Protein AF-A0A968VXA5-F1 (afdb_monomer)

Mean predicted aligned error: 9.8 Å

Foldseek 3Di:
DAFEEEEEALDPVVVVVLVVLCCVPPPRSYDYDYHNALVRSLVCCLVPVGQAYEAEQDGPPHGRLRSLLSQCPDPSRVLRAYEYEYQDPPQPSCVVSPHPYYDHPPGDSVVVVVVVVVSSVVSVVVVVVVVVVVVVVVVVVVVVVVVVVVVVVVVVVVVVLLVLLVVLVVLADDPVQCCVVFVQKDKDWFFLDSAALWGWHWDDDDQKTKIKTKHWPDTGPVSSVQSNLLSVLLVCCRPPPDDDFQLVSLLSLLVSQCVVQVPPPDPPGDQIFMWMKMWIDHVVVQKIKIETAQWWKWKQDPLDTDTHGHDPHGSYDDPCSVDTIDIDMDGHDALMKIKTWDCQQQQAFFDPVRHGVHPVVVSVLCSVCSPPRNVVSNVSSVVVSCRGNPPHRRDGIIIMMMGHRD

Radius of gyration: 43.59 Å; Cα contacts (8 Å, |Δi|>4): 755; chains: 1; bounding box: 77×45×113 Å

Secondary structure (DSSP, 8-state):
--EEEEEE-S-HHHHHHHHHHHHHHHTT-EEEEEESSHHHHHHHHHHH--SEEEEES--SSS-HHHHHHHHHHSTTTTTS-EEEEESS--HHHHHHTT-SEEEESSPPHHHHHHHHHHHHHHHHHHHHHHHHHHHHHHHHHHHHHHHHHHHHHHHHHHHHHHHHHHHHHHHSPPHHHHHHH-SEEEEEEE-SSSS-S-EEEEEEETTEEEEEEEEESSSTHHHHHHHHHHHHHHHHHHHHS---SHHHHHHHHHHHHHHHTT--S-TT-----EEEEEEEEETTTTEEEEEEESPPEEEEETTEEEEEPPBSS-BS--TTTTSPPPPEEEE--TT-EEEEE-THHHH-EETTTTEE--HHHHHHHHHHHTTS-HHHHHHHHHHHHHHHHTTSPP-S-EEEEEEE--

Sequence (406 aa):
MRYTILAADDSKMILRTIEEMFKMIANDEFKFIFANDGRTACKLAEEHLPDLILMDVLMPEMNGIQATINLKKNPRTSHIPIIVLSATESLQSAFEAGATDFITKPFKHYELLIRVKQALNLVAKISKINIQNEELELQKQVLIKQRDLISAQKKDILDDIEYSKRIQQAILPQASLIKLLIPSHFLINKPKNIVSGDFYWVGKREEDIIVVVADCTGHGISGAFMTMAGTAFLNEIINKYNFKTAAEILDLLRKKVMKLLNQKGEVGEAADGMDIALVLINLEKGNLQFAGANNPLFLIRDNELEIIKGDRMPIGIHRNYNQPFTNHILNLLPGDKYYLFTDGYPDQFGGPSNKKFRIHRFKELLLNNHMLPMSKQCKVIEDVFYDWKGDLEQIDDVLIMGFSLF

Solvent-accessible surface area (backbone atoms only — not comparable to full-atom values): 21492 Å² total; per-residue (Å²): 129,66,45,36,34,34,40,27,38,58,48,68,65,58,54,50,51,56,52,51,56,49,49,78,75,46,76,70,42,63,42,81,45,80,23,55,24,20,60,55,36,46,52,50,38,71,74,64,60,38,62,30,35,41,32,30,45,85,29,60,102,30,31,22,49,61,28,41,35,53,36,49,70,34,85,89,38,38,84,42,44,30,34,36,38,28,81,61,91,64,57,65,62,41,49,76,30,64,38,71,45,73,47,58,56,90,67,56,71,68,58,58,51,50,53,53,54,51,52,48,51,50,55,54,49,51,54,51,50,52,55,50,52,55,52,48,54,52,52,50,54,52,50,51,54,51,51,53,51,51,52,51,54,54,48,56,54,49,54,54,46,56,51,49,30,52,55,54,60,70,73,41,63,55,70,69,59,47,45,69,77,41,69,48,39,37,75,49,78,46,52,56,47,86,32,32,10,47,45,60,46,61,53,75,54,93,71,34,38,38,43,36,34,34,36,24,56,59,67,29,71,66,1,32,53,48,32,51,50,52,51,52,48,50,57,48,46,68,76,72,50,93,72,91,47,39,15,54,52,51,48,52,49,22,54,50,47,21,60,75,68,68,52,82,86,60,94,88,61,77,69,61,36,28,34,28,29,34,37,35,36,27,74,90,81,37,33,34,29,34,20,25,18,60,24,40,43,38,38,37,48,97,94,39,80,46,75,50,74,26,44,95,42,54,36,23,69,47,102,61,57,89,54,77,58,60,68,44,79,42,77,64,56,85,71,40,35,42,39,36,53,42,65,25,59,31,55,30,48,21,52,101,78,65,38,56,55,34,62,68,54,50,51,50,55,48,67,77,35,65,88,48,58,42,70,55,37,47,50,53,56,51,52,53,48,51,64,31,29,56,94,51,75,72,82,41,39,28,42,37,41,38,40,33,92,102

Nearest PDB structures (foldseek):
  6k4e-assembly1_B  TM=9.421E-01  e=1.885E-25  Pseudomonas aeruginosa
  6k4e-assembly1_A  TM=9.415E-01  e=1.483E-24  Pseudomonas aeruginosa
  6ob8-assembly1_A  TM=4.317E-01  e=2.101E-09  [Leptolyngbya] sp. JSC-1
  6oaq-assembly1_A  TM=4.359E-01  e=4.262E-09  [Leptolyngbya] sp. JSC-1
  6oap-assembly1_A  TM=4.313E-01  e=9.170E-09  [Leptolyngbya] sp. JSC-1

pLDDT: mean 92.09, std 6.77, range [57.34, 98.69]

Structure (mmCIF, N/CA/C/O backbone):
data_AF-A0A968VXA5-F1
#
_entry.id   AF-A0A968VXA5-F1
#
loop_
_atom_site.group_PDB
_atom_site.id
_atom_site.type_symbol
_atom_site.label_atom_id
_atom_site.label_alt_id
_atom_site.label_comp_id
_atom_site.label_asym_id
_atom_site.label_entity_id
_atom_site.label_seq_id
_atom_site.pdbx_PDB_ins_code
_atom_site.Cartn_x
_atom_site.Cartn_y
_atom_site.Cartn_z
_atom_site.occupancy
_atom_site.B_iso_or_equiv
_atom_site.auth_seq_id
_atom_site.auth_comp_id
_atom_site.auth_asym_id
_atom_site.auth_atom_id
_atom_site.pdbx_PDB_model_num
ATOM 1 N N . MET A 1 1 ? 31.936 20.470 -48.740 1.00 57.34 1 MET A N 1
ATOM 2 C CA . MET A 1 1 ? 32.668 19.231 -49.087 1.00 57.34 1 MET A CA 1
ATOM 3 C C . MET A 1 1 ? 32.685 19.129 -50.598 1.00 57.34 1 MET A C 1
ATOM 5 O O . MET A 1 1 ? 31.669 19.451 -51.195 1.00 57.34 1 MET A O 1
ATOM 9 N N . ARG A 1 2 ? 33.823 18.770 -51.198 1.00 84.38 2 ARG A N 1
ATOM 10 C CA . ARG A 1 2 ? 33.951 18.604 -52.649 1.00 84.38 2 ARG A CA 1
ATOM 11 C C . ARG A 1 2 ? 33.914 17.106 -52.954 1.00 84.38 2 ARG A C 1
ATOM 13 O O . ARG A 1 2 ? 34.809 16.408 -52.487 1.00 84.38 2 ARG A O 1
ATOM 20 N N . TYR A 1 3 ? 32.895 16.629 -53.666 1.00 90.56 3 TYR A N 1
ATOM 21 C CA . TYR A 1 3 ? 32.775 15.213 -54.034 1.00 90.56 3 TYR A CA 1
ATOM 22 C C . TYR A 1 3 ? 33.750 14.876 -55.160 1.00 90.56 3 TYR A C 1
ATOM 24 O O . TYR A 1 3 ? 33.887 15.644 -56.111 1.00 90.56 3 TYR A O 1
ATOM 32 N N . THR A 1 4 ? 34.411 13.731 -55.087 1.00 93.62 4 THR A N 1
ATOM 33 C CA . THR A 1 4 ? 35.317 13.238 -56.123 1.00 93.62 4 THR A CA 1
ATOM 34 C C . THR A 1 4 ? 34.587 12.247 -57.024 1.00 93.62 4 THR A C 1
ATOM 36 O O . THR A 1 4 ? 34.159 11.194 -56.568 1.00 93.62 4 THR A O 1
ATOM 39 N N . ILE A 1 5 ? 34.459 12.566 -58.310 1.00 94.62 5 ILE A N 1
ATOM 40 C CA . ILE A 1 5 ? 33.840 11.707 -59.323 1.00 94.62 5 ILE A CA 1
ATOM 41 C C . ILE A 1 5 ? 34.928 11.173 -60.251 1.00 94.62 5 ILE A C 1
ATOM 43 O O . ILE A 1 5 ? 35.688 11.946 -60.832 1.00 94.62 5 ILE A O 1
ATOM 47 N N . LEU A 1 6 ? 34.983 9.857 -60.429 1.00 96.69 6 LEU A N 1
ATOM 48 C CA . LEU A 1 6 ? 35.790 9.232 -61.475 1.00 96.69 6 LEU A CA 1
ATOM 49 C C . LEU A 1 6 ? 34.930 9.062 -62.729 1.00 96.69 6 LEU A C 1
ATOM 51 O O . LEU A 1 6 ? 33.938 8.345 -62.687 1.00 96.69 6 LEU A O 1
ATOM 55 N N . ALA A 1 7 ? 35.299 9.698 -63.836 1.00 95.94 7 ALA A N 1
ATOM 56 C CA . ALA A 1 7 ? 34.647 9.516 -65.128 1.00 95.94 7 ALA A CA 1
ATOM 57 C C . ALA A 1 7 ? 35.557 8.718 -66.072 1.00 95.94 7 ALA A C 1
ATOM 59 O O . ALA A 1 7 ? 36.695 9.118 -66.327 1.00 95.94 7 ALA A O 1
ATOM 60 N N . ALA A 1 8 ? 35.058 7.588 -66.567 1.00 95.31 8 ALA A N 1
ATOM 61 C CA . ALA A 1 8 ? 35.765 6.683 -67.462 1.00 95.31 8 ALA A CA 1
ATOM 62 C C . ALA A 1 8 ? 35.063 6.627 -68.823 1.00 95.31 8 ALA A C 1
ATOM 64 O O . ALA A 1 8 ? 33.903 6.223 -68.893 1.00 95.31 8 ALA A O 1
ATOM 65 N N . ASP A 1 9 ? 35.753 7.066 -69.874 1.00 93.25 9 ASP A N 1
ATOM 66 C CA . ASP A 1 9 ? 35.266 7.091 -71.257 1.00 93.25 9 ASP A CA 1
ATOM 67 C C . ASP A 1 9 ? 36.477 7.197 -72.196 1.00 93.25 9 ASP A C 1
ATOM 69 O O . ASP A 1 9 ? 37.420 7.940 -71.908 1.00 93.25 9 ASP A O 1
ATOM 73 N N . ASP A 1 10 ? 36.484 6.466 -73.307 1.00 91.38 10 ASP A N 1
ATOM 74 C CA . ASP A 1 10 ? 37.590 6.501 -74.271 1.00 91.38 10 ASP A CA 1
ATOM 75 C C . ASP A 1 10 ? 37.605 7.807 -75.096 1.00 91.38 10 ASP A C 1
ATOM 77 O O . ASP A 1 10 ? 38.648 8.240 -75.609 1.00 91.38 10 ASP A O 1
ATOM 81 N N . SER A 1 11 ? 36.469 8.508 -75.150 1.00 91.88 11 SER A N 1
ATOM 82 C CA . SER A 1 11 ? 36.325 9.815 -75.773 1.00 91.88 11 SER A CA 1
ATOM 83 C C . SER A 1 11 ? 36.670 10.950 -74.811 1.00 91.88 11 SER A C 1
ATOM 85 O O . SER A 1 11 ? 35.865 11.421 -74.000 1.00 91.88 11 SER A O 1
ATOM 87 N N . LYS A 1 12 ? 37.855 11.535 -75.017 1.00 88.56 12 LYS A N 1
ATOM 88 C CA . LYS A 1 12 ? 38.284 12.772 -74.332 1.00 88.56 12 LYS A CA 1
ATOM 89 C C . LYS A 1 12 ? 37.294 13.929 -74.492 1.00 88.56 12 LYS A C 1
ATOM 91 O O . LYS A 1 12 ? 37.258 14.817 -73.643 1.00 88.56 12 LYS A O 1
ATOM 96 N N . MET A 1 13 ? 36.524 13.950 -75.582 1.00 88.69 13 MET A N 1
ATOM 97 C CA . MET A 1 13 ? 35.495 14.963 -75.804 1.00 88.69 13 MET A CA 1
ATOM 98 C C . MET A 1 13 ? 34.332 14.785 -74.822 1.00 88.69 13 MET A C 1
ATOM 100 O O . MET A 1 13 ? 33.939 15.762 -74.192 1.00 88.69 13 MET A O 1
ATOM 104 N N . ILE A 1 14 ? 33.845 13.554 -74.623 1.00 87.75 14 ILE A N 1
ATOM 105 C CA . ILE A 1 14 ? 32.750 13.259 -73.684 1.00 87.75 14 ILE A CA 1
ATOM 106 C C . ILE A 1 14 ? 33.171 13.574 -72.245 1.00 87.75 14 ILE A C 1
ATOM 108 O O . ILE A 1 14 ? 32.416 14.221 -71.520 1.00 87.75 14 ILE A O 1
ATOM 112 N N . LEU A 1 15 ? 34.393 13.202 -71.849 1.00 90.44 15 LEU A N 1
ATOM 113 C CA . LEU A 1 15 ? 34.927 13.517 -70.517 1.00 90.44 15 LEU A CA 1
ATOM 114 C C . LEU A 1 15 ? 34.971 15.027 -70.242 1.00 90.44 15 LEU A C 1
ATOM 116 O O . LEU A 1 15 ? 34.560 15.467 -69.168 1.00 90.44 15 LEU A O 1
ATOM 120 N N . ARG A 1 16 ? 35.410 15.827 -71.226 1.00 88.31 16 ARG A N 1
ATOM 121 C CA . ARG A 1 16 ? 35.396 17.297 -71.133 1.00 88.31 16 ARG A CA 1
ATOM 122 C C . ARG A 1 16 ? 33.979 17.843 -71.024 1.00 88.31 16 ARG A C 1
ATOM 124 O O . ARG A 1 16 ? 33.727 18.691 -70.177 1.00 88.31 16 ARG A O 1
ATOM 131 N N . THR A 1 17 ? 33.051 17.326 -71.829 1.00 87.31 17 THR A N 1
ATOM 132 C CA . THR A 1 17 ? 31.643 17.730 -71.768 1.00 87.31 17 THR A CA 1
ATOM 133 C C . THR A 1 17 ? 31.042 17.440 -70.393 1.00 87.31 17 THR A C 1
ATOM 135 O O . THR A 1 17 ? 30.411 18.322 -69.820 1.00 87.31 17 THR A O 1
ATOM 138 N N . ILE A 1 18 ? 31.283 16.258 -69.813 1.00 88.19 18 ILE A N 1
ATOM 139 C CA . ILE A 1 18 ? 30.842 15.932 -68.446 1.00 88.19 18 ILE A CA 1
ATOM 140 C C . ILE A 1 18 ? 31.430 16.933 -67.443 1.00 88.19 18 ILE A C 1
ATOM 142 O O . ILE A 1 18 ? 30.698 17.469 -66.616 1.00 88.19 18 ILE A O 1
ATOM 146 N N . GLU A 1 19 ? 32.724 17.239 -67.520 1.00 89.00 19 GLU A N 1
ATOM 147 C CA . GLU A 1 19 ? 33.350 18.198 -66.604 1.00 89.00 19 GLU A CA 1
ATOM 148 C C . GLU A 1 19 ? 32.728 19.604 -66.705 1.00 89.00 19 GLU A C 1
ATOM 150 O O . GLU A 1 19 ? 32.405 20.224 -65.688 1.00 89.00 19 GLU A O 1
ATOM 155 N N . GLU A 1 20 ? 32.525 20.100 -67.927 1.00 86.00 20 GLU A N 1
ATOM 156 C CA . GLU A 1 20 ? 31.927 21.411 -68.204 1.00 86.00 20 GLU A CA 1
ATOM 157 C C . GLU A 1 20 ? 30.484 21.501 -67.693 1.00 86.00 20 GLU A C 1
ATOM 159 O O . GLU A 1 20 ? 30.115 22.485 -67.046 1.00 86.00 20 GLU A O 1
ATOM 164 N N . MET A 1 21 ? 29.691 20.444 -67.893 1.00 85.00 21 MET A N 1
ATOM 165 C CA . MET A 1 21 ? 28.307 20.355 -67.413 1.00 85.00 21 MET A CA 1
ATOM 166 C C . MET A 1 21 ? 28.200 20.553 -65.903 1.00 85.00 21 MET A C 1
ATOM 168 O O . MET A 1 21 ? 27.323 21.277 -65.424 1.00 85.00 21 MET A O 1
ATOM 172 N N . PHE A 1 22 ? 29.096 19.920 -65.145 1.00 84.81 22 PHE A N 1
ATOM 173 C CA . PHE A 1 22 ? 29.099 20.026 -63.689 1.00 84.81 22 PHE A CA 1
ATOM 174 C C . PHE A 1 22 ? 29.696 21.355 -63.209 1.00 84.81 22 PHE A C 1
ATOM 176 O O . PHE A 1 22 ? 29.199 21.910 -62.227 1.00 84.81 22 PHE A O 1
ATOM 183 N N . LYS A 1 23 ? 30.690 21.919 -63.912 1.00 82.75 23 LYS A N 1
ATOM 184 C CA . LYS A 1 23 ? 31.245 23.249 -63.593 1.00 82.75 23 LYS A CA 1
ATOM 185 C C . LYS A 1 23 ? 30.207 24.364 -63.730 1.00 82.75 23 LYS A C 1
ATOM 187 O O . LYS A 1 23 ? 30.122 25.208 -62.842 1.00 82.75 23 LYS A O 1
ATOM 192 N N . MET A 1 24 ? 29.397 24.351 -64.792 1.00 75.12 24 MET A N 1
ATOM 193 C CA . MET A 1 24 ? 28.409 25.410 -65.053 1.00 75.12 24 MET A CA 1
ATOM 194 C C . MET A 1 24 ? 27.288 25.479 -64.007 1.00 75.12 24 MET A C 1
ATOM 196 O O . MET A 1 24 ? 26.771 26.560 -63.743 1.00 75.12 24 MET A O 1
ATOM 200 N N . ILE A 1 25 ? 26.888 24.341 -63.433 1.00 71.88 25 ILE A N 1
ATOM 201 C CA . ILE A 1 25 ? 25.677 24.250 -62.598 1.00 71.88 25 ILE A CA 1
ATOM 202 C C . ILE A 1 25 ? 26.009 24.126 -61.104 1.00 71.88 25 ILE A C 1
ATOM 204 O O . ILE A 1 25 ? 25.224 24.566 -60.266 1.00 71.88 25 ILE A O 1
ATOM 208 N N . ALA A 1 26 ? 27.151 23.530 -60.752 1.00 67.12 26 ALA A N 1
ATOM 209 C CA . ALA A 1 26 ? 27.445 23.122 -59.378 1.00 67.12 26 ALA A CA 1
ATOM 210 C C . ALA A 1 26 ? 28.661 23.819 -58.739 1.00 67.12 26 ALA A C 1
ATOM 212 O O . ALA A 1 26 ? 29.101 23.384 -57.683 1.00 67.12 26 ALA A O 1
ATOM 213 N N . ASN A 1 27 ? 29.193 24.888 -59.346 1.00 64.06 27 ASN A N 1
ATOM 214 C CA . ASN A 1 27 ? 30.104 25.868 -58.726 1.00 64.06 27 ASN A CA 1
ATOM 215 C C . ASN A 1 27 ? 31.163 25.255 -57.765 1.00 64.06 27 ASN A C 1
ATOM 217 O O . ASN A 1 27 ? 31.130 25.477 -56.556 1.00 64.06 27 ASN A O 1
ATOM 221 N N . ASP A 1 28 ? 32.074 24.438 -58.313 1.00 70.19 28 ASP A N 1
ATOM 222 C CA . ASP A 1 28 ? 33.163 23.723 -57.608 1.00 70.19 28 ASP A CA 1
ATOM 223 C C . ASP A 1 28 ? 32.768 22.629 -56.580 1.00 70.19 28 ASP A C 1
ATOM 225 O O . ASP A 1 28 ? 33.640 22.086 -55.897 1.00 70.19 28 ASP A O 1
ATOM 229 N N . GLU A 1 29 ? 31.498 22.206 -56.515 1.00 83.94 29 GLU A N 1
ATOM 230 C CA . GLU A 1 29 ? 31.010 21.100 -55.655 1.00 83.94 29 GLU A CA 1
ATOM 231 C C . GLU A 1 29 ? 31.661 19.739 -55.987 1.00 83.94 29 GLU A C 1
ATOM 233 O O . GLU A 1 29 ? 31.770 18.870 -55.119 1.00 83.94 29 GLU A O 1
ATOM 238 N N . PHE A 1 30 ? 32.154 19.560 -57.218 1.00 89.06 30 PHE A N 1
ATOM 239 C CA . PHE A 1 30 ? 32.712 18.299 -57.712 1.00 89.06 30 PHE A CA 1
ATOM 240 C C . PHE A 1 30 ? 34.180 18.436 -58.146 1.00 89.06 30 PHE A C 1
ATOM 242 O O . PHE A 1 30 ? 34.630 19.472 -58.648 1.00 89.06 30 PHE A O 1
ATOM 249 N N . LYS A 1 31 ? 34.958 17.376 -57.935 1.00 90.69 31 LYS A N 1
ATOM 250 C CA . LYS A 1 31 ? 36.323 17.174 -58.426 1.00 90.69 31 LYS A CA 1
ATOM 251 C C . LYS A 1 31 ? 36.311 15.954 -59.335 1.00 90.69 31 LYS A C 1
ATOM 253 O O . LYS A 1 31 ? 35.841 14.906 -58.915 1.00 90.69 31 LYS A O 1
ATOM 258 N N . PHE A 1 32 ? 36.854 16.071 -60.540 1.00 92.19 32 PHE A N 1
ATOM 259 C CA . PHE A 1 32 ? 36.888 14.956 -61.480 1.00 92.19 32 PHE A CA 1
ATOM 260 C C . PHE A 1 32 ? 38.257 14.280 -61.525 1.00 92.19 32 PHE A C 1
ATOM 262 O O . PHE A 1 32 ? 39.299 14.937 -61.471 1.00 92.19 32 PHE A O 1
ATOM 269 N N . ILE A 1 33 ? 38.228 12.956 -61.628 1.00 95.06 33 ILE A N 1
ATOM 270 C CA . ILE A 1 33 ? 39.345 12.095 -62.012 1.00 95.06 33 ILE A CA 1
ATOM 271 C C . ILE A 1 33 ? 38.924 11.418 -63.317 1.00 95.06 33 ILE A C 1
ATOM 273 O O . ILE A 1 33 ? 37.762 11.045 -63.463 1.00 95.06 33 ILE A O 1
ATOM 277 N N . PHE A 1 34 ? 39.842 11.271 -64.267 1.00 96.00 34 PHE A N 1
ATOM 278 C CA . PHE A 1 34 ? 39.529 10.754 -65.598 1.00 96.00 34 PHE A CA 1
ATOM 279 C C . PHE A 1 34 ? 40.283 9.461 -65.899 1.00 96.00 34 PHE A C 1
ATOM 281 O O . PHE A 1 34 ? 41.470 9.350 -65.590 1.00 96.00 34 PHE A O 1
ATOM 288 N N . ALA A 1 35 ? 39.605 8.519 -66.550 1.00 94.81 35 ALA A N 1
ATOM 289 C CA . ALA A 1 35 ? 40.185 7.297 -67.098 1.00 94.81 35 ALA A CA 1
ATOM 290 C C . ALA A 1 35 ? 39.757 7.124 -68.564 1.00 94.81 35 ALA A C 1
ATOM 292 O O . ALA A 1 35 ? 38.638 7.483 -68.914 1.00 94.81 35 ALA A O 1
ATOM 293 N N . ASN A 1 36 ? 40.632 6.566 -69.407 1.00 92.62 36 ASN A N 1
ATOM 294 C CA . ASN A 1 36 ? 40.329 6.329 -70.831 1.00 92.62 36 ASN A CA 1
ATOM 295 C C . ASN A 1 36 ? 40.020 4.850 -71.145 1.00 92.62 36 ASN A C 1
ATOM 297 O O . ASN A 1 36 ? 39.794 4.501 -72.298 1.00 92.62 36 ASN A O 1
ATOM 301 N N . ASP A 1 37 ? 40.071 3.977 -70.138 1.00 92.88 37 ASP A N 1
ATOM 302 C CA . ASP A 1 37 ? 39.794 2.546 -70.252 1.00 92.88 37 ASP A CA 1
ATOM 303 C C . ASP A 1 37 ? 39.365 1.971 -68.889 1.00 92.88 37 ASP A C 1
ATOM 305 O O . ASP A 1 37 ? 39.636 2.559 -67.831 1.00 92.88 37 ASP A O 1
ATOM 309 N N . GLY A 1 38 ? 38.708 0.806 -68.897 1.00 91.12 38 GLY A N 1
ATOM 310 C CA . GLY A 1 38 ? 38.179 0.180 -67.683 1.00 91.12 38 GLY A CA 1
ATOM 311 C C . GLY A 1 38 ? 39.250 -0.283 -66.689 1.00 91.12 38 GLY A C 1
ATOM 312 O O . GLY A 1 38 ? 39.012 -0.262 -65.481 1.00 91.12 38 GLY A O 1
ATOM 313 N N . ARG A 1 39 ? 40.455 -0.645 -67.151 1.00 94.44 39 ARG A N 1
ATOM 314 C CA . ARG A 1 39 ? 41.552 -1.107 -66.281 1.00 94.44 39 ARG A CA 1
ATOM 315 C C . ARG A 1 39 ? 42.133 0.062 -65.491 1.00 94.44 39 ARG A C 1
ATOM 317 O O . ARG A 1 39 ? 42.339 -0.050 -64.280 1.00 94.44 39 ARG A O 1
ATOM 324 N N . THR A 1 40 ? 42.363 1.183 -66.164 1.00 95.06 40 THR A N 1
ATOM 325 C CA . THR A 1 40 ? 42.787 2.443 -65.553 1.00 95.06 40 THR A CA 1
ATOM 326 C C . THR A 1 40 ? 41.720 2.952 -64.588 1.00 95.06 40 THR A C 1
ATOM 328 O O . THR A 1 40 ? 42.061 3.375 -63.485 1.00 95.06 40 THR A O 1
ATOM 331 N N . ALA A 1 41 ? 40.434 2.838 -64.941 1.00 95.12 41 ALA A N 1
ATOM 332 C CA . ALA A 1 41 ? 39.337 3.196 -64.044 1.00 95.12 41 ALA A CA 1
ATOM 333 C C . ALA A 1 41 ? 39.342 2.359 -62.752 1.00 95.12 41 ALA A C 1
ATOM 335 O O . ALA A 1 41 ? 39.256 2.927 -61.664 1.00 95.12 41 ALA A O 1
ATOM 336 N N . CYS A 1 42 ? 39.521 1.033 -62.842 1.00 95.56 42 CYS A N 1
ATOM 337 C CA . CYS A 1 42 ? 39.659 0.178 -61.659 1.00 95.56 42 CYS A CA 1
ATOM 338 C C . CYS A 1 42 ? 40.829 0.610 -60.766 1.00 95.56 42 CYS A C 1
ATOM 340 O O . CYS A 1 42 ? 40.651 0.797 -59.564 1.00 95.56 42 CYS A O 1
ATOM 342 N N . LYS A 1 43 ? 42.007 0.833 -61.361 1.00 96.06 43 LYS A N 1
ATOM 343 C CA . LYS A 1 43 ? 43.204 1.261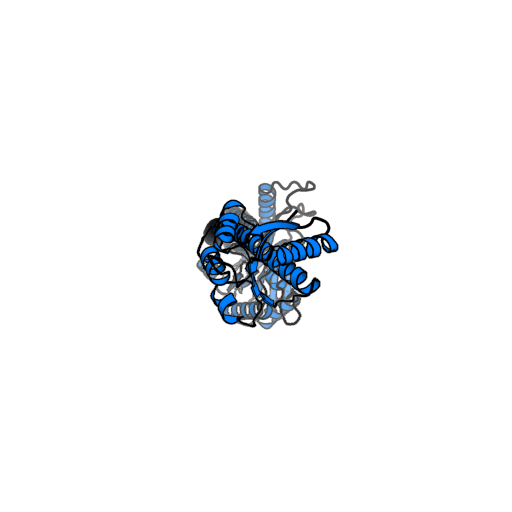 -60.627 1.00 96.06 43 LYS A CA 1
ATOM 344 C C . LYS A 1 43 ? 42.981 2.588 -59.892 1.00 96.06 43 LYS A C 1
ATOM 346 O O . LYS A 1 43 ? 43.243 2.682 -58.697 1.00 96.06 43 LYS A O 1
ATOM 351 N N . LEU A 1 44 ? 42.463 3.599 -60.590 1.00 96.19 44 LEU A N 1
ATOM 352 C CA . LEU A 1 44 ? 42.233 4.924 -60.009 1.00 96.19 44 LEU A CA 1
ATOM 353 C C . LEU A 1 44 ? 41.149 4.905 -58.927 1.00 96.19 44 LEU A C 1
ATOM 355 O O . LEU A 1 44 ? 41.258 5.642 -57.949 1.00 96.19 44 LEU A O 1
ATOM 359 N N . ALA A 1 45 ? 40.123 4.062 -59.066 1.00 96.44 45 ALA A N 1
ATOM 360 C CA . ALA A 1 45 ? 39.102 3.907 -58.038 1.00 96.44 45 ALA A CA 1
ATOM 361 C C . ALA A 1 45 ? 39.672 3.319 -56.737 1.00 96.44 45 ALA A C 1
ATOM 363 O O . ALA A 1 45 ? 39.296 3.758 -55.654 1.00 96.44 45 ALA A O 1
ATOM 364 N N . GLU A 1 46 ? 40.597 2.363 -56.826 1.00 95.38 46 GLU A N 1
ATOM 365 C CA . GLU A 1 46 ? 41.252 1.771 -55.653 1.00 95.38 46 GLU A CA 1
ATOM 366 C C . GLU A 1 46 ? 42.248 2.726 -54.979 1.00 95.38 46 GLU A C 1
ATOM 368 O O . GLU A 1 46 ? 42.367 2.732 -53.749 1.00 95.38 46 GLU A O 1
ATOM 373 N N . GLU A 1 47 ? 42.958 3.529 -55.775 1.00 95.31 47 GLU A N 1
ATOM 374 C CA . GLU A 1 47 ? 43.946 4.498 -55.289 1.00 95.31 47 GLU A CA 1
ATOM 375 C C . GLU A 1 47 ? 43.289 5.725 -54.648 1.00 95.31 47 GLU A C 1
ATOM 377 O O . GLU A 1 47 ? 43.738 6.189 -53.598 1.00 95.31 47 GLU A O 1
ATOM 382 N N . HIS A 1 48 ? 42.228 6.249 -55.267 1.00 94.06 48 HIS A N 1
ATOM 383 C CA . HIS A 1 48 ? 41.640 7.532 -54.886 1.00 94.06 48 HIS A CA 1
ATOM 384 C C . HIS A 1 48 ? 40.286 7.441 -54.180 1.00 94.06 48 HIS A C 1
ATOM 386 O O . HIS A 1 48 ? 39.855 8.462 -53.652 1.00 94.06 48 HIS A O 1
ATOM 392 N N . LEU A 1 49 ? 39.641 6.266 -54.156 1.00 94.44 49 LEU A N 1
ATOM 393 C CA . LEU A 1 49 ? 38.340 6.019 -53.512 1.00 94.44 49 LEU A CA 1
ATOM 394 C C . LEU A 1 49 ? 37.316 7.137 -53.806 1.00 94.44 49 LEU A C 1
ATOM 396 O O . LEU A 1 49 ? 36.910 7.854 -52.891 1.00 94.44 49 LEU A O 1
ATOM 400 N N . PRO A 1 50 ? 36.940 7.337 -55.086 1.00 95.75 50 PRO A N 1
ATOM 401 C CA . PRO A 1 50 ? 35.991 8.377 -55.466 1.00 95.75 50 PRO A CA 1
ATOM 402 C C . PRO A 1 50 ? 34.619 8.146 -54.818 1.00 95.75 50 PRO A C 1
ATOM 404 O O . PRO A 1 50 ? 34.221 7.013 -54.557 1.00 95.75 50 PRO A O 1
ATOM 407 N N . ASP A 1 51 ? 33.861 9.224 -54.633 1.00 94.19 51 ASP A N 1
ATOM 408 C CA . ASP A 1 51 ? 32.504 9.187 -54.083 1.00 94.19 51 ASP A CA 1
ATOM 409 C C . ASP A 1 51 ? 31.482 8.617 -55.083 1.00 94.19 51 ASP A C 1
ATOM 411 O O . ASP A 1 51 ? 30.413 8.157 -54.683 1.00 94.19 51 ASP A O 1
ATOM 415 N N . LEU A 1 52 ? 31.786 8.658 -56.387 1.00 95.94 52 LEU A N 1
ATOM 416 C CA . LEU A 1 52 ? 30.965 8.093 -57.461 1.00 95.94 52 LEU A CA 1
ATOM 417 C C . LEU A 1 52 ? 31.800 7.817 -58.719 1.00 95.94 52 LEU A C 1
ATOM 419 O O . LEU A 1 52 ? 32.764 8.530 -59.006 1.00 95.94 52 LEU A O 1
ATOM 423 N N . ILE A 1 53 ? 31.402 6.809 -59.497 1.00 96.88 53 ILE A N 1
ATOM 424 C CA . ILE A 1 53 ? 32.021 6.471 -60.784 1.00 96.88 53 ILE A CA 1
ATOM 425 C C . ILE A 1 53 ? 30.993 6.623 -61.911 1.00 96.88 53 ILE A C 1
ATOM 427 O O . ILE A 1 53 ? 29.911 6.042 -61.850 1.00 96.88 53 ILE A O 1
ATOM 431 N N . LEU A 1 54 ? 31.336 7.387 -62.946 1.00 95.69 54 LEU A N 1
ATOM 432 C CA . LEU A 1 54 ? 30.649 7.413 -64.236 1.00 95.69 54 LEU A CA 1
ATOM 433 C C . LEU A 1 54 ? 31.428 6.515 -65.195 1.00 95.69 54 LEU A C 1
ATOM 435 O O . LEU A 1 54 ? 32.609 6.761 -65.431 1.00 95.69 54 LEU A O 1
ATOM 439 N N . MET A 1 55 ? 30.797 5.467 -65.713 1.00 94.75 55 MET A N 1
ATOM 440 C CA . MET A 1 55 ? 31.489 4.407 -66.451 1.00 94.75 55 MET A CA 1
ATOM 441 C C . MET A 1 55 ? 30.882 4.225 -67.836 1.00 94.75 55 MET A C 1
ATOM 443 O O . MET A 1 55 ? 29.743 3.778 -67.935 1.00 94.75 55 MET A O 1
ATOM 447 N N . ASP A 1 56 ? 31.621 4.520 -68.901 1.00 92.56 56 ASP A N 1
ATOM 448 C CA . ASP A 1 56 ? 31.191 4.156 -70.249 1.00 92.56 56 ASP A CA 1
ATOM 449 C C . ASP A 1 56 ? 31.210 2.638 -70.469 1.00 92.56 56 ASP A C 1
ATOM 451 O O . ASP A 1 56 ? 32.057 1.931 -69.927 1.00 92.56 56 ASP A O 1
ATOM 455 N N . VAL A 1 57 ? 30.2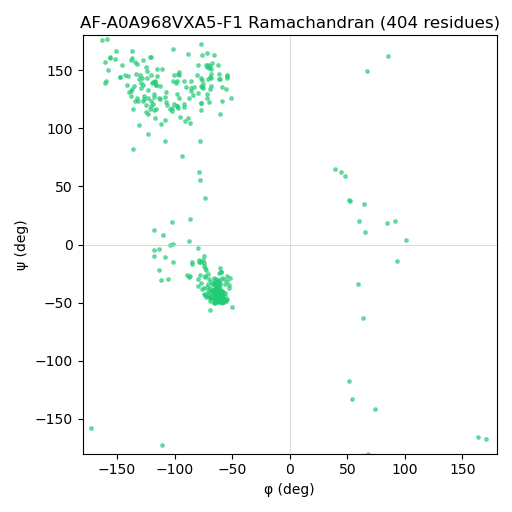79 2.121 -7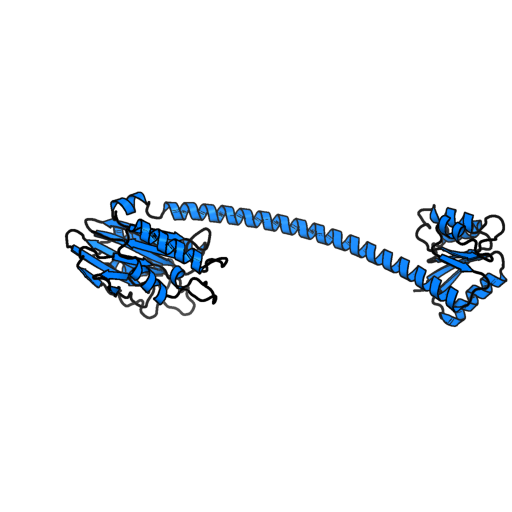1.273 1.00 88.75 57 VAL A N 1
ATOM 456 C CA . VAL A 1 57 ? 30.206 0.687 -71.592 1.00 88.75 57 VAL A CA 1
ATOM 457 C C . VAL A 1 57 ? 31.315 0.251 -72.550 1.00 88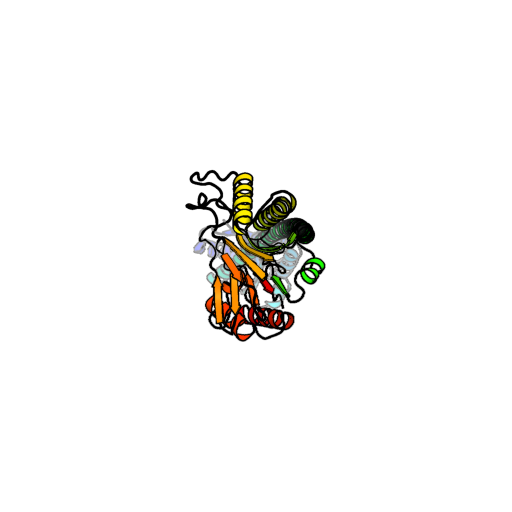.75 57 VAL A C 1
ATOM 459 O O . VAL A 1 57 ? 31.894 -0.819 -72.345 1.00 88.75 57 VAL A O 1
ATOM 462 N N . LEU A 1 58 ? 31.605 1.031 -73.593 1.00 87.75 58 LEU A N 1
ATOM 463 C CA . LEU A 1 58 ? 32.433 0.619 -74.727 1.00 87.75 58 LEU A CA 1
ATOM 464 C C . LEU A 1 58 ? 33.789 1.324 -74.689 1.00 87.75 58 LEU A C 1
ATOM 466 O O . LEU A 1 58 ? 33.989 2.353 -75.312 1.00 87.75 58 LEU A O 1
ATOM 470 N N . MET A 1 59 ? 34.748 0.703 -74.008 1.00 89.50 59 MET A N 1
ATOM 471 C CA . MET A 1 59 ? 36.117 1.207 -73.901 1.00 89.50 59 MET A CA 1
ATOM 472 C C . MET A 1 59 ? 37.141 0.154 -74.357 1.00 89.50 59 MET A C 1
ATOM 474 O O . MET A 1 59 ? 36.862 -1.049 -74.249 1.00 89.50 59 MET A O 1
ATOM 478 N N . PRO A 1 60 ? 38.327 0.570 -74.846 1.00 81.56 60 PRO A N 1
ATOM 479 C CA . PRO A 1 60 ? 39.411 -0.340 -75.206 1.00 81.56 60 PRO A CA 1
ATOM 480 C C . PRO A 1 60 ? 39.966 -1.069 -73.973 1.00 81.56 60 PRO A C 1
ATOM 482 O O . PRO A 1 60 ? 39.766 -0.636 -72.841 1.00 81.56 60 PRO A O 1
ATOM 485 N N . GLU A 1 61 ? 40.696 -2.165 -74.203 1.00 87.62 61 GLU A N 1
ATOM 486 C CA . GLU A 1 61 ? 41.335 -3.029 -73.188 1.00 87.62 61 GLU A CA 1
ATOM 487 C C . GLU A 1 61 ? 40.366 -3.755 -72.236 1.00 87.62 61 GLU A C 1
ATOM 489 O O . GLU A 1 61 ? 40.310 -4.985 -72.214 1.00 87.62 61 GLU A O 1
ATOM 494 N N . MET A 1 62 ? 39.606 -3.007 -71.437 1.00 89.25 62 MET A N 1
ATOM 495 C CA . MET A 1 62 ? 38.589 -3.507 -70.515 1.00 89.25 62 MET A CA 1
ATOM 496 C C . MET A 1 62 ? 37.333 -2.655 -70.656 1.00 89.25 62 MET A C 1
ATOM 498 O O . MET A 1 62 ? 37.369 -1.441 -70.449 1.00 89.25 62 MET A O 1
ATOM 502 N N . ASN A 1 63 ? 36.213 -3.308 -70.962 1.00 90.00 63 ASN A N 1
ATOM 503 C CA . ASN A 1 63 ? 34.936 -2.622 -71.124 1.00 90.00 63 ASN A CA 1
ATOM 504 C C . ASN A 1 63 ? 34.318 -2.230 -69.764 1.00 90.00 63 ASN A C 1
ATOM 506 O O . ASN A 1 63 ? 34.694 -2.757 -68.709 1.00 90.00 63 ASN A O 1
ATOM 510 N N . GLY A 1 64 ? 33.347 -1.314 -69.777 1.00 88.69 64 GLY A N 1
ATOM 511 C CA . GLY A 1 64 ? 32.755 -0.768 -68.550 1.00 88.69 64 GLY A CA 1
ATOM 512 C C . GLY A 1 64 ? 32.000 -1.777 -67.696 1.00 88.69 64 GLY A C 1
ATOM 513 O O . GLY A 1 64 ? 31.984 -1.665 -66.471 1.00 88.69 64 GLY A O 1
ATOM 514 N N . ILE A 1 65 ? 31.405 -2.796 -68.317 1.00 90.56 65 ILE A N 1
ATOM 515 C CA . ILE A 1 65 ? 30.685 -3.862 -67.607 1.00 90.56 65 ILE A CA 1
ATOM 516 C C . ILE A 1 65 ? 31.672 -4.724 -66.810 1.00 90.56 65 ILE A C 1
ATOM 518 O O . ILE A 1 65 ? 31.467 -4.965 -65.621 1.00 90.56 65 ILE A O 1
ATOM 522 N N . GLN A 1 66 ? 32.787 -5.126 -67.426 1.00 92.06 66 GLN A N 1
ATOM 523 C CA . GLN A 1 66 ? 33.864 -5.868 -66.763 1.00 92.06 66 GLN A CA 1
ATOM 524 C C . GLN A 1 66 ? 34.502 -5.041 -65.643 1.00 92.06 66 GLN A C 1
ATOM 526 O O . GLN A 1 66 ? 34.718 -5.563 -64.547 1.00 92.06 66 GLN A O 1
ATOM 531 N N . ALA A 1 67 ? 34.740 -3.748 -65.882 1.00 93.50 67 ALA A N 1
ATOM 532 C CA . ALA A 1 67 ? 35.245 -2.834 -64.861 1.00 93.50 67 ALA A CA 1
ATOM 533 C C . ALA A 1 67 ? 34.273 -2.708 -63.674 1.00 93.50 67 ALA A C 1
ATOM 535 O O . ALA A 1 67 ? 34.694 -2.803 -62.522 1.00 93.50 67 ALA A O 1
ATOM 536 N N . THR A 1 68 ? 32.968 -2.579 -63.942 1.00 94.38 68 THR A N 1
ATOM 537 C CA . THR A 1 68 ? 31.914 -2.514 -62.914 1.00 94.38 68 THR A CA 1
ATOM 538 C C . THR A 1 68 ? 31.905 -3.776 -62.052 1.00 94.38 68 THR A C 1
ATOM 540 O O . THR A 1 68 ? 31.953 -3.673 -60.827 1.00 94.38 68 THR A O 1
ATOM 543 N N . ILE A 1 69 ? 31.947 -4.964 -62.667 1.00 94.19 69 ILE A N 1
ATOM 544 C CA . ILE A 1 69 ? 32.008 -6.241 -61.936 1.00 94.19 69 ILE A CA 1
ATOM 545 C C . ILE A 1 69 ? 33.250 -6.299 -61.037 1.00 94.19 69 ILE A C 1
ATOM 547 O O . ILE A 1 69 ? 33.152 -6.685 -59.871 1.00 94.19 69 ILE A O 1
ATOM 551 N N . ASN A 1 70 ? 34.418 -5.912 -61.558 1.00 94.75 70 ASN A N 1
ATOM 552 C CA . ASN A 1 70 ? 35.669 -5.930 -60.796 1.00 94.75 70 ASN A CA 1
ATOM 553 C C . ASN A 1 70 ? 35.610 -4.978 -59.593 1.00 94.75 70 ASN A C 1
ATOM 555 O O . ASN A 1 70 ? 35.947 -5.369 -58.474 1.00 94.75 70 ASN A O 1
ATOM 559 N N . LEU A 1 71 ? 35.102 -3.762 -59.803 1.00 95.50 71 LEU A N 1
ATOM 560 C CA . LEU A 1 71 ? 34.929 -2.755 -58.756 1.00 95.50 71 LEU A CA 1
ATOM 561 C C . LEU A 1 71 ? 33.927 -3.189 -57.685 1.00 95.50 71 LEU A C 1
ATOM 563 O O . LEU A 1 71 ? 34.158 -2.942 -56.501 1.00 95.50 71 LEU A O 1
ATOM 567 N N . LYS A 1 72 ? 32.835 -3.856 -58.078 1.00 94.06 72 LYS A N 1
ATOM 568 C CA . LYS A 1 72 ? 31.826 -4.369 -57.143 1.00 94.06 72 LYS A CA 1
ATOM 569 C C . LYS A 1 72 ? 32.284 -5.594 -56.358 1.00 94.06 72 LYS A C 1
ATOM 571 O O . LYS A 1 72 ? 31.851 -5.766 -55.223 1.00 94.06 72 LYS A O 1
ATOM 576 N N . LYS A 1 73 ? 33.189 -6.407 -56.909 1.00 94.62 73 LYS A N 1
ATOM 577 C CA . LYS A 1 73 ? 33.798 -7.542 -56.196 1.00 94.62 73 LYS A CA 1
ATOM 578 C C . LYS A 1 73 ? 34.895 -7.128 -55.218 1.00 94.62 73 LYS A C 1
ATOM 580 O O . LYS A 1 73 ? 35.137 -7.851 -54.255 1.00 94.62 73 LYS A O 1
ATOM 585 N N . ASN A 1 74 ? 35.567 -6.000 -55.446 1.00 93.44 74 ASN A N 1
ATOM 586 C CA . ASN A 1 74 ? 36.629 -5.537 -54.559 1.00 93.44 74 ASN A CA 1
ATOM 587 C C . ASN A 1 74 ? 36.037 -4.904 -53.275 1.00 93.44 74 ASN A C 1
ATOM 589 O O . ASN A 1 74 ? 35.320 -3.903 -53.366 1.00 93.44 74 ASN A O 1
ATOM 593 N N . PRO A 1 75 ? 36.360 -5.407 -52.063 1.00 91.88 75 PRO A N 1
ATOM 594 C CA . PRO A 1 75 ? 35.850 -4.859 -50.802 1.00 91.88 75 PRO A CA 1
ATOM 595 C C . PRO A 1 75 ? 36.112 -3.359 -50.613 1.00 91.88 75 PRO A C 1
ATOM 597 O O . PRO A 1 75 ? 35.285 -2.669 -50.020 1.00 91.88 75 PRO A O 1
ATOM 600 N N . ARG A 1 76 ? 37.221 -2.833 -51.155 1.00 92.88 76 ARG A N 1
ATOM 601 C CA . ARG A 1 76 ? 37.585 -1.413 -51.027 1.00 92.88 76 ARG A CA 1
ATOM 602 C C . ARG A 1 76 ? 36.736 -0.485 -51.888 1.00 92.88 76 ARG A C 1
ATOM 604 O O . ARG A 1 76 ? 36.569 0.663 -51.508 1.00 92.88 76 ARG A O 1
ATOM 611 N N . THR A 1 77 ? 36.195 -0.958 -53.007 1.00 93.81 77 THR A N 1
ATOM 612 C CA . THR A 1 77 ? 35.457 -0.120 -53.972 1.00 93.81 77 THR A CA 1
ATOM 613 C C . THR A 1 77 ? 33.993 -0.524 -54.133 1.00 93.81 77 THR A C 1
ATOM 615 O O . THR A 1 77 ? 33.220 0.212 -54.739 1.00 93.81 77 THR A O 1
ATOM 618 N N . SER A 1 78 ? 33.579 -1.663 -53.572 1.00 93.12 78 SER A N 1
ATOM 619 C CA . SER A 1 78 ? 32.234 -2.233 -53.745 1.00 93.12 78 SER A CA 1
ATOM 620 C C . SER A 1 78 ? 31.089 -1.295 -53.345 1.00 93.12 78 SER A C 1
ATOM 622 O O . SER A 1 78 ? 30.034 -1.281 -53.989 1.00 93.12 78 SER A O 1
ATOM 624 N N . HIS A 1 79 ? 31.313 -0.468 -52.323 1.00 89.62 79 HIS A N 1
ATOM 625 C CA . HIS A 1 79 ? 30.357 0.509 -51.809 1.00 89.62 79 HIS A CA 1
ATOM 626 C C . HIS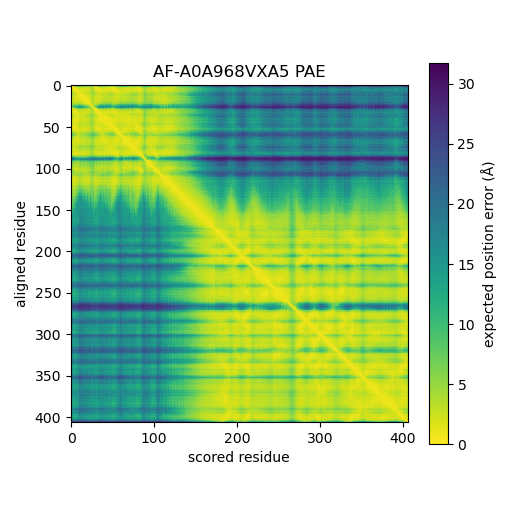 A 1 79 ? 30.236 1.775 -52.677 1.00 89.62 79 HIS A C 1
ATOM 628 O O . HIS A 1 79 ? 29.269 2.517 -52.522 1.00 89.62 79 HIS A O 1
ATOM 634 N N . ILE A 1 80 ? 31.177 2.020 -53.599 1.00 94.31 80 ILE A N 1
ATOM 635 C CA . ILE A 1 80 ? 31.174 3.213 -54.453 1.00 94.31 80 ILE A CA 1
ATOM 636 C C . ILE A 1 80 ? 30.050 3.077 -55.492 1.00 94.31 80 ILE A C 1
ATOM 638 O O . ILE A 1 80 ? 29.994 2.061 -56.196 1.00 94.31 80 ILE A O 1
ATOM 642 N N . PRO A 1 81 ? 29.133 4.051 -55.610 1.00 95.12 81 PRO A N 1
ATOM 643 C CA . PRO A 1 81 ? 28.066 4.009 -56.598 1.00 95.12 81 PRO A CA 1
ATOM 644 C C . PRO A 1 81 ? 28.632 4.156 -58.014 1.00 95.12 81 PRO A C 1
ATOM 646 O O . PRO A 1 81 ? 29.492 5.000 -58.268 1.00 95.12 81 PRO A O 1
ATOM 649 N N . ILE A 1 82 ? 28.137 3.333 -58.939 1.00 95.62 82 ILE A N 1
ATOM 650 C CA . ILE A 1 82 ? 28.578 3.322 -60.341 1.00 95.62 82 ILE A CA 1
ATOM 651 C C . ILE A 1 82 ? 27.367 3.621 -61.219 1.00 95.62 82 ILE A C 1
ATOM 653 O O . ILE A 1 82 ? 26.392 2.870 -61.183 1.00 95.62 82 ILE A O 1
ATOM 657 N N . ILE A 1 83 ? 27.424 4.705 -61.991 1.00 94.50 83 ILE A N 1
ATOM 658 C CA . ILE A 1 83 ? 26.425 5.035 -63.008 1.00 94.50 83 ILE A CA 1
ATOM 659 C C . ILE A 1 83 ? 27.020 4.709 -64.373 1.00 94.50 83 ILE A C 1
ATOM 661 O O . ILE A 1 83 ? 28.018 5.303 -64.787 1.00 94.50 83 ILE A O 1
ATOM 665 N N . VAL A 1 84 ? 26.410 3.758 -65.071 1.00 92.88 84 VAL A N 1
ATOM 666 C CA . VAL A 1 84 ? 26.879 3.312 -66.385 1.00 92.88 84 VAL A CA 1
ATOM 667 C C . VAL A 1 84 ? 26.335 4.229 -67.481 1.00 92.88 84 VAL A C 1
ATOM 669 O O . VAL A 1 84 ? 25.136 4.469 -67.557 1.00 92.88 84 VAL A O 1
ATOM 672 N N . LEU A 1 85 ? 27.200 4.736 -68.352 1.00 90.38 85 LEU A N 1
ATOM 673 C CA . LEU A 1 85 ? 26.840 5.532 -69.521 1.00 90.38 85 LEU A CA 1
ATOM 674 C C . LEU A 1 85 ? 26.824 4.608 -70.748 1.00 90.38 85 LEU A C 1
ATOM 676 O O . LEU A 1 85 ? 27.847 4.021 -71.080 1.00 90.38 85 LEU A O 1
ATOM 680 N N . SER A 1 86 ? 25.683 4.456 -71.422 1.00 84.69 86 SER A N 1
ATOM 681 C CA . SER A 1 86 ? 25.531 3.506 -72.538 1.00 84.69 86 SER A CA 1
ATOM 682 C C . SER A 1 86 ? 24.961 4.159 -73.796 1.00 84.69 86 SER A C 1
ATOM 684 O O . SER A 1 86 ? 24.071 4.997 -73.708 1.00 84.69 86 SER A O 1
ATOM 686 N N . ALA A 1 87 ? 25.426 3.749 -74.980 1.00 78.00 87 ALA A N 1
ATOM 687 C CA . ALA A 1 87 ? 24.861 4.164 -76.271 1.00 78.00 87 ALA A CA 1
ATOM 688 C C . ALA A 1 87 ? 23.657 3.311 -76.732 1.00 78.00 87 ALA A C 1
ATOM 690 O O . ALA A 1 87 ? 22.937 3.713 -77.640 1.00 78.00 87 ALA A O 1
ATOM 691 N N . THR A 1 88 ? 23.431 2.141 -76.123 1.00 67.56 88 THR A N 1
ATOM 692 C CA . THR A 1 88 ? 22.297 1.240 -76.414 1.00 67.56 88 THR A CA 1
ATOM 693 C C . THR A 1 88 ? 21.545 0.872 -75.131 1.00 67.56 88 THR A C 1
ATOM 695 O O . THR A 1 88 ? 22.101 0.954 -74.034 1.00 67.56 88 THR A O 1
ATOM 698 N N . GLU A 1 89 ? 20.283 0.447 -75.237 1.00 59.56 89 GLU A N 1
ATOM 699 C CA . GLU A 1 89 ? 19.435 0.036 -74.101 1.00 59.56 89 GLU A CA 1
ATOM 700 C C . GLU A 1 89 ? 19.824 -1.340 -73.508 1.00 59.56 89 GLU A C 1
ATOM 702 O O . GLU A 1 89 ? 18.970 -2.140 -73.131 1.00 59.56 89 GLU A O 1
ATOM 707 N N . SER A 1 90 ? 21.117 -1.653 -73.378 1.00 62.75 90 SER A N 1
ATOM 708 C CA . SER A 1 90 ? 21.595 -2.856 -72.675 1.00 62.75 90 SER A CA 1
ATOM 709 C C . SER A 1 90 ? 21.553 -2.665 -71.148 1.00 62.75 90 SER A C 1
ATOM 711 O O . SER A 1 90 ? 22.563 -2.770 -70.446 1.00 62.75 90 SER A O 1
ATOM 713 N N . LEU A 1 91 ? 20.371 -2.323 -70.631 1.00 66.31 91 LEU A N 1
ATOM 714 C CA . LEU A 1 91 ? 20.131 -1.957 -69.229 1.00 66.31 91 LEU A CA 1
ATOM 715 C C . LEU A 1 91 ? 20.362 -3.132 -68.285 1.00 66.31 91 LEU A C 1
ATOM 717 O O . LEU A 1 91 ? 20.930 -2.984 -67.205 1.00 66.31 91 LEU A O 1
ATOM 721 N N . GLN A 1 92 ? 19.961 -4.317 -68.736 1.00 75.88 92 GLN A N 1
ATOM 722 C CA . GLN A 1 92 ? 20.007 -5.537 -67.948 1.00 75.88 92 GLN A CA 1
ATOM 723 C C . GLN A 1 92 ? 21.442 -5.917 -67.560 1.00 75.88 92 GLN A C 1
ATOM 725 O O . GLN A 1 92 ? 21.721 -6.134 -66.384 1.00 75.88 92 GLN A O 1
ATOM 730 N N . SER A 1 93 ? 22.381 -5.883 -68.510 1.00 79.69 93 SER A N 1
ATOM 731 C CA . SER A 1 93 ? 23.787 -6.213 -68.249 1.00 79.69 93 SER A CA 1
ATOM 732 C C . SER A 1 93 ? 24.473 -5.242 -67.283 1.00 79.69 93 SER A C 1
ATOM 734 O O . SER A 1 93 ? 25.383 -5.641 -66.561 1.00 79.69 93 SER A O 1
ATOM 736 N N . ALA A 1 94 ? 24.050 -3.972 -67.247 1.00 81.25 94 ALA A N 1
ATOM 737 C CA . ALA A 1 94 ? 24.605 -2.984 -66.322 1.00 81.25 94 ALA A CA 1
ATOM 738 C C . ALA A 1 94 ? 24.155 -3.250 -64.876 1.00 81.25 94 ALA A C 1
ATOM 740 O O . ALA A 1 94 ? 24.980 -3.239 -63.961 1.00 81.25 94 ALA A O 1
ATOM 741 N N . PHE A 1 95 ? 22.871 -3.556 -64.664 1.00 83.25 95 PHE A N 1
ATOM 742 C CA . PHE A 1 95 ? 22.369 -3.912 -63.334 1.00 83.25 95 PHE A CA 1
ATOM 743 C C . PHE A 1 95 ? 22.897 -5.262 -62.848 1.00 83.25 95 PHE A C 1
ATOM 745 O O . PHE A 1 95 ? 23.296 -5.368 -61.691 1.00 83.25 95 PHE A O 1
ATOM 752 N N . GLU A 1 96 ? 22.973 -6.271 -63.721 1.00 86.06 96 GLU A N 1
ATOM 753 C CA . GLU A 1 96 ? 23.557 -7.581 -63.387 1.00 86.06 96 GLU A CA 1
ATOM 754 C C . GLU A 1 96 ? 25.040 -7.471 -62.996 1.00 86.06 96 GLU A C 1
ATOM 756 O O . GLU A 1 96 ? 25.522 -8.219 -62.146 1.00 86.06 96 GLU A O 1
ATOM 761 N N . ALA A 1 97 ? 25.756 -6.491 -63.553 1.00 86.81 97 ALA A N 1
ATOM 762 C CA . ALA A 1 97 ? 27.123 -6.160 -63.159 1.00 86.81 97 ALA A CA 1
ATOM 763 C C . ALA A 1 97 ? 27.231 -5.429 -61.806 1.00 86.81 97 ALA A C 1
ATOM 765 O O . ALA A 1 97 ? 28.336 -5.280 -61.280 1.00 86.81 97 ALA A O 1
ATOM 766 N N . GLY A 1 98 ? 26.107 -4.985 -61.234 1.00 88.00 98 GLY A N 1
ATOM 767 C CA . GLY A 1 98 ? 26.034 -4.264 -59.965 1.00 88.00 98 GLY A CA 1
ATOM 768 C C . GLY A 1 98 ? 26.090 -2.740 -60.097 1.00 88.00 98 GLY A C 1
ATOM 769 O O . GLY A 1 98 ? 26.421 -2.064 -59.119 1.00 88.00 98 GLY A O 1
ATOM 770 N N . ALA A 1 99 ? 25.796 -2.174 -61.272 1.00 90.88 99 ALA A N 1
ATOM 771 C CA . ALA A 1 99 ? 25.655 -0.726 -61.419 1.00 90.88 99 ALA A CA 1
ATOM 772 C C . ALA A 1 99 ? 24.518 -0.189 -60.533 1.00 90.88 99 ALA A C 1
ATOM 774 O O . ALA A 1 99 ? 23.477 -0.822 -60.364 1.00 90.88 99 ALA A O 1
ATOM 775 N N . THR A 1 100 ? 24.726 0.997 -59.965 1.00 91.56 100 THR A N 1
ATOM 776 C CA . THR A 1 100 ? 23.727 1.700 -59.150 1.00 91.56 100 THR A CA 1
ATOM 777 C C . THR A 1 100 ? 22.633 2.298 -60.021 1.00 91.56 100 THR A C 1
ATOM 779 O O . THR A 1 100 ? 21.472 2.312 -59.623 1.00 91.56 100 THR A O 1
ATOM 782 N N . ASP A 1 101 ? 23.010 2.794 -61.196 1.00 90.94 101 ASP A N 1
ATOM 783 C CA . ASP A 1 101 ? 22.086 3.330 -62.184 1.00 90.94 101 ASP A CA 1
ATOM 784 C C . ASP A 1 101 ? 22.739 3.320 -63.578 1.00 90.94 101 ASP A C 1
ATOM 786 O O . ASP A 1 101 ? 23.919 2.985 -63.727 1.00 90.94 101 ASP A O 1
ATOM 790 N N . PHE A 1 102 ? 21.997 3.721 -64.606 1.00 89.12 102 PHE A N 1
ATOM 791 C CA . PHE A 1 102 ? 22.505 3.901 -65.962 1.00 89.12 102 PHE A CA 1
ATOM 792 C C . PHE A 1 102 ? 21.950 5.173 -66.608 1.00 89.12 102 PHE A C 1
ATOM 794 O O . PHE A 1 102 ? 20.893 5.676 -66.235 1.00 89.12 102 PHE A O 1
ATOM 801 N N . ILE A 1 103 ? 22.635 5.671 -67.632 1.00 89.31 103 ILE A N 1
ATOM 802 C CA . ILE A 1 103 ? 22.206 6.811 -68.440 1.00 89.31 103 ILE A CA 1
ATOM 803 C C . ILE A 1 103 ? 22.485 6.516 -69.912 1.00 89.31 103 ILE A C 1
ATOM 805 O O . ILE A 1 103 ? 23.590 6.117 -70.280 1.00 89.31 103 ILE A O 1
ATOM 809 N N . THR A 1 104 ? 21.496 6.753 -70.771 1.00 87.25 104 THR A N 1
ATOM 810 C CA . THR A 1 104 ? 21.634 6.594 -72.223 1.00 87.25 104 THR A CA 1
ATOM 811 C C . THR A 1 104 ? 22.270 7.825 -72.871 1.00 87.25 104 THR A C 1
ATOM 813 O O . THR A 1 104 ? 21.882 8.957 -72.581 1.00 87.25 104 THR A O 1
ATOM 816 N N . LYS A 1 105 ? 23.225 7.621 -73.781 1.00 85.31 105 LYS A N 1
ATOM 817 C CA . LYS A 1 105 ? 23.841 8.667 -74.607 1.00 85.31 105 LYS A CA 1
ATOM 818 C C . LYS A 1 105 ? 22.993 8.920 -75.871 1.00 85.31 105 LYS A C 1
ATOM 820 O O . LYS A 1 105 ? 22.551 7.952 -76.483 1.00 85.31 105 LYS A O 1
ATOM 825 N N . PRO A 1 106 ? 22.822 10.181 -76.316 1.00 85.81 106 PRO A N 1
ATOM 826 C CA . PRO A 1 106 ? 23.287 11.415 -75.678 1.00 85.81 106 PRO A CA 1
ATOM 827 C C . PRO A 1 106 ? 22.418 11.791 -74.466 1.00 85.81 106 PRO A C 1
ATOM 829 O O . PRO A 1 106 ? 21.192 11.786 -74.547 1.00 85.81 106 PRO A O 1
ATOM 832 N N . PHE A 1 107 ? 23.050 12.159 -73.349 1.00 83.31 107 PHE A N 1
ATOM 833 C CA . PHE A 1 107 ? 22.346 12.493 -72.108 1.00 83.31 107 PHE A CA 1
ATOM 834 C C . PHE A 1 107 ? 22.130 13.994 -71.925 1.00 83.31 107 PHE A C 1
ATOM 836 O O . PHE A 1 107 ? 22.961 14.821 -72.306 1.00 83.31 107 PHE A O 1
ATOM 843 N N . LYS A 1 108 ? 21.011 14.355 -71.290 1.00 85.44 108 LYS A N 1
ATOM 844 C CA . LYS A 1 108 ? 20.699 15.748 -70.943 1.00 85.44 108 LYS A CA 1
ATOM 845 C C . LYS A 1 108 ? 21.441 16.168 -69.675 1.00 85.44 108 LYS A C 1
ATOM 847 O O . LYS A 1 108 ? 21.570 15.388 -68.734 1.00 85.44 108 LYS A O 1
ATOM 852 N N . HIS A 1 109 ? 21.845 17.437 -69.608 1.00 81.81 109 HIS A N 1
ATOM 853 C CA . HIS A 1 109 ? 22.607 17.982 -68.477 1.00 81.81 109 HIS A CA 1
ATOM 854 C C . HIS A 1 109 ? 21.946 17.770 -67.113 1.00 81.81 109 HIS A C 1
ATOM 856 O O . HIS A 1 109 ? 22.586 17.287 -66.180 1.00 81.81 109 HIS A O 1
ATOM 862 N N . TYR A 1 110 ? 20.650 18.061 -67.013 1.00 83.69 110 TYR A N 1
ATOM 863 C CA . TYR A 1 110 ? 19.908 17.898 -65.765 1.00 83.69 110 TYR A CA 1
ATOM 864 C C . TYR A 1 110 ? 19.731 16.430 -65.360 1.00 83.69 110 TYR A C 1
ATOM 866 O O . TYR A 1 110 ? 19.740 16.136 -64.170 1.00 83.69 110 TYR A O 1
ATOM 874 N N . GLU A 1 111 ? 19.614 15.507 -66.321 1.00 88.31 111 GLU A N 1
ATOM 875 C CA . GLU A 1 111 ? 19.415 14.083 -66.029 1.00 88.31 111 GLU A CA 1
ATOM 876 C C . GLU A 1 111 ? 20.641 13.477 -65.336 1.00 88.31 111 GLU A C 1
ATOM 878 O O . GLU A 1 111 ? 20.509 12.869 -64.272 1.00 88.31 111 GLU A O 1
ATOM 883 N N . LEU A 1 112 ? 21.837 13.708 -65.891 1.00 88.25 112 LEU A N 1
ATOM 884 C CA . LEU A 1 112 ? 23.090 13.229 -65.305 1.00 88.25 112 LEU A CA 1
ATOM 885 C C . LEU A 1 112 ? 23.312 13.804 -63.902 1.00 88.25 112 LEU A C 1
ATOM 887 O O . LEU A 1 112 ? 23.642 13.066 -62.973 1.00 88.25 112 LEU A O 1
ATOM 891 N N . LEU A 1 113 ? 23.073 15.106 -63.723 1.00 87.81 113 LEU A N 1
ATOM 892 C CA . LEU A 1 113 ? 23.240 15.764 -62.429 1.00 87.81 113 LEU A CA 1
ATOM 893 C C . LEU A 1 113 ? 22.269 15.222 -61.368 1.00 87.81 113 LEU A C 1
ATOM 895 O O . LEU A 1 113 ? 22.683 14.988 -60.231 1.00 87.81 113 LEU A O 1
ATOM 899 N N . ILE A 1 114 ? 20.995 15.013 -61.723 1.00 88.50 114 ILE A N 1
ATOM 900 C CA . ILE A 1 114 ? 19.984 14.476 -60.801 1.00 88.50 114 ILE A CA 1
ATOM 901 C C . ILE A 1 114 ? 20.389 13.079 -60.326 1.00 88.50 114 ILE A C 1
ATOM 903 O O . ILE A 1 114 ? 20.413 12.847 -59.115 1.00 88.50 114 ILE A O 1
ATOM 907 N N . ARG A 1 115 ? 20.760 12.176 -61.243 1.00 90.69 115 ARG A N 1
ATOM 908 C CA . ARG A 1 115 ? 21.128 10.797 -60.881 1.00 90.69 115 ARG A CA 1
ATOM 909 C C . ARG A 1 115 ? 22.401 10.739 -60.039 1.00 90.69 115 ARG A C 1
ATOM 911 O O . ARG A 1 115 ? 22.433 10.030 -59.035 1.00 90.69 115 ARG A O 1
ATOM 918 N N . VAL A 1 116 ? 23.412 11.553 -60.361 1.00 91.00 116 VAL A N 1
ATOM 919 C CA . VAL A 1 116 ? 24.627 11.678 -59.534 1.00 91.00 116 VAL A CA 1
ATOM 920 C C . VAL A 1 116 ? 24.289 12.156 -58.121 1.00 91.00 116 VAL A C 1
ATOM 922 O O . VAL A 1 116 ? 24.697 11.525 -57.145 1.00 91.00 116 VAL A O 1
ATOM 925 N N . LYS A 1 117 ? 23.495 13.228 -57.982 1.00 89.44 117 LYS A N 1
ATOM 926 C CA . LYS A 1 117 ? 23.091 13.736 -56.659 1.00 89.44 117 LYS A CA 1
ATOM 927 C C . LYS A 1 117 ? 22.261 12.714 -55.878 1.00 89.44 117 LYS A C 1
ATOM 929 O O . LYS A 1 117 ? 22.431 12.595 -54.667 1.00 89.44 117 LYS A O 1
ATOM 934 N N . GLN A 1 118 ? 21.382 11.964 -56.541 1.00 91.06 118 GLN A N 1
ATOM 935 C CA . GLN A 1 118 ? 20.590 10.905 -55.907 1.00 91.06 118 GLN A CA 1
ATOM 936 C C . GLN A 1 118 ? 21.465 9.764 -55.379 1.00 91.06 118 GLN A C 1
ATOM 938 O O . GLN A 1 118 ? 21.307 9.376 -54.221 1.00 91.06 118 GLN A O 1
ATOM 943 N N . ALA A 1 119 ? 22.409 9.276 -56.186 1.00 90.88 119 ALA A N 1
ATOM 944 C CA . ALA A 1 119 ? 23.319 8.205 -55.790 1.00 90.88 119 ALA A CA 1
ATOM 945 C C . ALA A 1 119 ? 24.189 8.608 -54.586 1.00 90.88 119 ALA A C 1
ATOM 947 O O . ALA A 1 119 ? 24.260 7.868 -53.604 1.00 90.88 119 ALA A O 1
ATOM 948 N N . LEU A 1 120 ? 24.765 9.814 -54.607 1.00 90.69 120 LEU A N 1
ATOM 949 C CA . LEU A 1 120 ? 25.552 10.347 -53.487 1.00 90.69 120 LEU A CA 1
ATOM 950 C C . LEU A 1 120 ? 24.713 10.494 -52.207 1.00 90.69 120 LEU A C 1
ATOM 952 O O . LEU A 1 120 ? 25.133 10.078 -51.126 1.00 90.69 120 LEU A O 1
ATOM 956 N N . ASN A 1 121 ? 23.491 11.023 -52.325 1.00 90.56 121 ASN A N 1
ATOM 957 C CA . ASN A 1 121 ? 22.576 11.162 -51.189 1.00 90.56 121 ASN A CA 1
ATOM 958 C C . ASN A 1 121 ? 22.181 9.810 -50.577 1.00 90.56 121 ASN A C 1
ATOM 960 O O . ASN A 1 121 ? 22.006 9.720 -49.359 1.00 90.56 121 ASN A O 1
ATOM 964 N N . LEU A 1 122 ? 22.014 8.767 -51.396 1.00 88.69 122 LEU A N 1
ATOM 965 C CA . LEU A 1 122 ? 21.672 7.428 -50.918 1.00 88.69 122 LEU A CA 1
ATOM 966 C C . LEU A 1 122 ? 22.805 6.839 -50.070 1.00 88.69 122 LEU A C 1
ATOM 968 O O . LEU A 1 122 ? 22.549 6.374 -48.959 1.00 88.69 122 LEU A O 1
ATOM 972 N N . VAL A 1 123 ? 24.047 6.928 -50.550 1.00 88.31 123 VAL A N 1
ATOM 973 C CA . VAL A 1 123 ? 25.236 6.461 -49.816 1.00 88.31 123 VAL A CA 1
ATOM 974 C C . VAL A 1 123 ? 25.376 7.200 -48.484 1.00 88.31 123 VAL A C 1
ATOM 976 O O . VAL A 1 123 ? 25.524 6.566 -47.440 1.00 88.31 123 VAL A O 1
ATOM 979 N N . ALA A 1 124 ? 25.226 8.528 -48.487 1.00 87.56 124 ALA A N 1
ATOM 980 C CA . ALA A 1 124 ? 25.290 9.330 -47.266 1.00 87.56 124 ALA A CA 1
ATOM 981 C C . ALA A 1 124 ? 24.211 8.934 -46.236 1.00 87.56 124 ALA A C 1
ATOM 983 O O . ALA A 1 124 ? 24.489 8.855 -45.036 1.00 87.56 124 ALA A O 1
ATOM 984 N N . LYS A 1 125 ? 22.980 8.649 -46.690 1.00 90.56 125 LYS A N 1
ATOM 985 C CA . LYS A 1 125 ? 21.893 8.176 -45.816 1.00 90.56 125 LYS A CA 1
ATOM 986 C C . LYS A 1 125 ? 22.186 6.803 -45.216 1.00 90.56 125 LYS A C 1
ATOM 988 O O . LYS A 1 125 ? 21.950 6.624 -44.025 1.00 90.56 125 LYS A O 1
ATOM 993 N N . ILE A 1 126 ? 22.706 5.863 -46.006 1.00 88.81 126 ILE A N 1
ATOM 994 C CA . ILE A 1 126 ? 23.058 4.515 -45.533 1.00 88.81 126 ILE A CA 1
ATOM 995 C C . ILE A 1 126 ? 24.129 4.597 -44.440 1.00 88.81 126 ILE A C 1
ATOM 997 O O . ILE A 1 126 ? 23.956 4.012 -43.373 1.00 88.81 126 ILE A O 1
ATOM 1001 N N . SER A 1 127 ? 25.182 5.392 -44.650 1.00 88.06 127 SER A N 1
ATOM 1002 C CA . SER A 1 127 ? 26.225 5.599 -43.639 1.00 88.06 127 SER A CA 1
ATOM 1003 C C . SER A 1 127 ? 25.664 6.185 -42.342 1.00 88.06 127 SER A C 1
ATOM 1005 O O . SER A 1 127 ? 26.008 5.7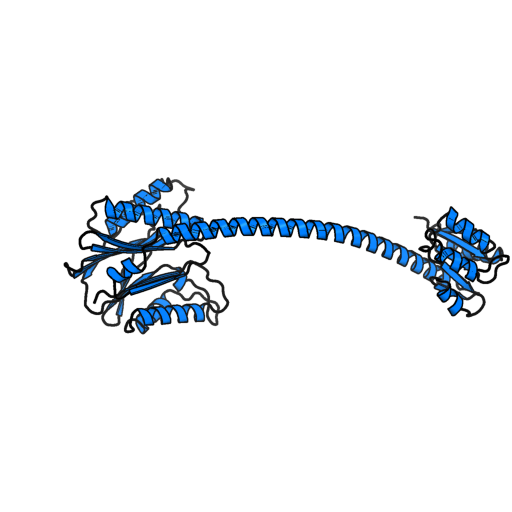22 -41.257 1.00 88.06 127 SER A O 1
ATOM 1007 N N . LYS A 1 128 ? 24.749 7.160 -42.438 1.00 91.94 128 LYS A N 1
ATOM 1008 C CA . LYS A 1 128 ? 24.084 7.736 -41.260 1.00 91.94 128 LYS A CA 1
ATOM 1009 C C . LYS A 1 128 ? 23.248 6.699 -40.503 1.00 91.94 128 LYS A C 1
ATOM 1011 O O . LYS A 1 128 ? 23.315 6.664 -39.279 1.00 91.94 128 LYS A O 1
ATOM 1016 N N . ILE A 1 129 ? 22.490 5.864 -41.216 1.00 93.69 129 ILE A N 1
ATOM 1017 C CA . ILE A 1 129 ? 21.688 4.785 -40.617 1.00 93.69 129 ILE A CA 1
ATOM 1018 C C . ILE A 1 129 ? 22.587 3.787 -39.885 1.00 93.69 129 ILE A C 1
ATOM 1020 O O . ILE A 1 129 ? 22.265 3.396 -38.770 1.00 93.69 129 ILE A O 1
ATOM 1024 N N . ASN A 1 130 ? 23.726 3.411 -40.467 1.00 90.62 130 ASN A N 1
ATOM 1025 C CA . ASN A 1 130 ? 24.646 2.467 -39.831 1.00 90.62 130 ASN A CA 1
ATOM 1026 C C . ASN A 1 130 ? 25.207 3.013 -38.512 1.00 90.62 130 ASN A C 1
ATOM 1028 O O . ASN A 1 130 ? 25.162 2.312 -37.507 1.00 90.62 130 ASN A O 1
ATOM 1032 N N . ILE A 1 131 ? 25.626 4.283 -38.486 1.00 92.94 131 ILE A N 1
ATOM 1033 C CA . ILE A 1 131 ? 26.091 4.945 -37.255 1.00 92.94 131 ILE A CA 1
ATOM 1034 C C . ILE A 1 131 ? 24.975 4.982 -36.202 1.00 92.94 131 ILE A C 1
ATOM 1036 O O . ILE A 1 131 ? 25.204 4.669 -35.037 1.00 92.94 131 ILE A O 1
ATOM 1040 N N . GLN A 1 132 ? 23.750 5.327 -36.610 1.00 93.69 132 GLN A N 1
ATOM 1041 C CA . GLN A 1 132 ? 22.600 5.347 -35.703 1.00 93.69 132 GLN A CA 1
ATOM 1042 C C . GLN A 1 132 ? 22.258 3.953 -35.165 1.00 93.69 132 GLN A C 1
ATOM 1044 O O . GLN A 1 132 ? 21.902 3.829 -33.997 1.00 93.69 132 GLN A O 1
ATOM 1049 N N . ASN A 1 133 ? 22.380 2.909 -35.985 1.00 94.75 133 ASN A N 1
ATOM 1050 C CA . ASN A 1 133 ? 22.154 1.529 -35.562 1.00 94.75 133 ASN A CA 1
ATOM 1051 C C . ASN A 1 133 ? 23.205 1.072 -34.541 1.00 94.75 133 ASN A C 1
ATOM 1053 O O . ASN A 1 133 ? 22.853 0.416 -33.565 1.00 94.75 133 ASN A O 1
ATOM 1057 N N . GLU A 1 134 ? 24.475 1.437 -34.734 1.00 94.81 134 GLU A N 1
ATOM 1058 C CA . GLU A 1 134 ? 25.543 1.150 -33.769 1.00 94.81 134 GLU A CA 1
ATOM 1059 C C . GLU A 1 134 ? 25.301 1.860 -32.429 1.00 94.81 134 GLU A C 1
ATOM 1061 O O . GLU A 1 134 ? 25.394 1.239 -31.367 1.00 94.81 134 GLU A O 1
ATOM 1066 N N . GLU A 1 135 ? 24.927 3.143 -32.468 1.00 95.69 135 GLU A N 1
ATOM 1067 C CA . GLU A 1 135 ? 24.589 3.913 -31.267 1.00 95.69 135 GLU A CA 1
ATOM 1068 C C . GLU A 1 135 ? 23.371 3.325 -30.538 1.00 95.69 135 GLU A C 1
ATOM 1070 O O . GLU A 1 135 ? 23.394 3.155 -29.315 1.00 95.69 135 GLU A O 1
ATOM 1075 N N . LEU A 1 136 ? 22.323 2.961 -31.284 1.00 95.69 136 LEU A N 1
ATOM 1076 C CA . LEU A 1 136 ? 21.112 2.353 -30.738 1.00 95.69 136 LEU A CA 1
ATOM 1077 C C . LEU A 1 136 ? 21.415 1.028 -30.034 1.00 95.69 136 LEU A C 1
ATOM 1079 O O . LEU A 1 136 ? 20.878 0.762 -28.955 1.00 95.69 136 LEU A O 1
ATOM 1083 N N . GLU A 1 137 ? 22.296 0.209 -30.605 1.00 95.75 137 GLU A N 1
ATOM 1084 C CA . GLU A 1 137 ? 22.625 -1.083 -30.013 1.00 95.75 137 GLU A CA 1
ATOM 1085 C C . GLU A 1 137 ? 23.447 -0.927 -28.728 1.00 95.75 137 GLU A C 1
ATOM 1087 O O . GLU A 1 137 ? 23.223 -1.659 -27.757 1.00 95.75 137 GLU A O 1
ATOM 1092 N N . LEU A 1 138 ? 24.307 0.095 -28.654 1.00 95.19 138 LEU A N 1
ATOM 1093 C CA . LEU A 1 138 ? 24.983 0.464 -27.410 1.00 95.19 138 LEU A CA 1
ATOM 1094 C C . LEU A 1 138 ? 23.984 0.938 -26.341 1.00 95.19 138 LEU A C 1
ATOM 1096 O O . LEU A 1 138 ? 24.039 0.479 -25.196 1.00 95.19 138 LEU A O 1
ATOM 1100 N N . GLN A 1 139 ? 23.038 1.810 -26.704 1.00 95.12 139 GLN A N 1
ATOM 1101 C CA . GLN A 1 139 ? 21.999 2.296 -25.785 1.00 95.12 139 GLN A CA 1
ATOM 1102 C C . GLN A 1 139 ? 21.136 1.149 -25.247 1.00 95.12 139 GLN A C 1
ATOM 1104 O O . GLN A 1 139 ? 20.868 1.073 -24.045 1.00 95.12 139 GLN A O 1
ATOM 1109 N N . LYS A 1 140 ? 20.754 0.206 -26.111 1.00 97.00 140 LYS A N 1
ATOM 1110 C CA . LYS A 1 140 ? 19.990 -0.988 -25.736 1.00 97.00 140 LYS A CA 1
ATOM 1111 C C . LYS A 1 140 ? 20.747 -1.872 -24.743 1.00 97.00 140 LYS A C 1
ATOM 1113 O O . LYS A 1 140 ? 20.144 -2.352 -23.784 1.00 97.00 140 LYS A O 1
ATOM 1118 N N . GLN A 1 141 ? 22.057 -2.060 -24.916 1.00 96.25 141 GLN A N 1
ATOM 1119 C CA . GLN A 1 141 ? 22.870 -2.816 -23.954 1.00 96.25 141 GLN A CA 1
ATOM 1120 C C . GLN A 1 141 ? 22.919 -2.144 -22.577 1.00 96.25 141 GLN A C 1
ATOM 1122 O O . GLN A 1 141 ? 22.803 -2.826 -21.555 1.00 96.25 141 GLN A O 1
ATOM 1127 N N . VAL A 1 142 ? 23.064 -0.816 -22.534 1.00 96.50 142 VAL A N 1
ATOM 1128 C CA . VAL A 1 142 ? 23.010 -0.050 -21.278 1.00 96.50 142 VAL A CA 1
ATOM 1129 C C . VAL A 1 142 ? 21.639 -0.199 -20.619 1.00 96.50 142 VAL A C 1
ATOM 1131 O O . VAL A 1 142 ? 21.568 -0.472 -19.420 1.00 96.50 142 VAL A O 1
AT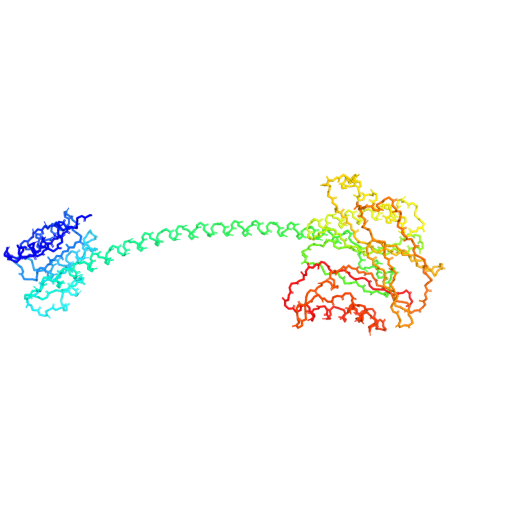OM 1134 N N . LEU A 1 143 ? 20.562 -0.101 -21.401 1.00 96.19 143 LEU A N 1
ATOM 1135 C CA . LEU A 1 143 ? 19.192 -0.235 -20.909 1.00 96.19 143 LEU A CA 1
ATOM 1136 C C . LEU A 1 143 ? 18.925 -1.619 -20.300 1.00 96.19 143 LEU A C 1
ATOM 1138 O O . LEU A 1 143 ? 18.314 -1.713 -19.237 1.00 96.19 143 LEU A O 1
ATOM 1142 N N . ILE A 1 144 ? 19.418 -2.692 -20.929 1.00 96.75 144 ILE A N 1
ATOM 1143 C CA . ILE A 1 144 ? 19.302 -4.058 -20.392 1.00 96.75 144 ILE A CA 1
ATOM 1144 C C . ILE A 1 144 ? 20.024 -4.166 -19.044 1.00 96.75 144 ILE A C 1
ATOM 1146 O O . ILE A 1 144 ? 19.429 -4.632 -18.074 1.00 96.75 144 ILE A O 1
ATOM 1150 N N . LYS A 1 145 ? 21.262 -3.662 -18.946 1.00 96.06 145 LYS A N 1
ATOM 1151 C CA . LYS A 1 145 ? 22.020 -3.670 -17.682 1.00 96.06 145 LYS A CA 1
ATOM 1152 C C . LYS A 1 145 ? 21.306 -2.892 -16.573 1.00 96.06 145 LYS A C 1
ATOM 1154 O O . LYS A 1 145 ? 21.258 -3.360 -15.438 1.00 96.06 145 LYS A O 1
ATOM 1159 N N . GLN A 1 146 ? 20.738 -1.727 -16.891 1.00 95.75 146 GLN A N 1
ATOM 1160 C CA . GLN A 1 146 ? 19.966 -0.934 -15.930 1.00 95.75 146 GLN A CA 1
ATOM 1161 C C . GLN A 1 146 ? 18.697 -1.660 -15.476 1.00 95.75 146 GLN A C 1
ATOM 1163 O O . GLN A 1 146 ? 18.418 -1.708 -14.280 1.00 95.75 146 GLN A O 1
ATOM 1168 N N . ARG A 1 147 ? 17.952 -2.267 -16.409 1.00 96.44 147 ARG A N 1
ATOM 1169 C CA . ARG A 1 147 ? 16.758 -3.064 -16.097 1.00 96.44 147 ARG A CA 1
ATOM 1170 C C . ARG A 1 147 ? 17.091 -4.216 -15.153 1.00 96.44 147 ARG A C 1
ATOM 1172 O O . ARG A 1 147 ? 16.367 -4.427 -14.184 1.00 96.44 147 ARG A O 1
ATOM 1179 N N . ASP A 1 148 ? 18.167 -4.947 -15.430 1.00 96.00 148 ASP A N 1
ATOM 1180 C CA . ASP A 1 148 ? 18.559 -6.111 -14.633 1.00 96.00 148 ASP A CA 1
ATOM 1181 C C . ASP A 1 148 ? 18.993 -5.697 -13.218 1.00 96.00 148 ASP A C 1
ATOM 1183 O O . ASP A 1 148 ? 18.580 -6.325 -12.243 1.00 96.00 148 ASP A O 1
ATOM 1187 N N . LEU A 1 149 ? 19.725 -4.582 -13.089 1.00 96.06 149 LEU A N 1
ATOM 1188 C CA . LEU A 1 149 ? 20.073 -3.998 -11.791 1.00 96.06 149 LEU A CA 1
ATOM 1189 C C . LEU A 1 149 ? 18.826 -3.586 -10.991 1.00 96.06 149 LEU A C 1
ATOM 1191 O O . LEU A 1 149 ? 18.704 -3.945 -9.822 1.00 96.06 149 LEU A O 1
ATOM 1195 N N . ILE A 1 150 ? 17.884 -2.877 -11.623 1.00 95.25 150 ILE A N 1
ATOM 1196 C CA . ILE A 1 150 ? 16.622 -2.462 -10.986 1.00 95.25 150 ILE A CA 1
ATOM 1197 C C . ILE A 1 150 ? 15.802 -3.687 -10.568 1.00 95.25 150 ILE A C 1
ATOM 1199 O O . ILE A 1 150 ? 15.221 -3.706 -9.485 1.00 95.25 150 ILE A O 1
ATOM 1203 N N . SER A 1 151 ? 15.757 -4.725 -11.406 1.00 95.44 151 SER A N 1
ATOM 1204 C CA . SER A 1 151 ? 15.026 -5.954 -11.099 1.00 95.44 151 SER A CA 1
ATOM 1205 C C . SER A 1 151 ? 15.621 -6.692 -9.901 1.00 95.44 151 SER A C 1
ATOM 1207 O O . SER A 1 151 ? 14.860 -7.225 -9.095 1.00 95.44 151 SER A O 1
ATOM 1209 N N . ALA A 1 152 ? 16.950 -6.724 -9.775 1.00 94.69 152 ALA A N 1
ATOM 1210 C CA . ALA A 1 152 ? 17.623 -7.303 -8.617 1.00 94.69 152 ALA A CA 1
ATOM 1211 C C . ALA A 1 152 ? 17.318 -6.499 -7.342 1.00 94.69 152 ALA A C 1
ATOM 1213 O O . ALA A 1 152 ? 16.817 -7.064 -6.377 1.00 94.69 152 ALA A O 1
ATOM 1214 N N . GLN A 1 153 ? 17.482 -5.171 -7.382 1.00 94.12 153 GLN A N 1
ATOM 1215 C CA . GLN A 1 153 ? 17.175 -4.295 -6.242 1.00 94.12 153 GLN A CA 1
ATOM 1216 C C . GLN A 1 153 ? 15.710 -4.390 -5.801 1.00 94.12 153 GLN A C 1
ATOM 1218 O O . GLN A 1 153 ? 15.415 -4.431 -4.609 1.00 94.12 153 GLN A O 1
ATOM 1223 N N . LYS A 1 154 ? 14.773 -4.455 -6.755 1.00 94.19 154 LYS A N 1
ATOM 1224 C CA . LYS A 1 154 ? 13.349 -4.627 -6.451 1.00 94.19 154 LYS A CA 1
ATOM 1225 C C . LYS A 1 154 ? 13.085 -5.953 -5.743 1.00 94.19 154 LYS A C 1
ATOM 1227 O O . LYS A 1 154 ? 12.242 -5.994 -4.852 1.00 94.19 154 LYS A O 1
ATOM 1232 N N . LYS A 1 155 ? 13.766 -7.026 -6.154 1.00 94.06 155 LYS A N 1
ATOM 1233 C CA . LYS A 1 155 ? 13.620 -8.338 -5.525 1.00 94.06 155 LYS A CA 1
ATOM 1234 C C . LYS A 1 155 ? 14.086 -8.300 -4.070 1.00 94.06 155 LYS A C 1
ATOM 1236 O O . LYS A 1 155 ? 13.320 -8.714 -3.211 1.00 94.06 155 LYS A O 1
ATOM 1241 N N . ASP A 1 156 ? 15.262 -7.736 -3.808 1.00 93.44 156 ASP A N 1
ATOM 1242 C CA . ASP A 1 156 ? 15.805 -7.639 -2.448 1.00 93.44 156 ASP A CA 1
ATOM 1243 C C . ASP A 1 156 ? 14.860 -6.845 -1.524 1.00 93.44 156 ASP A C 1
ATOM 1245 O O . ASP A 1 156 ? 14.521 -7.299 -0.434 1.00 93.44 156 ASP A O 1
ATOM 1249 N N . ILE A 1 157 ? 14.326 -5.713 -2.006 1.00 91.31 157 ILE A N 1
ATOM 1250 C CA . ILE A 1 157 ? 13.337 -4.913 -1.261 1.00 91.31 157 ILE A CA 1
ATOM 1251 C C . ILE A 1 157 ? 12.054 -5.714 -0.984 1.00 91.31 157 ILE A C 1
ATOM 1253 O O . ILE A 1 157 ? 11.492 -5.620 0.104 1.00 91.31 157 ILE A O 1
ATOM 1257 N N . LEU A 1 158 ? 11.557 -6.486 -1.955 1.00 92.38 158 LEU A N 1
ATOM 1258 C CA . LEU A 1 158 ? 10.353 -7.301 -1.761 1.00 92.38 158 LEU A CA 1
ATOM 1259 C C . LEU A 1 158 ? 10.571 -8.411 -0.729 1.00 92.38 158 LEU A C 1
ATOM 1261 O O . LEU A 1 158 ? 9.691 -8.630 0.105 1.00 92.38 158 LEU A O 1
ATOM 1265 N N . ASP A 1 159 ? 11.731 -9.067 -0.761 1.00 92.25 159 ASP A N 1
ATOM 1266 C CA . ASP A 1 159 ? 12.089 -10.121 0.190 1.00 92.25 159 ASP A CA 1
ATOM 1267 C C . ASP A 1 159 ? 12.157 -9.562 1.632 1.00 92.25 159 ASP A C 1
ATOM 1269 O O . ASP A 1 159 ? 11.614 -10.173 2.561 1.00 92.25 159 ASP A O 1
ATOM 1273 N N . ASP A 1 160 ? 12.704 -8.354 1.820 1.00 90.56 160 ASP A N 1
ATOM 1274 C CA . ASP A 1 160 ? 12.743 -7.654 3.116 1.00 90.56 160 ASP A CA 1
ATOM 1275 C C . ASP A 1 160 ? 11.346 -7.261 3.635 1.00 90.56 160 ASP A C 1
ATOM 1277 O O . ASP A 1 160 ? 11.044 -7.366 4.835 1.00 90.56 160 ASP A O 1
ATOM 1281 N N . ILE A 1 161 ? 10.455 -6.817 2.742 1.00 89.94 161 ILE A N 1
ATOM 1282 C CA . ILE A 1 161 ? 9.084 -6.448 3.119 1.00 89.94 161 ILE A CA 1
ATOM 1283 C C . ILE A 1 161 ? 8.265 -7.701 3.469 1.00 89.94 161 ILE A C 1
ATOM 1285 O O . ILE A 1 161 ? 7.518 -7.691 4.451 1.00 89.94 161 ILE A O 1
ATOM 1289 N N . GLU A 1 162 ? 8.426 -8.803 2.733 1.00 90.69 162 GLU A N 1
ATOM 1290 C CA . GLU A 1 162 ? 7.795 -10.086 3.078 1.00 90.69 162 GLU A CA 1
ATOM 1291 C C . GLU A 1 162 ? 8.298 -10.630 4.422 1.00 90.69 162 GLU A C 1
ATOM 1293 O O . GLU A 1 162 ? 7.521 -11.169 5.218 1.00 90.69 162 GLU A O 1
ATOM 1298 N N . TYR A 1 163 ? 9.580 -10.443 4.737 1.00 90.69 163 TYR A N 1
ATOM 1299 C CA . TYR A 1 163 ? 10.094 -10.756 6.068 1.00 90.69 163 TYR A CA 1
ATOM 1300 C C . TYR A 1 163 ? 9.441 -9.882 7.153 1.00 90.69 163 TYR A C 1
ATOM 1302 O O . TYR A 1 163 ? 9.001 -10.396 8.186 1.00 90.69 163 TYR A O 1
ATOM 1310 N N . SER A 1 164 ? 9.280 -8.582 6.892 1.00 89.75 164 SER A N 1
ATOM 1311 C CA . SER A 1 164 ? 8.595 -7.652 7.805 1.00 89.75 164 SER A CA 1
ATOM 1312 C C . SER A 1 164 ? 7.138 -8.053 8.067 1.00 89.75 164 SER A C 1
ATOM 1314 O O . SER A 1 164 ? 6.677 -7.999 9.209 1.00 89.75 164 SER A O 1
ATOM 1316 N N . LYS A 1 165 ? 6.424 -8.549 7.048 1.00 91.00 165 LYS A N 1
ATOM 1317 C CA . LYS A 1 165 ? 5.066 -9.102 7.194 1.00 91.00 165 LYS A CA 1
ATOM 1318 C C . LYS A 1 165 ? 5.014 -10.286 8.150 1.00 91.00 165 LYS A C 1
ATOM 1320 O O . LYS A 1 165 ? 4.102 -10.358 8.973 1.00 91.00 165 LYS A O 1
ATOM 1325 N N . ARG A 1 166 ? 5.990 -11.197 8.086 1.00 90.88 166 ARG A N 1
ATOM 1326 C CA . ARG A 1 166 ? 6.068 -12.338 9.018 1.00 90.88 166 ARG A CA 1
ATOM 1327 C C . ARG A 1 166 ? 6.216 -11.870 10.463 1.00 90.88 166 ARG A C 1
ATOM 1329 O O . ARG A 1 166 ? 5.559 -12.421 11.342 1.00 90.88 166 ARG A O 1
ATOM 1336 N N . ILE A 1 167 ? 7.033 -10.841 10.703 1.00 90.12 167 ILE A N 1
ATOM 1337 C CA . ILE A 1 167 ? 7.185 -10.233 12.033 1.00 90.12 167 ILE A CA 1
ATOM 1338 C C . ILE A 1 167 ? 5.864 -9.606 12.488 1.00 90.12 167 ILE A C 1
ATOM 1340 O O . ILE A 1 167 ? 5.411 -9.889 13.597 1.00 90.12 167 ILE A O 1
ATOM 1344 N N . GLN A 1 168 ? 5.218 -8.807 11.631 1.00 90.00 168 GLN A N 1
ATOM 1345 C CA . GLN A 1 168 ? 3.938 -8.170 11.947 1.00 90.00 168 GLN A CA 1
ATOM 1346 C C . GLN A 1 168 ? 2.877 -9.216 12.325 1.00 90.00 168 GLN A C 1
ATOM 1348 O O . GLN A 1 168 ? 2.253 -9.110 13.378 1.00 90.00 168 GLN A O 1
ATOM 1353 N N . GLN A 1 169 ? 2.734 -10.279 11.531 1.00 89.38 169 GLN A N 1
ATOM 1354 C CA . GLN A 1 169 ? 1.787 -11.368 11.797 1.00 89.38 169 GLN A CA 1
ATOM 1355 C C . GLN A 1 169 ? 2.088 -12.141 13.087 1.00 89.38 169 GLN A C 1
ATOM 1357 O O . GLN A 1 169 ? 1.159 -12.592 13.751 1.00 89.38 169 GLN A O 1
ATOM 1362 N N . ALA A 1 170 ? 3.362 -12.295 13.458 1.00 89.56 170 ALA A N 1
ATOM 1363 C CA . ALA A 1 170 ? 3.753 -12.991 14.684 1.00 89.56 170 ALA A CA 1
ATOM 1364 C C . ALA A 1 170 ? 3.409 -12.205 15.962 1.00 89.56 170 ALA A C 1
ATOM 1366 O O . ALA A 1 170 ? 3.241 -12.808 17.022 1.00 89.56 170 ALA A O 1
ATOM 1367 N N . ILE A 1 171 ? 3.319 -10.875 15.866 1.00 89.12 171 ILE A N 1
ATOM 1368 C CA . ILE A 1 171 ? 3.029 -9.977 16.993 1.00 89.12 171 ILE A CA 1
ATOM 1369 C C . ILE A 1 171 ? 1.514 -9.790 17.199 1.00 89.12 171 ILE A C 1
ATOM 1371 O O . ILE A 1 171 ? 1.076 -9.542 18.325 1.00 89.12 171 ILE A O 1
ATOM 1375 N N . LEU A 1 172 ? 0.711 -9.918 16.137 1.00 90.50 172 LEU A N 1
ATOM 1376 C CA . LEU A 1 172 ? -0.746 -9.788 16.210 1.00 90.50 172 LEU A CA 1
ATOM 1377 C C . LEU A 1 172 ? -1.408 -10.972 16.949 1.00 90.50 172 LEU A C 1
ATOM 1379 O O . LEU A 1 172 ? -0.898 -12.097 16.919 1.00 90.50 172 LEU A O 1
ATOM 1383 N N . PRO A 1 173 ? -2.577 -10.759 17.588 1.00 89.56 173 PRO A N 1
ATOM 1384 C CA . PRO A 1 173 ? -3.316 -11.833 18.242 1.00 89.56 173 PRO A CA 1
ATOM 1385 C C . PRO A 1 173 ? -3.697 -12.962 17.277 1.00 89.56 173 PRO A C 1
ATOM 1387 O O . PRO A 1 173 ? -4.216 -12.732 16.180 1.00 89.56 173 PRO A O 1
ATOM 1390 N N . GLN A 1 174 ? -3.496 -14.199 17.732 1.00 90.50 174 GLN A N 1
ATOM 1391 C CA . GLN A 1 174 ? -3.844 -15.404 16.982 1.00 90.50 174 GLN A CA 1
ATOM 1392 C C . GLN A 1 174 ? -5.363 -15.599 16.913 1.00 90.50 174 GLN A C 1
ATOM 1394 O O . GLN A 1 174 ? -6.073 -15.404 17.902 1.00 90.50 174 GLN A O 1
ATOM 1399 N N . ALA A 1 175 ? -5.866 -16.080 15.774 1.00 91.00 175 ALA A N 1
ATOM 1400 C CA . ALA A 1 175 ? -7.301 -16.296 15.555 1.00 91.00 175 ALA A CA 1
ATOM 1401 C C . ALA A 1 175 ? -7.950 -17.240 16.591 1.00 91.00 175 ALA A C 1
ATOM 1403 O O . ALA A 1 175 ? -9.125 -17.091 16.926 1.00 91.00 175 ALA A O 1
ATOM 1404 N N . SER A 1 176 ? -7.187 -18.193 17.137 1.00 93.50 176 SER A N 1
ATOM 1405 C CA . SER A 1 176 ? -7.644 -19.095 18.202 1.00 93.50 176 SER A CA 1
ATOM 1406 C C . SER A 1 176 ? -7.974 -18.359 19.503 1.00 93.50 176 SER A C 1
ATOM 1408 O O . SER A 1 176 ? -8.975 -18.687 20.137 1.00 93.50 176 SER A O 1
ATOM 1410 N N . LEU A 1 177 ? -7.181 -17.348 19.874 1.00 93.44 177 LEU A N 1
ATOM 1411 C CA . LEU A 1 177 ? -7.422 -16.522 21.058 1.00 93.44 177 LEU A CA 1
ATOM 1412 C C . LEU A 1 177 ? -8.684 -15.674 20.884 1.00 93.44 177 LEU A C 1
ATOM 1414 O O . LEU A 1 177 ? -9.519 -15.629 21.783 1.00 93.44 177 LEU A O 1
ATOM 1418 N N . ILE A 1 178 ? -8.855 -15.053 19.714 1.00 95.38 178 ILE A N 1
ATOM 1419 C CA . ILE A 1 178 ? -10.043 -14.239 19.420 1.00 95.38 178 ILE A CA 1
ATOM 1420 C C . ILE A 1 178 ? -11.301 -15.107 19.485 1.00 95.38 178 ILE A C 1
ATOM 1422 O O . ILE A 1 178 ? -12.263 -14.746 20.151 1.00 95.38 178 ILE A O 1
ATOM 1426 N N . LYS A 1 179 ? -11.270 -16.299 18.876 1.00 95.31 179 LYS A N 1
ATOM 1427 C CA . LYS A 1 179 ? -12.387 -17.253 18.915 1.00 95.31 179 LYS A CA 1
ATOM 1428 C C . LYS A 1 179 ? -12.709 -17.753 20.324 1.00 95.31 179 LYS A C 1
ATOM 1430 O O . LYS A 1 179 ? -13.870 -18.037 20.599 1.00 95.31 179 LYS A O 1
ATOM 1435 N N . LEU A 1 180 ? -11.705 -17.877 21.193 1.00 94.81 180 LEU A N 1
ATOM 1436 C CA . LEU A 1 180 ? -11.901 -18.258 22.591 1.00 94.81 180 LEU A CA 1
ATOM 1437 C C . LEU A 1 180 ? -12.599 -17.148 23.386 1.00 94.81 180 LEU A C 1
ATOM 1439 O O . LEU A 1 180 ? -13.520 -17.433 24.144 1.00 94.81 180 LEU A O 1
ATOM 1443 N N . LEU A 1 181 ? -12.149 -15.901 23.224 1.00 95.00 181 LEU A N 1
ATOM 1444 C CA . LEU A 1 181 ? -12.657 -14.763 23.994 1.00 95.00 181 LEU A CA 1
ATOM 1445 C C . LEU A 1 181 ? -13.992 -14.239 23.454 1.00 95.00 181 LEU A C 1
ATOM 1447 O O . LEU A 1 181 ? -14.849 -13.825 24.226 1.00 95.00 181 LEU A O 1
ATOM 1451 N N . ILE A 1 182 ? -14.182 -14.265 22.136 1.00 95.50 182 ILE A N 1
ATOM 1452 C CA . ILE A 1 182 ? -15.355 -13.712 21.458 1.00 95.50 182 ILE A CA 1
ATOM 1453 C C . ILE A 1 182 ? -15.812 -14.719 20.398 1.00 95.50 182 ILE A C 1
ATOM 1455 O O . ILE A 1 182 ? -15.456 -14.589 19.234 1.00 95.50 182 ILE A O 1
ATOM 1459 N N . PRO A 1 183 ? -16.585 -15.761 20.743 1.00 94.44 183 PRO A N 1
ATOM 1460 C CA . PRO A 1 183 ? -16.927 -16.820 19.788 1.00 94.44 183 PRO A CA 1
ATOM 1461 C C . PRO A 1 183 ? -17.716 -16.324 18.568 1.00 94.44 183 PRO A C 1
ATOM 1463 O O . PRO A 1 183 ? -17.466 -16.760 17.442 1.00 94.44 183 PRO A O 1
ATOM 1466 N N . SER A 1 184 ? -18.632 -15.380 18.785 1.00 96.12 184 SER A N 1
ATOM 1467 C CA . SER A 1 184 ? -19.479 -14.784 17.751 1.00 96.12 184 SER A CA 1
ATOM 1468 C C . SER A 1 184 ? -18.849 -13.501 17.211 1.00 96.12 184 SER A C 1
ATOM 1470 O O . SER A 1 184 ? -19.292 -12.401 17.537 1.00 96.12 184 SER A O 1
ATOM 1472 N N . HIS A 1 185 ? -17.825 -13.637 16.366 1.00 97.62 185 HIS A N 1
ATOM 1473 C CA . HIS A 1 185 ? -17.134 -12.510 15.731 1.00 97.62 185 HIS A CA 1
ATOM 1474 C C . HIS A 1 185 ? -16.844 -12.746 14.244 1.00 97.62 185 HIS A C 1
ATOM 1476 O O . HIS A 1 185 ? -16.902 -13.873 13.744 1.00 97.62 185 HIS A O 1
ATOM 1482 N N . PHE A 1 186 ? -16.475 -11.671 13.555 1.00 97.69 186 PHE A N 1
ATOM 1483 C CA . PHE A 1 186 ? -15.692 -11.707 12.329 1.00 97.69 186 PHE A CA 1
ATOM 1484 C C . PHE A 1 186 ? -14.574 -10.662 12.379 1.00 97.69 186 PHE A C 1
ATOM 1486 O O . PHE A 1 186 ? -14.660 -9.668 13.101 1.00 97.69 186 PHE A O 1
ATOM 1493 N N . LEU A 1 187 ? -13.535 -10.892 11.580 1.00 97.12 187 LEU A N 1
ATOM 1494 C CA . LEU A 1 187 ? -12.413 -9.984 11.398 1.00 97.12 187 LEU A CA 1
ATOM 1495 C C . LEU A 1 187 ? -12.086 -9.913 9.907 1.00 97.12 187 LEU A C 1
ATOM 1497 O O . LEU A 1 187 ? -11.701 -10.917 9.309 1.00 97.12 187 LEU A O 1
ATOM 1501 N N . ILE A 1 188 ? -12.235 -8.731 9.325 1.00 97.62 188 ILE A N 1
ATOM 1502 C CA . ILE A 1 188 ? -11.769 -8.413 7.977 1.00 97.62 188 ILE A CA 1
ATOM 1503 C C . ILE A 1 188 ? -10.486 -7.615 8.151 1.00 97.62 188 ILE A C 1
ATOM 1505 O O . ILE A 1 188 ? -10.521 -6.542 8.736 1.00 97.62 188 ILE A O 1
ATOM 1509 N N . ASN A 1 189 ? -9.369 -8.146 7.664 1.00 95.25 189 ASN A N 1
ATOM 1510 C CA . ASN A 1 189 ? -8.078 -7.465 7.651 1.00 95.25 189 ASN A CA 1
ATOM 1511 C C . ASN A 1 189 ? -7.484 -7.588 6.244 1.00 95.25 189 ASN A C 1
ATOM 1513 O O . ASN A 1 189 ? -7.016 -8.663 5.856 1.00 95.25 189 ASN A O 1
ATOM 1517 N N . LYS A 1 190 ? -7.568 -6.513 5.463 1.00 94.12 190 LYS A N 1
ATOM 1518 C CA . LYS A 1 190 ? -7.081 -6.440 4.085 1.00 94.12 190 LYS A CA 1
ATOM 1519 C C . LYS A 1 190 ? -6.081 -5.288 3.995 1.00 94.12 190 LYS A C 1
ATOM 1521 O O . LYS A 1 190 ? -6.510 -4.153 3.808 1.00 94.12 190 LYS A O 1
ATOM 1526 N N . PRO A 1 191 ? -4.774 -5.546 4.122 1.00 93.44 191 PRO A N 1
ATOM 1527 C CA . PRO A 1 191 ? -3.784 -4.499 3.931 1.00 93.44 191 PRO A CA 1
ATOM 1528 C C . PRO A 1 191 ? -3.723 -4.076 2.456 1.00 93.44 191 PRO A C 1
ATOM 1530 O O . PRO A 1 191 ? -3.861 -4.909 1.556 1.00 93.44 191 PRO A O 1
ATOM 1533 N N . LYS A 1 192 ? -3.493 -2.787 2.206 1.00 92.12 192 LYS A N 1
ATOM 1534 C CA . LYS A 1 192 ? -3.248 -2.198 0.885 1.00 92.12 192 LYS A CA 1
ATOM 1535 C C . LYS A 1 192 ? -1.945 -2.714 0.286 1.00 92.12 192 LYS A C 1
ATOM 1537 O O . LYS A 1 192 ? -1.875 -3.005 -0.905 1.00 92.12 192 LYS A O 1
ATOM 1542 N N . ASN A 1 193 ? -0.902 -2.784 1.112 1.00 88.94 193 ASN A N 1
ATOM 1543 C CA . ASN A 1 193 ? 0.430 -3.248 0.732 1.00 88.94 193 ASN A CA 1
ATOM 1544 C C . ASN A 1 193 ? 0.745 -4.602 1.395 1.00 88.94 193 ASN A C 1
ATOM 1546 O O . ASN A 1 193 ? -0.100 -5.223 2.030 1.00 88.94 193 ASN A O 1
ATOM 1550 N N . ILE A 1 194 ? 1.985 -5.081 1.257 1.00 88.75 194 ILE A N 1
ATOM 1551 C CA . ILE A 1 194 ? 2.437 -6.337 1.884 1.00 88.75 194 ILE A CA 1
ATOM 1552 C C . ILE A 1 194 ? 2.348 -6.265 3.424 1.00 88.75 194 ILE A C 1
ATOM 1554 O O . ILE A 1 194 ? 2.074 -7.279 4.067 1.00 88.75 194 ILE A O 1
ATOM 1558 N N . VAL A 1 195 ? 2.541 -5.073 4.000 1.00 91.88 195 VAL A N 1
ATOM 1559 C CA . VAL A 1 195 ? 2.394 -4.774 5.434 1.00 91.88 195 VAL A CA 1
ATOM 1560 C C . VAL A 1 195 ? 1.402 -3.629 5.650 1.00 91.88 195 VAL A C 1
ATOM 1562 O O . VAL A 1 195 ? 1.295 -2.742 4.798 1.00 91.88 195 VAL A O 1
ATOM 1565 N N . SER A 1 196 ? 0.712 -3.672 6.790 1.00 91.38 196 SER A N 1
ATOM 1566 C CA . SER A 1 196 ? -0.384 -2.764 7.164 1.00 91.38 196 SER A CA 1
ATOM 1567 C C . SER A 1 196 ? 0.070 -1.663 8.126 1.00 91.38 196 SER A C 1
ATOM 1569 O O . SER A 1 196 ? 0.913 -1.926 8.987 1.00 91.38 196 SER A O 1
ATOM 1571 N N . GLY A 1 197 ? -0.506 -0.467 8.020 1.00 92.88 197 GLY A N 1
ATOM 1572 C CA . GLY A 1 197 ? -0.564 0.523 9.100 1.00 92.88 197 GLY A CA 1
ATOM 1573 C C . GLY A 1 197 ? -1.672 0.218 10.112 1.00 92.88 197 GLY A C 1
ATOM 1574 O O . GLY A 1 197 ? -1.497 0.481 11.303 1.00 92.88 197 GLY A O 1
ATOM 1575 N N . ASP A 1 198 ? -2.750 -0.426 9.664 1.00 95.38 198 ASP A N 1
ATOM 1576 C CA . ASP A 1 198 ? -3.847 -0.863 10.526 1.00 95.38 198 ASP A CA 1
ATOM 1577 C C . ASP A 1 198 ? -3.493 -2.106 11.338 1.00 95.38 198 ASP A C 1
ATOM 1579 O O . ASP A 1 198 ? -2.899 -3.062 10.820 1.00 95.38 198 ASP A O 1
ATOM 1583 N N . PHE A 1 199 ? -3.953 -2.151 12.589 1.00 96.00 199 PHE A N 1
ATOM 1584 C CA . PHE A 1 199 ? -3.816 -3.334 13.429 1.00 96.00 199 PHE A CA 1
ATOM 1585 C C . PHE A 1 199 ? -4.987 -3.543 14.384 1.00 96.00 199 PHE A C 1
ATOM 1587 O O . PHE A 1 199 ? -5.680 -2.617 14.803 1.00 96.00 199 PHE A O 1
ATOM 1594 N N . TYR A 1 200 ? -5.183 -4.802 14.769 1.00 96.75 200 TYR A N 1
ATOM 1595 C CA . TYR A 1 200 ? -6.137 -5.195 15.797 1.00 96.75 200 TYR A CA 1
ATOM 1596 C C . TYR A 1 200 ? -5.406 -5.781 17.002 1.00 96.75 200 TYR A C 1
ATOM 1598 O O . TYR A 1 200 ? -4.347 -6.401 16.875 1.00 96.75 200 TYR A O 1
ATOM 1606 N N . TRP A 1 201 ? -6.002 -5.631 18.180 1.00 97.00 201 TRP A N 1
ATOM 1607 C CA . TRP A 1 201 ? -5.509 -6.251 19.404 1.00 97.00 201 TRP A CA 1
ATOM 1608 C C . TRP A 1 201 ? -6.669 -6.835 20.204 1.00 97.00 201 TRP A C 1
ATOM 1610 O O . TRP A 1 201 ? -7.699 -6.189 20.374 1.00 97.00 201 TRP A O 1
ATOM 1620 N N . VAL A 1 202 ? -6.512 -8.067 20.686 1.00 96.31 202 VAL A N 1
ATOM 1621 C CA . VAL A 1 202 ? -7.512 -8.761 21.499 1.00 96.31 202 VAL A CA 1
ATOM 1622 C C . VAL A 1 202 ? -6.798 -9.511 22.607 1.00 96.31 202 VAL A C 1
ATOM 1624 O O . VAL A 1 202 ? -5.850 -10.256 22.351 1.00 96.31 202 VAL A O 1
ATOM 1627 N N . GLY A 1 203 ? -7.283 -9.349 23.830 1.00 93.88 203 GLY A N 1
ATOM 1628 C CA . GLY A 1 203 ? -6.751 -10.044 24.991 1.00 93.88 203 GLY A CA 1
ATOM 1629 C C . GLY A 1 203 ? -7.716 -9.998 26.163 1.00 93.88 203 GLY A C 1
ATOM 1630 O O . GLY A 1 203 ? -8.772 -9.376 26.094 1.00 93.88 203 GLY A O 1
ATOM 1631 N N . LYS A 1 204 ? -7.354 -10.685 27.243 1.00 92.12 204 LYS A N 1
ATOM 1632 C CA . LYS A 1 204 ? -8.132 -10.730 28.481 1.00 92.12 204 LYS A CA 1
ATOM 1633 C C . LYS A 1 204 ? -7.228 -10.350 29.644 1.00 92.12 204 LYS A C 1
ATOM 1635 O O . LYS A 1 204 ? -6.091 -10.820 29.717 1.00 92.12 204 LYS A O 1
ATOM 1640 N N . ARG A 1 205 ? -7.741 -9.525 30.552 1.00 91.12 205 ARG A N 1
ATOM 1641 C CA . ARG A 1 205 ? -7.116 -9.236 31.840 1.00 91.12 205 ARG A CA 1
ATOM 1642 C C . ARG A 1 205 ? -8.168 -9.370 32.926 1.00 91.12 205 ARG A C 1
ATOM 1644 O O . ARG A 1 205 ? -9.171 -8.672 32.880 1.00 91.12 205 ARG A O 1
ATOM 1651 N N . GLU A 1 206 ? -7.906 -10.232 33.906 1.00 88.50 206 GLU A N 1
ATOM 1652 C CA . GLU A 1 206 ? -8.897 -10.575 34.935 1.00 88.50 206 GLU A CA 1
ATOM 1653 C C . GLU A 1 206 ? -10.208 -10.985 34.259 1.00 88.50 206 GLU A C 1
ATOM 1655 O O . GLU A 1 206 ? -10.168 -11.932 33.484 1.00 88.50 206 GLU A O 1
ATOM 1660 N N . GLU A 1 207 ? -11.314 -10.267 34.460 1.00 90.44 207 GLU A N 1
ATOM 1661 C CA . GLU A 1 207 ? -12.602 -10.545 33.805 1.00 90.44 207 GLU A CA 1
ATOM 1662 C C . GLU A 1 207 ? -12.929 -9.624 32.624 1.00 90.44 207 GLU A C 1
ATOM 1664 O O . GLU A 1 207 ? -13.963 -9.794 31.976 1.00 90.44 207 GLU A O 1
ATOM 1669 N N . ASP A 1 208 ? -12.034 -8.688 32.300 1.00 94.00 208 ASP A N 1
ATOM 1670 C CA . ASP A 1 208 ? -12.217 -7.756 31.194 1.00 94.00 208 ASP A CA 1
ATOM 1671 C C . ASP A 1 208 ? -11.593 -8.312 29.907 1.00 94.00 208 ASP A C 1
ATOM 1673 O O . ASP A 1 208 ? -10.386 -8.572 29.818 1.00 94.00 208 ASP A O 1
ATOM 1677 N N . ILE A 1 209 ? -12.422 -8.472 28.877 1.00 96.62 209 ILE A N 1
ATOM 1678 C CA . ILE A 1 209 ? -11.981 -8.736 27.506 1.00 96.62 209 ILE A CA 1
ATOM 1679 C C . ILE A 1 209 ? -11.746 -7.387 26.835 1.00 96.62 209 ILE A C 1
ATOM 1681 O O . ILE A 1 209 ? -12.629 -6.532 26.814 1.00 96.62 209 ILE A O 1
ATOM 1685 N N . ILE A 1 210 ? -10.559 -7.189 26.281 1.00 97.62 210 ILE A N 1
ATOM 1686 C CA . ILE A 1 210 ? -10.173 -5.952 25.611 1.00 97.62 210 ILE A CA 1
ATOM 1687 C C . ILE A 1 210 ? -10.127 -6.210 24.110 1.00 97.62 210 ILE A C 1
ATOM 1689 O O . ILE A 1 210 ? -9.501 -7.177 23.667 1.00 97.62 210 ILE A O 1
ATOM 1693 N N . VAL A 1 211 ? -10.757 -5.329 23.336 1.00 98.12 211 VAL A N 1
ATOM 1694 C CA . VAL A 1 211 ? -10.751 -5.366 21.869 1.00 98.12 211 VAL A CA 1
ATOM 1695 C C . VAL A 1 211 ? -10.365 -4.001 21.334 1.00 98.12 211 VAL A C 1
ATOM 1697 O O . VAL A 1 211 ? -10.874 -2.977 21.789 1.00 98.12 211 VAL A O 1
ATOM 1700 N N . VAL A 1 212 ? -9.466 -3.998 20.359 1.00 98.19 212 VAL A N 1
ATOM 1701 C CA . VAL A 1 212 ? -8.894 -2.798 19.764 1.00 98.19 212 VAL A CA 1
ATOM 1702 C C . VAL A 1 212 ? -8.862 -2.943 18.252 1.00 98.19 212 VAL A C 1
ATOM 1704 O O . VAL A 1 212 ? -8.433 -3.979 17.738 1.00 98.19 212 VAL A O 1
ATOM 1707 N N . VAL A 1 213 ? -9.254 -1.878 17.561 1.00 98.25 213 VAL A N 1
ATOM 1708 C CA . VAL A 1 213 ? -8.997 -1.659 16.134 1.00 98.25 213 VAL A CA 1
ATOM 1709 C C . VAL A 1 213 ? -8.341 -0.292 15.996 1.00 98.25 213 VAL A C 1
ATOM 1711 O O . VAL A 1 213 ? -8.850 0.690 16.541 1.00 98.25 213 VAL A O 1
ATOM 1714 N N . ALA A 1 214 ? -7.202 -0.245 15.317 1.00 97.25 214 ALA A N 1
ATOM 1715 C CA . ALA A 1 214 ? -6.383 0.945 15.174 1.00 97.25 214 ALA A CA 1
ATOM 1716 C C . ALA A 1 214 ? -5.946 1.141 13.722 1.00 97.25 214 ALA A C 1
ATOM 1718 O O . ALA A 1 214 ? -5.671 0.166 13.025 1.00 97.25 214 ALA A O 1
ATOM 1719 N N . ASP A 1 215 ? -5.835 2.404 13.342 1.00 95.69 215 ASP A N 1
ATOM 1720 C CA . ASP A 1 215 ? -5.341 2.920 12.073 1.00 95.69 215 ASP A CA 1
ATOM 1721 C C . ASP A 1 215 ? -4.156 3.836 12.380 1.00 95.69 215 ASP A C 1
ATOM 1723 O O . ASP A 1 215 ? -4.286 4.806 13.130 1.00 95.69 215 ASP A O 1
ATOM 1727 N N . CYS A 1 216 ? -2.966 3.478 11.907 1.00 93.50 216 CYS A N 1
ATOM 1728 C CA . CYS A 1 216 ? -1.762 4.261 12.163 1.00 93.50 216 CYS A CA 1
ATOM 1729 C C . CYS A 1 216 ? -1.471 5.202 11.002 1.00 93.50 216 CYS A C 1
ATOM 1731 O O . CYS A 1 216 ? -1.662 4.859 9.843 1.00 93.50 216 CYS A O 1
ATOM 1733 N N . THR A 1 217 ? -0.876 6.358 11.300 1.00 86.75 217 THR A N 1
ATOM 1734 C CA . THR A 1 217 ? -0.479 7.295 10.249 1.00 86.75 217 THR A CA 1
ATOM 1735 C C . THR A 1 217 ? 0.493 6.659 9.250 1.00 86.75 217 THR A C 1
ATOM 1737 O O . THR A 1 217 ? 1.588 6.204 9.596 1.00 86.75 217 THR A O 1
ATOM 1740 N N . GLY A 1 218 ? 0.103 6.700 7.976 1.00 79.88 218 GLY A N 1
ATOM 1741 C CA . GLY A 1 218 ? 0.886 6.189 6.856 1.00 79.88 218 GLY A CA 1
ATOM 1742 C C . GLY A 1 218 ? 0.688 4.693 6.595 1.00 79.88 218 GLY A C 1
ATOM 1743 O O . GLY A 1 218 ? 0.259 3.932 7.447 1.00 79.88 218 GLY A O 1
ATOM 1744 N N . HIS A 1 219 ? 1.070 4.255 5.396 1.00 73.69 219 HIS A N 1
ATOM 1745 C CA . HIS A 1 219 ? 0.882 2.878 4.931 1.00 73.69 219 HIS A CA 1
ATOM 1746 C C . HIS A 1 219 ? 2.213 2.208 4.566 1.00 73.69 219 HIS A C 1
ATOM 1748 O O . HIS A 1 219 ? 3.207 2.873 4.252 1.00 73.69 219 HIS A O 1
ATOM 1754 N N . GLY A 1 220 ? 2.240 0.877 4.504 1.00 81.25 220 GLY A N 1
ATOM 1755 C CA . GLY A 1 220 ? 3.470 0.138 4.208 1.00 81.25 220 GLY A CA 1
ATOM 1756 C C . GLY A 1 220 ? 4.427 0.129 5.405 1.00 81.25 220 GLY A C 1
ATOM 1757 O O . GLY A 1 220 ? 3.993 -0.013 6.544 1.00 81.25 220 GLY A O 1
ATOM 1758 N N . ILE A 1 221 ? 5.739 0.239 5.170 1.00 83.62 221 ILE A N 1
ATOM 1759 C CA . ILE A 1 221 ? 6.753 -0.011 6.215 1.00 83.62 221 ILE A CA 1
ATOM 1760 C C . ILE A 1 221 ? 6.656 0.995 7.378 1.00 83.62 221 ILE A C 1
ATOM 1762 O O . ILE A 1 221 ? 6.775 0.599 8.536 1.00 83.62 221 ILE A O 1
ATOM 1766 N N . SER A 1 222 ? 6.412 2.282 7.102 1.00 83.25 222 SER A N 1
ATOM 1767 C CA . SER A 1 222 ? 6.271 3.304 8.153 1.00 83.25 222 SER A CA 1
ATOM 1768 C C . SER A 1 222 ? 5.062 3.039 9.056 1.00 83.25 222 SER A C 1
ATOM 1770 O O . SER A 1 222 ? 5.202 3.067 10.278 1.00 83.25 222 SER A O 1
ATOM 1772 N N . GLY A 1 223 ? 3.915 2.684 8.467 1.00 87.81 223 GLY A N 1
ATOM 1773 C CA . GLY A 1 223 ? 2.723 2.265 9.210 1.00 87.81 223 GLY A CA 1
ATOM 1774 C C . GLY A 1 223 ? 2.963 0.981 10.013 1.00 87.81 223 GLY A C 1
ATOM 1775 O O . GLY A 1 223 ? 2.571 0.886 11.176 1.00 87.81 223 GLY A O 1
ATOM 1776 N N . ALA A 1 224 ? 3.708 0.022 9.452 1.00 88.81 224 ALA A N 1
ATOM 1777 C CA . ALA A 1 224 ? 4.038 -1.228 10.135 1.00 88.81 224 ALA A CA 1
ATOM 1778 C C . ALA A 1 224 ? 4.871 -1.012 11.412 1.00 88.81 224 ALA A C 1
ATOM 1780 O O . ALA A 1 224 ? 4.644 -1.693 12.417 1.00 88.81 224 ALA A O 1
ATOM 1781 N N . PHE A 1 225 ? 5.789 -0.035 11.426 1.00 89.31 225 PHE A N 1
ATOM 1782 C CA . PHE A 1 225 ? 6.509 0.342 12.649 1.00 89.31 225 PHE A CA 1
ATOM 1783 C C . PHE A 1 225 ? 5.566 0.881 13.729 1.00 89.31 225 PHE A C 1
ATOM 1785 O O . PHE A 1 225 ? 5.700 0.508 14.898 1.00 89.31 225 PHE A O 1
ATOM 1792 N N . MET A 1 226 ? 4.591 1.707 13.344 1.00 91.69 226 MET A N 1
ATOM 1793 C CA . MET A 1 226 ? 3.580 2.225 14.268 1.00 91.69 226 MET A CA 1
ATOM 1794 C C . MET A 1 226 ? 2.662 1.118 14.790 1.00 91.69 226 MET A C 1
ATOM 1796 O O . MET A 1 226 ? 2.423 1.055 15.996 1.00 91.69 226 MET A O 1
ATOM 1800 N N . THR A 1 227 ? 2.259 0.174 13.935 1.00 93.00 227 THR A N 1
ATOM 1801 C CA . THR A 1 227 ? 1.550 -1.050 14.340 1.00 93.00 227 THR A CA 1
ATOM 1802 C C . THR A 1 227 ? 2.337 -1.843 15.388 1.00 93.00 227 THR A C 1
ATOM 1804 O O . THR A 1 227 ? 1.788 -2.248 16.420 1.00 93.00 227 THR A O 1
ATOM 1807 N N . MET A 1 228 ? 3.635 -2.067 15.154 1.00 92.44 228 MET A N 1
ATOM 1808 C CA . MET A 1 228 ? 4.489 -2.800 16.093 1.00 92.44 228 MET A CA 1
ATOM 1809 C C . MET A 1 228 ? 4.617 -2.069 17.432 1.00 92.44 228 MET A C 1
ATOM 1811 O O . MET A 1 228 ? 4.492 -2.697 18.486 1.00 92.44 228 MET A O 1
ATOM 1815 N N . ALA A 1 229 ? 4.834 -0.752 17.402 1.00 92.81 229 ALA A N 1
ATOM 1816 C CA . ALA A 1 229 ? 4.920 0.074 18.602 1.00 92.81 229 ALA A CA 1
ATOM 1817 C C . ALA A 1 229 ? 3.599 0.076 19.384 1.00 92.81 229 ALA A C 1
ATOM 1819 O O . ALA A 1 229 ? 3.601 -0.182 20.588 1.00 92.81 229 ALA A O 1
ATOM 1820 N N . GLY A 1 230 ? 2.471 0.295 18.700 1.00 94.75 230 GLY A N 1
ATOM 1821 C CA . GLY A 1 230 ? 1.132 0.266 19.285 1.00 94.75 230 GLY A CA 1
ATOM 1822 C C . GLY A 1 230 ? 0.833 -1.072 19.952 1.00 94.75 230 GLY A C 1
ATOM 1823 O O . GLY A 1 230 ? 0.454 -1.110 21.123 1.00 94.75 230 GLY A O 1
ATOM 1824 N N . THR A 1 231 ? 1.114 -2.179 19.262 1.00 94.38 231 THR A N 1
ATOM 1825 C CA . THR A 1 231 ? 0.911 -3.527 19.811 1.00 94.38 231 THR A CA 1
ATOM 1826 C C . THR A 1 231 ? 1.809 -3.802 21.020 1.00 94.38 231 THR A C 1
ATOM 1828 O O . THR A 1 231 ? 1.344 -4.322 22.037 1.00 94.38 231 THR A O 1
ATOM 1831 N N . ALA A 1 232 ? 3.091 -3.430 20.955 1.00 93.94 232 ALA A N 1
ATOM 1832 C CA . ALA A 1 232 ? 4.019 -3.594 22.073 1.00 93.94 232 ALA A CA 1
ATOM 1833 C C . ALA A 1 232 ? 3.594 -2.768 23.297 1.00 93.94 232 ALA A C 1
ATOM 1835 O O . ALA A 1 232 ? 3.616 -3.271 24.423 1.00 93.94 232 ALA A O 1
ATOM 1836 N N . PHE A 1 233 ? 3.158 -1.523 23.087 1.00 96.00 233 PHE A N 1
ATOM 1837 C CA . PHE A 1 233 ? 2.673 -0.662 24.160 1.00 96.00 233 PHE A CA 1
ATOM 1838 C C . PHE A 1 233 ? 1.354 -1.146 24.749 1.00 96.00 233 PHE A C 1
ATOM 1840 O O . PHE A 1 233 ? 1.226 -1.111 25.968 1.00 96.00 233 PHE A O 1
ATOM 1847 N N . LEU A 1 234 ? 0.411 -1.649 23.947 1.00 96.00 234 LEU A N 1
ATOM 1848 C CA . LEU A 1 234 ? -0.815 -2.264 24.465 1.00 96.00 234 LEU A CA 1
ATOM 1849 C C . LEU A 1 234 ? -0.497 -3.497 25.312 1.00 96.00 234 LEU A C 1
ATOM 1851 O O . LEU A 1 234 ? -0.963 -3.584 26.446 1.00 96.00 234 LEU A O 1
ATOM 1855 N N . ASN A 1 235 ? 0.373 -4.389 24.827 1.00 93.69 235 ASN A N 1
ATOM 1856 C CA . ASN A 1 235 ? 0.843 -5.537 25.607 1.00 93.69 235 ASN A CA 1
ATOM 1857 C C . ASN A 1 235 ? 1.481 -5.100 26.935 1.00 93.69 235 ASN A C 1
ATOM 1859 O O . ASN A 1 235 ? 1.247 -5.715 27.975 1.00 93.69 235 ASN A O 1
ATOM 1863 N N . GLU A 1 236 ? 2.284 -4.037 26.931 1.00 94.62 236 GLU A N 1
ATOM 1864 C CA . GLU A 1 236 ? 2.903 -3.517 28.149 1.00 94.62 236 GLU A CA 1
ATOM 1865 C C . GLU A 1 236 ? 1.878 -2.884 29.103 1.00 94.62 236 GLU A C 1
ATOM 1867 O O . GLU A 1 236 ? 1.882 -3.199 30.295 1.00 94.62 236 GLU A O 1
ATOM 1872 N N . ILE A 1 237 ? 1.006 -2.005 28.596 1.00 95.62 237 ILE A N 1
ATOM 1873 C CA . ILE A 1 237 ? -0.028 -1.312 29.376 1.00 95.62 237 ILE A CA 1
ATOM 1874 C C . ILE A 1 237 ? -0.930 -2.339 30.045 1.00 95.62 237 ILE A C 1
ATOM 1876 O O . ILE A 1 237 ? -1.160 -2.263 31.252 1.00 95.62 237 ILE A O 1
ATOM 1880 N N . ILE A 1 238 ? -1.378 -3.331 29.278 1.00 93.38 238 ILE A N 1
ATOM 1881 C CA . ILE A 1 238 ? -2.372 -4.284 29.749 1.00 93.38 238 ILE A CA 1
ATOM 1882 C C . ILE A 1 238 ? -1.803 -5.205 30.828 1.00 93.38 238 ILE A C 1
ATOM 1884 O O . ILE A 1 238 ? -2.481 -5.486 31.814 1.00 93.38 238 ILE A O 1
ATOM 1888 N N . ASN A 1 239 ? -0.540 -5.612 30.694 1.00 91.19 239 ASN A N 1
ATOM 1889 C CA . ASN A 1 239 ? 0.087 -6.536 31.637 1.00 91.19 239 ASN A CA 1
ATOM 1890 C C . ASN A 1 239 ? 0.714 -5.857 32.866 1.00 91.19 239 ASN A C 1
ATOM 1892 O O . ASN A 1 239 ? 0.843 -6.503 33.904 1.00 91.19 239 ASN A O 1
ATOM 1896 N N . LYS A 1 240 ? 1.152 -4.591 32.773 1.00 92.38 240 LYS A N 1
ATOM 1897 C CA . LYS A 1 240 ? 1.942 -3.944 33.843 1.00 92.38 240 LYS A CA 1
ATOM 1898 C C . LYS A 1 240 ? 1.231 -2.822 34.585 1.00 92.38 240 LYS A C 1
ATOM 1900 O O . LYS A 1 240 ? 1.547 -2.581 35.747 1.00 92.38 240 LYS A O 1
ATOM 1905 N N . TYR A 1 241 ? 0.334 -2.093 33.931 1.00 90.88 241 TYR A N 1
ATOM 1906 C CA . TYR A 1 241 ? -0.283 -0.907 34.523 1.00 90.88 241 TYR A CA 1
ATOM 1907 C C . TYR A 1 241 ? -1.626 -1.271 35.124 1.00 90.88 241 TYR A C 1
ATOM 1909 O O . TYR A 1 241 ? -2.313 -2.128 34.593 1.00 90.88 241 TYR A O 1
ATOM 1917 N N . ASN A 1 242 ? -2.031 -0.638 36.220 1.00 89.94 242 ASN A N 1
ATOM 1918 C CA . ASN A 1 242 ? -3.378 -0.813 36.755 1.00 89.94 242 ASN A CA 1
ATOM 1919 C C . ASN A 1 242 ? -4.291 0.257 36.145 1.00 89.94 242 ASN A C 1
ATOM 1921 O O . ASN A 1 242 ? -4.154 1.428 36.491 1.00 89.94 242 ASN A O 1
ATOM 1925 N N . PHE A 1 243 ? -5.158 -0.138 35.214 1.00 92.00 243 PHE A N 1
ATOM 1926 C CA . PHE A 1 243 ? -6.132 0.742 34.566 1.00 92.00 243 PHE A CA 1
ATOM 1927 C C . PHE A 1 243 ? -7.539 0.349 35.018 1.00 92.00 243 PHE A C 1
ATOM 1929 O O . PHE A 1 243 ? -7.791 -0.811 35.339 1.00 92.00 243 PHE A O 1
ATOM 1936 N N . LYS A 1 244 ? -8.456 1.313 35.047 1.00 91.31 244 LYS A N 1
ATOM 1937 C CA . LYS A 1 244 ? -9.859 1.116 35.441 1.00 91.31 244 LYS A CA 1
ATOM 1938 C C . LYS A 1 244 ? -10.836 1.320 34.290 1.00 91.31 244 LYS A C 1
ATOM 1940 O O . LYS A 1 244 ? -11.974 0.856 34.367 1.00 91.31 244 LYS A O 1
ATOM 1945 N N . THR A 1 245 ? -10.418 2.056 33.264 1.00 96.50 245 THR A N 1
ATOM 1946 C CA . THR A 1 245 ? -11.288 2.500 32.173 1.00 96.50 245 THR A CA 1
ATOM 1947 C C . THR A 1 245 ? -10.613 2.356 30.814 1.00 96.50 245 THR A C 1
ATOM 1949 O O . THR A 1 245 ? -9.385 2.276 30.723 1.00 96.50 245 THR A O 1
ATOM 1952 N N . ALA A 1 246 ? -11.418 2.342 29.748 1.00 97.19 246 ALA A N 1
ATOM 1953 C CA . ALA A 1 246 ? -10.919 2.302 28.375 1.00 97.19 246 ALA A CA 1
ATOM 1954 C C . ALA A 1 246 ? -10.121 3.576 28.041 1.00 97.19 246 ALA A C 1
ATOM 1956 O O . ALA A 1 246 ? -9.059 3.503 27.423 1.00 97.19 246 ALA A O 1
ATOM 1957 N N . ALA A 1 247 ? -10.590 4.733 28.519 1.00 97.81 247 ALA A N 1
ATOM 1958 C CA . ALA A 1 247 ? -9.922 6.020 28.322 1.00 97.81 247 ALA A CA 1
ATOM 1959 C C . ALA A 1 247 ? -8.511 6.067 28.933 1.00 97.81 247 ALA A C 1
ATOM 1961 O O . ALA A 1 247 ? -7.581 6.542 28.285 1.00 97.81 247 ALA A O 1
ATOM 1962 N N . GLU A 1 248 ? -8.320 5.507 30.134 1.00 97.38 248 GLU A N 1
ATOM 1963 C CA . GLU A 1 248 ? -7.001 5.458 30.784 1.00 97.38 248 GLU A CA 1
ATOM 1964 C C . GLU A 1 248 ? -5.968 4.678 29.955 1.00 97.38 248 GLU A C 1
ATOM 1966 O O . GLU A 1 248 ? -4.794 5.055 29.919 1.00 97.38 248 GLU A O 1
ATOM 1971 N N . ILE A 1 249 ? -6.390 3.615 29.256 1.00 97.69 249 ILE A N 1
ATOM 1972 C CA . ILE A 1 249 ? -5.508 2.867 28.348 1.00 97.69 249 ILE A CA 1
ATOM 1973 C C . ILE A 1 249 ? -5.070 3.763 27.189 1.00 97.69 249 ILE A C 1
ATOM 1975 O O . ILE A 1 249 ? -3.879 3.808 26.874 1.00 97.69 249 ILE A O 1
ATOM 1979 N N . LEU A 1 250 ? -6.003 4.502 26.583 1.00 97.94 250 LEU A N 1
ATOM 1980 C CA . LEU A 1 250 ? -5.696 5.413 25.479 1.00 97.94 250 LEU A CA 1
ATOM 1981 C C . LEU A 1 250 ? -4.787 6.570 25.915 1.00 97.94 250 LEU A C 1
ATOM 1983 O O . LEU A 1 250 ? -3.844 6.909 25.198 1.00 97.94 250 LEU A O 1
ATOM 1987 N N . ASP A 1 251 ? -4.990 7.122 27.111 1.00 97.38 251 ASP A N 1
ATOM 1988 C CA . ASP A 1 251 ? -4.122 8.164 27.672 1.00 97.38 251 ASP A CA 1
ATOM 1989 C C . ASP A 1 251 ? -2.690 7.658 27.915 1.00 97.38 251 ASP A C 1
ATOM 1991 O O . ASP A 1 251 ? -1.708 8.353 27.626 1.00 97.38 251 ASP A O 1
ATOM 1995 N N . LEU A 1 252 ? -2.545 6.435 28.440 1.00 97.12 252 LEU A N 1
ATOM 1996 C CA . LEU A 1 252 ? -1.242 5.790 28.624 1.00 97.12 252 LEU A CA 1
ATOM 1997 C C . LEU A 1 252 ? -0.569 5.489 27.282 1.00 97.12 252 LEU A C 1
ATOM 1999 O O . LEU A 1 252 ? 0.636 5.723 27.138 1.00 97.12 252 LEU A O 1
ATOM 2003 N N . LEU A 1 253 ? -1.340 5.008 26.304 1.00 97.19 253 LEU A N 1
ATOM 2004 C CA . LEU A 1 253 ? -0.854 4.723 24.958 1.00 97.19 253 LEU A CA 1
ATOM 2005 C C . LEU A 1 253 ? -0.355 6.002 24.283 1.00 97.19 253 LEU A C 1
ATOM 2007 O O . LEU A 1 253 ? 0.782 6.029 23.813 1.00 97.19 253 LEU A O 1
ATOM 2011 N N . ARG A 1 254 ? -1.132 7.093 24.339 1.00 95.81 254 ARG A N 1
ATOM 2012 C CA . ARG A 1 254 ? -0.730 8.409 23.817 1.00 95.81 254 ARG A CA 1
ATOM 2013 C C . ARG A 1 254 ? 0.583 8.871 24.435 1.00 95.81 254 ARG A C 1
ATOM 2015 O O . ARG A 1 254 ? 1.498 9.236 23.704 1.00 95.81 254 ARG A O 1
ATOM 2022 N N . LYS A 1 255 ? 0.720 8.810 25.765 1.00 94.62 255 LYS A N 1
ATOM 2023 C CA . LYS A 1 255 ? 1.967 9.200 26.454 1.00 94.62 255 LYS A CA 1
ATOM 2024 C C . LYS A 1 255 ? 3.173 8.399 25.961 1.00 94.62 255 LYS A C 1
ATOM 2026 O O . LYS A 1 255 ? 4.252 8.966 25.792 1.00 94.62 255 LYS A O 1
ATOM 2031 N N .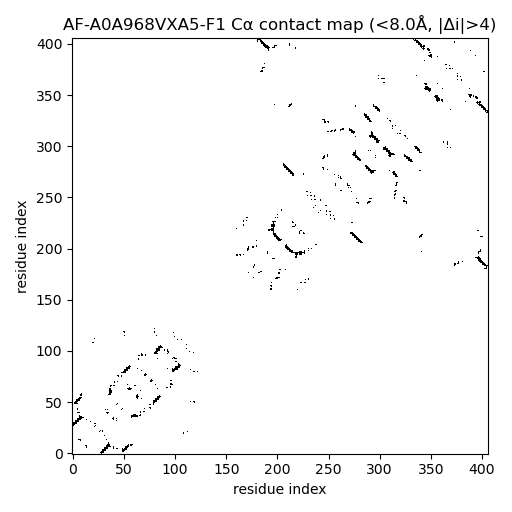 LYS A 1 256 ? 3.009 7.092 25.734 1.00 95.19 256 LYS A N 1
ATOM 2032 C CA . LYS A 1 256 ? 4.079 6.225 25.215 1.00 95.19 256 LYS A CA 1
ATOM 2033 C C . LYS A 1 256 ? 4.425 6.544 23.761 1.00 95.19 256 LYS A C 1
ATOM 2035 O O . LYS A 1 256 ? 5.609 6.667 23.461 1.00 95.19 256 LYS A O 1
ATOM 2040 N N . VAL A 1 257 ? 3.425 6.740 22.901 1.00 93.69 257 VAL A N 1
ATOM 2041 C CA . VAL A 1 257 ? 3.617 7.116 21.489 1.00 93.69 257 VAL A CA 1
ATOM 2042 C C . VAL A 1 257 ? 4.314 8.472 21.372 1.00 93.69 257 VAL A C 1
ATOM 2044 O O . VAL A 1 257 ? 5.354 8.563 20.725 1.00 93.69 257 VAL A O 1
ATOM 2047 N N . MET A 1 258 ? 3.835 9.496 22.084 1.00 91.94 258 MET A N 1
ATOM 2048 C CA . MET A 1 258 ? 4.465 10.822 22.092 1.00 91.94 258 MET A CA 1
ATOM 2049 C C . MET A 1 258 ? 5.918 10.763 22.573 1.00 91.94 258 MET A C 1
ATOM 2051 O O . MET A 1 258 ? 6.791 11.413 22.002 1.00 91.94 258 MET A O 1
ATOM 2055 N N . LYS A 1 259 ? 6.200 9.951 23.603 1.00 92.38 259 LYS A N 1
ATOM 2056 C CA . LYS A 1 259 ? 7.565 9.748 24.099 1.00 92.38 259 LYS A CA 1
ATOM 2057 C C . LYS A 1 259 ? 8.451 9.034 23.077 1.00 92.38 259 LYS A C 1
ATOM 2059 O O . LYS A 1 259 ? 9.606 9.416 22.933 1.00 92.38 259 LYS A O 1
ATOM 2064 N N . LEU A 1 260 ? 7.937 8.009 22.394 1.00 90.94 260 LEU A N 1
ATOM 2065 C CA . LEU A 1 260 ? 8.673 7.276 21.359 1.00 90.94 260 LEU A CA 1
ATOM 2066 C C . LEU A 1 260 ? 9.067 8.199 20.199 1.00 90.94 260 LEU A C 1
ATOM 2068 O O . LEU A 1 260 ? 10.206 8.157 19.742 1.00 90.94 260 LEU A O 1
ATOM 2072 N N . LEU A 1 261 ? 8.132 9.046 19.765 1.00 88.75 261 LEU A N 1
ATOM 2073 C CA . LEU A 1 261 ? 8.300 9.959 18.634 1.00 88.75 261 LEU A CA 1
ATOM 2074 C C . LEU A 1 261 ? 8.913 11.314 19.024 1.00 88.75 261 LEU A C 1
ATOM 2076 O O . LEU A 1 261 ? 9.069 12.181 18.171 1.00 88.75 261 LEU A O 1
ATOM 2080 N N . ASN A 1 262 ? 9.279 11.502 20.298 1.00 86.38 262 ASN A N 1
ATOM 2081 C CA . ASN A 1 262 ? 9.804 12.757 20.847 1.00 86.38 262 ASN A CA 1
ATOM 2082 C C . ASN A 1 262 ? 8.933 13.989 20.536 1.00 86.38 262 ASN A C 1
ATOM 2084 O O . ASN A 1 262 ? 9.459 15.074 20.307 1.00 86.38 262 ASN A O 1
ATOM 2088 N N . GLN A 1 263 ? 7.611 13.827 20.559 1.00 84.19 263 GLN A N 1
ATOM 2089 C CA . GLN A 1 263 ? 6.659 14.904 20.295 1.00 84.19 263 GLN A CA 1
ATOM 2090 C C . GLN A 1 263 ? 6.526 15.824 21.517 1.00 84.19 263 GLN A C 1
ATOM 2092 O O . GLN A 1 263 ? 6.051 15.393 22.575 1.00 84.19 263 GLN A O 1
ATOM 2097 N N . LYS A 1 264 ? 6.925 17.090 21.379 1.00 79.88 264 LYS A N 1
ATOM 2098 C CA . LYS A 1 264 ? 6.876 18.128 22.424 1.00 79.88 264 LYS A CA 1
ATOM 2099 C C . LYS A 1 264 ? 5.887 19.252 22.109 1.00 79.88 264 LYS A C 1
ATOM 2101 O O . LYS A 1 264 ? 5.674 20.117 22.958 1.00 79.88 264 LYS A O 1
ATOM 2106 N N . GLY A 1 265 ? 5.250 19.225 20.938 1.00 73.31 265 GLY A N 1
ATOM 2107 C CA . GLY A 1 265 ? 4.307 20.252 20.494 1.00 73.31 265 GLY A CA 1
ATOM 2108 C C . GLY A 1 265 ? 4.983 21.461 19.844 1.00 73.31 265 GLY A C 1
ATOM 2109 O O . GLY A 1 265 ? 4.366 22.523 19.750 1.00 73.31 265 GLY A O 1
ATOM 2110 N N . GLU A 1 266 ? 6.237 21.314 19.410 1.00 75.88 266 GLU A N 1
ATOM 2111 C CA . GLU A 1 266 ? 6.971 22.340 18.667 1.00 75.88 266 GLU A CA 1
ATOM 2112 C C . GLU A 1 266 ? 6.555 22.358 17.180 1.00 75.88 266 GLU A C 1
ATOM 2114 O O . GLU A 1 266 ? 6.076 21.371 16.616 1.00 75.88 266 GLU A O 1
ATOM 2119 N N . VAL A 1 267 ? 6.705 23.510 16.518 1.00 65.56 267 VAL A N 1
ATOM 2120 C CA . VAL A 1 267 ? 6.334 23.663 15.102 1.00 65.56 267 VAL A CA 1
ATOM 2121 C C . VAL A 1 267 ? 7.311 22.875 14.224 1.00 65.56 267 VAL A C 1
ATOM 2123 O O . VAL A 1 267 ? 8.506 23.154 14.234 1.00 65.56 267 VAL A O 1
ATOM 2126 N N . GLY A 1 268 ? 6.791 21.939 13.424 1.00 61.72 268 GLY A N 1
ATOM 2127 C CA . GLY A 1 268 ? 7.579 21.125 12.488 1.00 61.72 268 GLY A CA 1
ATOM 2128 C C . GLY A 1 268 ? 7.899 19.706 12.969 1.00 61.72 268 GLY A C 1
ATOM 2129 O O . GLY A 1 268 ? 8.600 18.984 12.265 1.00 61.72 268 GLY A O 1
ATOM 2130 N N . GLU A 1 269 ? 7.393 19.291 14.133 1.00 73.69 269 GLU A N 1
ATOM 2131 C CA . GLU A 1 269 ? 7.522 17.910 14.608 1.00 73.69 269 GLU A CA 1
ATOM 2132 C C . GLU A 1 269 ? 6.689 16.917 13.784 1.00 73.69 269 GLU A C 1
ATOM 2134 O O . GLU A 1 269 ? 5.652 17.258 13.210 1.00 73.69 269 GLU A O 1
ATOM 2139 N N . ALA A 1 270 ? 7.137 15.659 13.776 1.00 67.25 270 ALA A N 1
ATOM 2140 C CA . ALA A 1 270 ? 6.387 14.541 13.223 1.00 67.25 270 ALA A CA 1
ATOM 2141 C C . ALA A 1 270 ? 5.060 14.387 13.980 1.00 67.25 270 ALA A C 1
ATOM 2143 O O . ALA A 1 270 ? 5.047 14.044 15.162 1.00 67.25 270 ALA A O 1
ATOM 2144 N N . ALA A 1 271 ? 3.943 14.649 13.302 1.00 76.00 271 ALA A N 1
ATOM 2145 C CA . ALA A 1 271 ? 2.595 14.525 13.857 1.00 76.00 271 ALA A CA 1
ATOM 2146 C C . ALA A 1 271 ? 2.022 13.101 13.714 1.00 76.00 271 ALA A C 1
ATOM 2148 O O . ALA A 1 271 ? 0.806 12.921 13.733 1.00 76.00 271 ALA A O 1
ATOM 2149 N N . ASP A 1 272 ? 2.896 12.105 13.549 1.00 87.94 272 ASP A N 1
ATOM 2150 C CA . ASP A 1 272 ? 2.519 10.701 13.445 1.00 87.94 272 ASP A CA 1
ATOM 2151 C C . ASP A 1 272 ? 1.808 10.210 14.712 1.00 87.94 272 ASP A C 1
ATOM 2153 O O . ASP A 1 272 ? 2.088 10.639 15.837 1.00 87.94 272 ASP A O 1
ATOM 2157 N N . GLY A 1 273 ? 0.868 9.295 14.532 1.00 91.56 273 GLY A N 1
ATOM 2158 C CA . GLY A 1 273 ? 0.016 8.806 15.601 1.00 91.56 273 GLY A CA 1
ATOM 2159 C C . GLY A 1 273 ? -0.841 7.646 15.133 1.00 91.56 273 GLY A C 1
ATOM 2160 O O . GLY A 1 273 ? -0.509 6.957 14.170 1.00 91.56 273 GLY A O 1
ATOM 2161 N N . MET A 1 274 ? -1.942 7.418 15.836 1.00 94.31 274 MET A N 1
ATOM 2162 C CA . MET A 1 274 ? -2.942 6.444 15.418 1.00 94.31 274 MET A CA 1
ATOM 2163 C C . MET A 1 274 ? -4.342 6.872 15.838 1.00 94.31 274 MET A C 1
ATOM 2165 O O . MET A 1 274 ? -4.539 7.424 16.926 1.00 94.31 274 MET A O 1
ATOM 2169 N N . ASP A 1 275 ? -5.301 6.567 14.985 1.00 96.69 275 ASP A N 1
ATOM 2170 C CA . ASP A 1 275 ? -6.718 6.593 15.283 1.00 96.69 275 ASP A CA 1
ATOM 2171 C C . ASP A 1 275 ? -7.106 5.211 15.804 1.00 96.69 275 ASP A C 1
ATOM 2173 O O . ASP A 1 275 ? -6.637 4.183 15.324 1.00 96.69 275 ASP A O 1
ATOM 2177 N N . ILE A 1 276 ? -7.890 5.154 16.875 1.00 98.12 276 ILE A N 1
ATOM 2178 C CA . ILE A 1 276 ? -8.102 3.901 17.603 1.00 98.12 276 ILE A CA 1
ATOM 2179 C C . ILE A 1 276 ? -9.492 3.849 18.195 1.00 98.12 276 ILE A C 1
ATOM 2181 O O . ILE A 1 276 ? -10.019 4.851 18.671 1.00 98.12 276 ILE A O 1
ATOM 2185 N N . ALA A 1 277 ? -10.067 2.660 18.209 1.00 98.50 277 ALA A N 1
ATOM 2186 C CA . ALA A 1 277 ? -11.298 2.363 18.907 1.00 98.50 277 ALA A CA 1
ATOM 2187 C C . ALA A 1 277 ? -11.025 1.192 19.856 1.00 98.50 277 ALA A C 1
ATOM 2189 O O . ALA A 1 277 ? -10.596 0.120 19.422 1.00 98.50 277 ALA A O 1
ATOM 2190 N N . LEU A 1 278 ? -11.228 1.418 21.155 1.00 98.50 278 LEU A N 1
ATOM 2191 C CA . LEU A 1 278 ? -10.950 0.447 22.207 1.00 98.50 278 LEU A CA 1
ATOM 2192 C C . LEU A 1 278 ? -12.209 0.185 23.022 1.00 98.50 278 LEU A C 1
ATOM 2194 O O . LEU A 1 278 ? -12.876 1.118 23.476 1.00 98.50 278 LEU A O 1
ATOM 2198 N N . VAL A 1 279 ? -12.491 -1.094 23.261 1.00 98.31 279 VAL A N 1
ATOM 2199 C CA . VAL A 1 279 ? -13.551 -1.526 24.171 1.00 98.31 279 VAL A CA 1
ATOM 2200 C C . VAL A 1 279 ? -13.017 -2.447 25.263 1.00 98.31 279 VAL A C 1
ATOM 2202 O O . VAL A 1 279 ? -12.144 -3.280 25.018 1.00 98.31 279 VAL A O 1
ATOM 2205 N N . LEU A 1 280 ? -13.569 -2.294 26.465 1.00 97.75 280 LEU A N 1
ATOM 2206 C CA . LEU A 1 280 ? -13.416 -3.210 27.595 1.00 97.75 280 LEU A CA 1
ATOM 2207 C C . LEU A 1 280 ? -14.764 -3.862 27.866 1.00 97.75 280 LEU A C 1
ATOM 2209 O O . LEU A 1 280 ? -15.753 -3.163 28.060 1.00 97.75 280 LEU A O 1
ATOM 2213 N N . ILE A 1 281 ? -14.809 -5.183 27.888 1.00 97.62 281 ILE A N 1
ATOM 2214 C CA . ILE A 1 281 ? -16.040 -5.957 28.002 1.00 97.62 281 ILE A CA 1
ATOM 2215 C C . ILE A 1 281 ? -15.967 -6.763 29.289 1.00 97.62 281 ILE A C 1
ATOM 2217 O O . ILE A 1 281 ? -15.134 -7.662 29.404 1.00 97.62 281 ILE A O 1
ATOM 2221 N N . ASN A 1 282 ? -16.868 -6.472 30.224 1.00 96.25 282 ASN A N 1
ATOM 2222 C CA . ASN A 1 282 ? -17.005 -7.222 31.461 1.00 96.25 282 ASN A CA 1
ATOM 2223 C C . ASN A 1 282 ? -18.338 -7.979 31.453 1.00 96.25 282 ASN A C 1
ATOM 2225 O O . ASN A 1 282 ? -19.407 -7.396 31.657 1.00 96.25 282 ASN A O 1
ATOM 2229 N N . LEU A 1 283 ? -18.272 -9.289 31.209 1.00 92.44 283 LEU A N 1
ATOM 2230 C CA . LEU A 1 283 ? -19.466 -10.135 31.123 1.00 92.44 283 LEU A CA 1
ATOM 2231 C C . LEU A 1 283 ? -20.143 -10.334 32.488 1.00 92.44 283 LEU A C 1
ATOM 2233 O O . LEU A 1 283 ? -21.362 -10.455 32.539 1.00 92.44 283 LEU A O 1
ATOM 2237 N N . GLU A 1 284 ? -19.385 -10.313 33.588 1.00 92.44 284 GLU A N 1
ATOM 2238 C CA . GLU A 1 284 ? -19.933 -10.476 34.942 1.00 92.44 284 GLU A CA 1
ATOM 2239 C C . GLU A 1 284 ? -20.720 -9.246 35.404 1.00 92.44 284 GLU A C 1
ATOM 2241 O O . GLU A 1 284 ? -21.804 -9.362 35.972 1.00 92.44 284 GLU A O 1
ATOM 2246 N N . LYS A 1 285 ? -20.193 -8.048 35.129 1.00 93.06 285 LYS A N 1
ATOM 2247 C CA . LYS A 1 285 ? -20.858 -6.766 35.408 1.00 93.06 285 LYS A CA 1
ATOM 2248 C C . LYS A 1 285 ? -21.925 -6.425 34.370 1.00 93.06 285 LYS A C 1
ATOM 2250 O O . LYS A 1 285 ? -22.688 -5.488 34.590 1.00 93.06 285 LYS A O 1
ATOM 2255 N N . GLY A 1 286 ? -21.953 -7.133 33.240 1.00 94.44 286 GLY A N 1
ATOM 2256 C CA . GLY A 1 286 ? -22.885 -6.877 32.146 1.00 94.44 286 GLY A CA 1
ATOM 2257 C C . GLY A 1 286 ? -22.681 -5.509 31.491 1.00 94.44 286 GLY A C 1
ATOM 2258 O O . GLY A 1 286 ? -23.658 -4.873 31.095 1.00 94.44 286 GLY A O 1
ATOM 2259 N N . ASN A 1 287 ? -21.437 -5.023 31.400 1.00 96.56 287 ASN A N 1
ATOM 2260 C CA . ASN A 1 287 ? -21.142 -3.723 30.797 1.00 96.56 287 ASN A CA 1
ATOM 2261 C C . ASN A 1 287 ? -19.977 -3.759 29.800 1.00 96.56 287 ASN A C 1
ATOM 2263 O O . ASN A 1 287 ? -19.100 -4.623 29.839 1.00 96.56 287 ASN A O 1
ATOM 2267 N N . LEU A 1 288 ? -20.008 -2.794 28.885 1.00 97.69 288 LEU A N 1
ATOM 2268 C CA . LEU A 1 288 ? -18.967 -2.506 27.914 1.00 97.69 288 LEU A CA 1
ATOM 2269 C C . LEU A 1 288 ? -18.536 -1.055 28.093 1.00 97.69 288 LEU A C 1
ATOM 2271 O O . LEU A 1 288 ? -19.363 -0.146 28.050 1.00 97.69 288 LEU A O 1
ATOM 2275 N N . GLN A 1 289 ? -17.242 -0.829 28.284 1.00 98.19 289 GLN A N 1
ATOM 2276 C CA . GLN A 1 289 ? -16.656 0.505 28.251 1.00 98.19 289 GLN A CA 1
ATOM 2277 C C . GLN A 1 289 ? -16.041 0.769 26.882 1.00 98.19 289 GLN A C 1
ATOM 2279 O O . GLN A 1 289 ? -15.411 -0.122 26.320 1.00 98.19 289 GLN A O 1
ATOM 2284 N N . PHE A 1 290 ? -16.187 1.982 26.364 1.00 98.69 290 PHE A N 1
ATOM 2285 C CA . PHE A 1 290 ? -15.611 2.407 25.092 1.00 98.69 290 PHE A CA 1
ATOM 2286 C C . PHE A 1 290 ? -14.854 3.723 25.253 1.00 98.69 290 PHE A C 1
ATOM 2288 O O . PHE A 1 290 ? -15.338 4.651 25.902 1.00 98.69 290 PHE A O 1
ATOM 2295 N N . ALA A 1 291 ? -13.697 3.809 24.606 1.00 98.62 291 ALA A N 1
ATOM 2296 C CA . ALA A 1 291 ? -13.002 5.059 24.339 1.00 98.62 291 ALA A CA 1
ATOM 2297 C C . ALA A 1 291 ? -12.410 5.003 22.926 1.00 98.62 291 ALA A C 1
ATOM 2299 O O . ALA A 1 291 ? -11.968 3.943 22.471 1.00 98.62 291 ALA A O 1
ATOM 2300 N N . GLY A 1 292 ? -12.386 6.140 22.235 1.00 98.12 292 GLY A N 1
ATOM 2301 C CA . GLY A 1 292 ? -11.873 6.215 20.871 1.00 98.12 292 GLY A CA 1
ATOM 2302 C C . GLY A 1 292 ? -11.127 7.510 20.587 1.00 98.12 292 GLY A C 1
ATOM 2303 O O . GLY A 1 292 ? -11.489 8.569 21.096 1.00 98.12 292 GLY A O 1
ATOM 2304 N N . ALA A 1 293 ? -10.103 7.413 19.746 1.00 97.62 293 ALA A N 1
ATOM 2305 C CA . ALA A 1 293 ? -9.363 8.515 19.151 1.00 97.62 293 ALA A CA 1
ATOM 2306 C C . ALA A 1 293 ? -9.736 8.573 17.667 1.00 97.62 293 ALA A C 1
ATOM 2308 O O . ALA A 1 293 ? -9.365 7.668 16.923 1.00 97.62 293 ALA A O 1
ATOM 2309 N N . ASN A 1 294 ? -10.522 9.579 17.272 1.00 96.50 294 ASN A N 1
ATOM 2310 C CA . ASN A 1 294 ? -11.155 9.782 15.956 1.00 96.50 294 ASN A CA 1
ATOM 2311 C C . ASN A 1 294 ? -12.117 8.668 15.481 1.00 96.50 294 ASN A C 1
ATOM 2313 O O . ASN A 1 294 ? -13.151 8.982 14.882 1.00 96.50 294 ASN A O 1
ATOM 2317 N N . ASN A 1 295 ? -11.857 7.405 15.817 1.00 96.75 295 ASN A N 1
ATOM 2318 C CA . ASN A 1 295 ? -12.658 6.258 15.412 1.00 96.75 295 ASN A CA 1
ATOM 2319 C C . ASN A 1 295 ? -13.844 6.020 16.366 1.00 96.75 295 ASN A C 1
ATOM 2321 O O . ASN A 1 295 ? -13.679 6.036 17.591 1.00 96.75 295 ASN A O 1
ATOM 2325 N N . PRO A 1 296 ? -15.064 5.823 15.831 1.00 97.94 296 PRO A N 1
ATOM 2326 C CA . PRO A 1 296 ? -16.253 5.544 16.625 1.00 97.94 296 PRO A CA 1
ATOM 2327 C C . PRO A 1 296 ? -16.446 4.042 16.883 1.00 97.94 296 PRO A C 1
ATOM 2329 O O . PRO A 1 296 ? -15.926 3.193 16.161 1.00 97.94 296 PRO A O 1
ATOM 2332 N N . LEU A 1 297 ? -17.303 3.727 17.852 1.00 98.50 297 LEU A N 1
ATOM 2333 C CA . LEU A 1 297 ? -17.947 2.420 17.976 1.00 98.50 297 LEU A CA 1
ATOM 2334 C C . LEU A 1 297 ? -19.349 2.501 17.363 1.00 98.50 297 LEU A C 1
ATOM 2336 O O . LEU A 1 297 ? -20.132 3.395 17.698 1.00 98.50 297 LEU A O 1
ATOM 2340 N N . PHE A 1 298 ? -19.677 1.562 16.475 1.00 98.50 298 PHE A N 1
ATOM 2341 C CA . PHE A 1 298 ? -21.051 1.369 16.010 1.00 98.50 298 PHE A CA 1
ATOM 2342 C C . PHE A 1 298 ? -21.710 0.260 16.825 1.00 98.50 298 PHE A C 1
ATOM 2344 O O . PHE A 1 298 ? -21.192 -0.855 16.899 1.00 98.50 298 PHE A O 1
ATOM 2351 N N . LEU A 1 299 ? -22.859 0.579 17.412 1.00 98.31 299 LEU A N 1
ATOM 2352 C CA . LEU A 1 299 ? -23.729 -0.349 18.122 1.00 98.31 299 LEU A CA 1
ATOM 2353 C C . LEU A 1 299 ? -25.026 -0.475 17.329 1.00 98.31 299 LEU A C 1
ATOM 2355 O O . LEU A 1 299 ? -25.661 0.531 17.034 1.00 98.31 299 LEU A O 1
ATOM 2359 N N . ILE A 1 300 ? -25.426 -1.696 16.991 1.00 97.81 300 ILE A N 1
ATOM 2360 C CA . ILE A 1 300 ? -26.768 -1.964 16.478 1.00 97.81 300 ILE A CA 1
ATOM 2361 C C . ILE A 1 300 ? -27.570 -2.667 17.565 1.00 97.81 300 ILE A C 1
ATOM 2363 O O . ILE A 1 300 ? -27.189 -3.749 18.023 1.00 97.81 300 ILE A O 1
ATOM 2367 N N . ARG A 1 301 ? -28.673 -2.030 17.955 1.00 94.69 301 ARG A N 1
ATOM 2368 C CA . ARG A 1 301 ? -29.614 -2.472 18.987 1.00 94.69 301 ARG A CA 1
ATOM 2369 C C . ARG A 1 301 ? -31.028 -2.147 18.522 1.00 94.69 301 ARG A C 1
ATOM 2371 O O . ARG A 1 301 ? -31.249 -1.082 17.962 1.00 94.69 301 ARG A O 1
ATOM 2378 N N . ASP A 1 302 ? -31.968 -3.070 18.714 1.00 91.06 302 ASP A N 1
ATOM 2379 C CA . ASP A 1 302 ? -33.382 -2.888 18.344 1.00 91.06 302 ASP A CA 1
ATOM 2380 C C . ASP A 1 302 ? -33.610 -2.437 16.881 1.00 91.06 302 ASP A C 1
ATOM 2382 O O . ASP A 1 302 ? -34.516 -1.664 16.586 1.00 91.06 302 ASP A O 1
ATOM 2386 N N . ASN A 1 303 ? -32.802 -2.949 15.940 1.00 92.94 303 ASN A N 1
ATOM 2387 C CA . ASN A 1 303 ? -32.766 -2.535 14.525 1.00 92.94 303 ASN A CA 1
ATOM 2388 C C . ASN A 1 303 ? -32.406 -1.054 14.286 1.00 92.94 303 ASN A C 1
ATOM 2390 O O . ASN A 1 303 ? -32.664 -0.530 13.201 1.00 92.94 303 ASN A O 1
ATOM 2394 N N . GLU A 1 304 ? -31.774 -0.385 15.248 1.00 96.06 304 GLU A N 1
ATOM 2395 C CA . GLU A 1 304 ? -31.248 0.971 15.104 1.00 96.06 304 GLU A CA 1
ATOM 2396 C C . GLU A 1 304 ? -29.726 0.987 15.271 1.00 96.06 304 GLU A C 1
ATOM 2398 O O . GLU A 1 304 ? -29.161 0.273 16.098 1.00 96.06 304 GLU A O 1
ATOM 2403 N N . LEU A 1 305 ? -29.049 1.804 14.457 1.00 97.38 305 LEU A N 1
ATOM 2404 C CA . LEU A 1 305 ? -27.603 2.001 14.537 1.00 97.38 305 LEU A CA 1
ATOM 2405 C C . LEU A 1 305 ? -27.296 3.242 15.379 1.00 97.38 305 LEU A C 1
ATOM 2407 O O . LEU A 1 305 ? -27.487 4.378 14.937 1.00 97.38 305 LEU A O 1
ATOM 2411 N N . GLU A 1 306 ? -26.751 3.012 16.565 1.00 97.69 306 GLU A N 1
ATOM 2412 C CA . GLU A 1 306 ? -26.196 4.020 17.456 1.00 97.69 306 GLU A CA 1
ATOM 2413 C C . GLU A 1 306 ? -24.693 4.210 17.192 1.00 97.69 306 GLU A C 1
ATOM 2415 O O . GLU A 1 306 ? -23.943 3.264 16.938 1.00 97.69 306 GLU A O 1
ATOM 2420 N N . ILE A 1 307 ? -24.235 5.464 17.241 1.00 98.06 307 ILE A N 1
ATOM 2421 C CA . ILE A 1 307 ? -22.830 5.824 17.021 1.00 98.06 307 ILE A CA 1
ATOM 2422 C C . ILE A 1 307 ? -22.281 6.449 18.290 1.00 98.06 307 ILE A C 1
ATOM 2424 O O . ILE A 1 307 ? -22.573 7.611 18.593 1.00 98.06 307 ILE A O 1
ATOM 2428 N N . ILE A 1 308 ? -21.407 5.714 18.964 1.00 98.19 308 ILE A N 1
ATOM 2429 C CA . ILE A 1 308 ? -20.648 6.232 20.091 1.00 98.19 308 ILE A CA 1
ATOM 2430 C C . ILE A 1 308 ? -19.367 6.847 19.528 1.00 98.19 308 ILE A C 1
ATOM 2432 O O . ILE A 1 308 ? -18.500 6.161 18.986 1.00 98.19 308 ILE A O 1
ATOM 2436 N N . LYS A 1 309 ? -19.292 8.178 19.561 1.00 97.81 309 LYS A N 1
ATOM 2437 C CA . LYS A 1 309 ? -18.193 8.934 18.949 1.00 97.81 309 LYS A CA 1
ATOM 2438 C C . LYS A 1 309 ? -16.940 8.855 19.816 1.00 97.81 309 LYS A C 1
ATOM 2440 O O . LYS A 1 309 ? -17.028 9.077 21.015 1.00 97.81 309 LYS A O 1
ATOM 2445 N N . GLY A 1 310 ? -15.792 8.624 19.185 1.00 97.00 310 GLY A N 1
ATOM 2446 C CA . GLY A 1 310 ? -14.498 8.904 19.797 1.00 97.00 310 GLY A CA 1
ATOM 2447 C C . GLY A 1 310 ? -14.229 10.409 19.891 1.00 97.00 310 GLY A C 1
ATOM 2448 O O . GLY A 1 310 ? -14.882 11.227 19.226 1.00 97.00 310 GLY A O 1
ATOM 2449 N N . ASP A 1 311 ? -13.241 10.776 20.699 1.00 97.31 311 ASP A N 1
ATOM 2450 C CA . ASP A 1 311 ? -12.762 12.149 20.779 1.00 97.31 311 ASP A CA 1
ATOM 2451 C C . ASP A 1 311 ? -12.055 12.539 19.480 1.00 97.31 311 ASP A C 1
ATOM 2453 O O . ASP A 1 311 ? -11.347 11.742 18.868 1.00 97.31 311 ASP A O 1
ATOM 2457 N N . ARG A 1 312 ? -12.219 13.797 19.058 1.00 95.06 312 ARG A N 1
ATOM 2458 C CA . ARG A 1 312 ? -11.604 14.336 17.831 1.00 95.06 312 ARG A CA 1
ATOM 2459 C C . ARG A 1 312 ? -10.132 14.690 18.048 1.00 95.06 312 ARG A C 1
ATOM 2461 O O . ARG A 1 312 ? -9.751 15.864 18.019 1.00 95.06 312 ARG A O 1
ATOM 2468 N N . MET A 1 313 ? -9.339 13.681 18.367 1.00 94.06 313 MET A N 1
ATOM 2469 C CA . MET A 1 313 ? -7.901 13.758 18.573 1.00 94.06 313 MET A CA 1
ATOM 2470 C C . MET A 1 313 ? -7.286 12.362 18.419 1.00 94.06 313 MET A C 1
ATOM 2472 O O . MET A 1 313 ? -7.878 11.415 18.931 1.00 94.06 313 MET A O 1
ATOM 2476 N N . PRO A 1 314 ? -6.100 12.229 17.801 1.00 95.00 314 PRO A N 1
ATOM 2477 C CA . PRO A 1 314 ? -5.400 10.957 17.668 1.00 95.00 314 PRO A CA 1
ATOM 2478 C C . PRO A 1 314 ? -4.704 10.535 18.972 1.00 95.00 314 PRO A C 1
ATOM 2480 O O . PRO A 1 314 ? -4.568 11.294 19.947 1.00 95.00 314 PRO A O 1
ATOM 2483 N N . ILE A 1 315 ? -4.184 9.315 18.973 1.00 95.31 315 ILE A N 1
ATOM 2484 C CA . ILE A 1 315 ? -3.130 8.861 19.878 1.00 95.31 315 ILE A CA 1
ATOM 2485 C C . ILE A 1 315 ? -1.797 9.403 19.350 1.00 95.31 315 ILE A C 1
ATOM 2487 O O . ILE A 1 315 ? -1.117 8.780 18.540 1.00 95.31 315 ILE A O 1
ATOM 2491 N N . GLY A 1 316 ? -1.445 10.600 19.801 1.00 92.25 316 GLY A N 1
ATOM 2492 C CA . GLY A 1 316 ? -0.241 11.322 19.407 1.00 92.25 316 GLY A CA 1
ATOM 2493 C C . GLY A 1 316 ? -0.369 12.792 19.789 1.00 92.25 316 GLY A C 1
ATOM 2494 O O . GLY A 1 316 ? -1.254 13.169 20.569 1.00 92.25 316 GLY A O 1
ATOM 2495 N N . ILE A 1 317 ? 0.503 13.630 19.237 1.00 88.06 317 ILE A N 1
ATOM 2496 C CA . ILE A 1 317 ? 0.423 15.080 19.410 1.00 88.06 317 ILE A CA 1
ATOM 2497 C C . ILE A 1 317 ? -0.787 15.668 18.672 1.00 88.06 317 ILE A C 1
ATOM 2499 O O . ILE A 1 317 ? -1.064 15.366 17.516 1.00 88.06 317 ILE A O 1
ATOM 2503 N N . HIS A 1 318 ? -1.531 16.537 19.350 1.00 87.19 318 HIS A N 1
ATOM 2504 C CA . HIS A 1 318 ? -2.692 17.241 18.803 1.00 87.19 318 HIS A CA 1
ATOM 2505 C C . HIS A 1 318 ? -2.991 18.468 19.658 1.00 87.19 318 HIS A C 1
ATOM 2507 O O . HIS A 1 318 ? -2.684 18.451 20.834 1.00 87.19 318 HIS A O 1
ATOM 2513 N N . ARG A 1 319 ? -3.668 19.509 19.162 1.00 84.81 319 ARG A N 1
ATOM 2514 C CA . ARG A 1 319 ? -3.950 20.730 19.960 1.00 84.81 319 ARG A CA 1
ATOM 2515 C C . ARG A 1 319 ? -4.604 20.460 21.325 1.00 84.81 319 ARG A C 1
ATOM 2517 O O . ARG A 1 319 ? -4.368 21.198 22.273 1.00 84.81 319 ARG A O 1
ATOM 2524 N N . ASN A 1 320 ? -5.367 19.373 21.422 1.00 82.25 320 ASN A N 1
ATOM 2525 C CA . ASN A 1 320 ? -6.058 18.949 22.639 1.00 82.25 320 ASN A CA 1
ATOM 2526 C C . ASN A 1 320 ? -5.359 17.785 23.370 1.00 82.25 320 ASN A C 1
ATOM 2528 O O . ASN A 1 320 ? -5.998 17.126 24.179 1.00 82.25 320 ASN A O 1
ATOM 2532 N N . TYR A 1 321 ? -4.070 17.511 23.120 1.00 82.88 321 TYR A N 1
ATOM 2533 C CA . TYR A 1 321 ? -3.369 16.337 23.675 1.00 82.88 321 TYR A CA 1
ATOM 2534 C C . TYR A 1 321 ? -3.331 16.299 25.213 1.00 82.88 321 TYR A C 1
ATOM 2536 O O . TYR A 1 321 ? -3.197 15.225 25.797 1.00 82.88 321 TYR A O 1
ATOM 2544 N N . ASN A 1 322 ? -3.464 17.462 25.861 1.00 84.75 322 ASN A N 1
ATOM 2545 C CA . ASN A 1 322 ? -3.534 17.603 27.318 1.00 84.75 322 ASN A CA 1
ATOM 2546 C C . ASN A 1 322 ? -4.890 17.189 27.914 1.00 84.75 322 ASN A C 1
ATOM 2548 O O . ASN A 1 322 ? -5.002 17.076 29.134 1.00 84.75 322 ASN A O 1
ATOM 2552 N N . GLN A 1 323 ? -5.923 17.007 27.089 1.00 91.69 323 GLN A N 1
ATOM 2553 C CA . GLN A 1 323 ? -7.229 16.542 27.543 1.00 91.69 323 GLN A CA 1
ATOM 2554 C C . GLN A 1 323 ? -7.246 15.008 27.580 1.00 91.69 323 GLN A C 1
ATOM 2556 O O . GLN A 1 323 ? -6.779 14.382 26.618 1.00 91.69 323 GLN A O 1
ATOM 2561 N N . PRO A 1 324 ? -7.763 14.404 28.666 1.00 95.19 324 PRO A N 1
ATOM 2562 C CA . PRO A 1 324 ? -7.954 12.962 28.727 1.00 95.19 324 PRO A CA 1
ATOM 2563 C C . PRO A 1 324 ? -9.034 12.522 27.736 1.00 95.19 324 PRO A C 1
ATOM 2565 O O . PRO A 1 324 ? -9.905 13.316 27.366 1.00 95.19 324 PRO A O 1
ATOM 2568 N N . PHE A 1 325 ? -8.988 11.259 27.324 1.00 97.94 325 PHE A N 1
ATOM 2569 C CA . PHE A 1 325 ? -10.063 10.669 26.527 1.00 97.94 325 PHE A CA 1
ATOM 2570 C C . PHE A 1 325 ? -11.363 10.515 27.330 1.00 97.94 325 PHE A C 1
ATOM 2572 O O . PHE A 1 325 ? -11.365 10.321 28.549 1.00 97.94 325 PHE A O 1
ATOM 2579 N N . THR A 1 326 ? -12.488 10.565 26.628 1.00 97.75 326 THR A N 1
ATOM 2580 C CA . THR A 1 326 ? -13.823 10.333 27.171 1.00 97.75 326 THR A CA 1
ATOM 2581 C C . THR A 1 326 ? -14.077 8.831 27.294 1.00 97.75 326 THR A C 1
ATOM 2583 O O . THR A 1 326 ? -13.891 8.074 26.342 1.00 97.75 326 THR A O 1
ATOM 2586 N N . ASN A 1 327 ? -14.533 8.387 28.469 1.00 98.19 327 ASN A N 1
ATOM 2587 C CA . ASN A 1 327 ? -14.941 7.001 28.695 1.00 98.19 327 ASN A CA 1
ATOM 2588 C C . ASN A 1 327 ? -16.465 6.876 28.645 1.00 98.19 327 ASN A C 1
ATOM 2590 O O . ASN A 1 327 ? -17.173 7.480 29.452 1.00 98.19 327 ASN A O 1
ATOM 2594 N N . HIS A 1 328 ? -16.965 6.047 27.740 1.00 98.25 328 HIS A N 1
ATOM 2595 C CA . HIS A 1 328 ? -18.377 5.703 27.632 1.00 98.25 328 HIS A CA 1
ATOM 2596 C C . HIS A 1 328 ? -18.630 4.359 28.310 1.00 98.25 328 HIS A C 1
ATOM 2598 O O . HIS A 1 328 ? -17.831 3.444 28.154 1.00 98.25 328 HIS A O 1
ATOM 2604 N N . ILE A 1 329 ? -19.736 4.225 29.043 1.00 97.81 329 ILE A N 1
ATOM 2605 C CA . ILE A 1 329 ? -20.149 2.964 29.674 1.00 97.81 329 ILE A CA 1
ATOM 2606 C C . ILE A 1 329 ? -21.524 2.598 29.124 1.00 97.81 329 ILE A C 1
ATOM 2608 O O . ILE A 1 329 ? -22.462 3.388 29.221 1.00 97.81 329 ILE A O 1
ATOM 2612 N N . LEU A 1 330 ? -21.629 1.405 28.550 1.00 96.81 330 LEU A N 1
ATOM 2613 C CA . LEU A 1 330 ? -22.829 0.860 27.930 1.00 96.81 330 LEU A CA 1
ATOM 2614 C C . LEU A 1 330 ? -23.220 -0.430 28.653 1.00 96.81 330 LEU A C 1
ATOM 2616 O O . LEU A 1 330 ? -22.366 -1.256 28.968 1.00 96.81 330 LEU A O 1
ATOM 2620 N N . ASN A 1 331 ? -24.514 -0.626 28.893 1.00 96.62 331 ASN A N 1
ATOM 2621 C CA . ASN A 1 331 ? -25.016 -1.910 29.381 1.00 96.62 331 ASN A CA 1
ATOM 2622 C C . ASN A 1 331 ? -25.062 -2.907 28.224 1.00 96.62 331 ASN A C 1
ATOM 2624 O O . ASN A 1 331 ? -25.521 -2.556 27.133 1.00 96.62 331 ASN A O 1
ATOM 2628 N N . LEU A 1 332 ? -24.616 -4.133 28.477 1.00 95.19 332 LEU A N 1
ATOM 2629 C CA . LEU A 1 332 ? -24.675 -5.231 27.522 1.00 95.19 332 LEU A CA 1
ATOM 2630 C C . LEU A 1 332 ? -26.098 -5.784 27.467 1.00 95.19 332 LEU A C 1
ATOM 2632 O O . LEU A 1 332 ? -26.619 -6.229 28.492 1.00 95.19 332 LEU A O 1
ATOM 2636 N N . LEU A 1 333 ? -26.717 -5.783 26.286 1.00 94.69 333 LEU A N 1
ATOM 2637 C CA . LEU A 1 333 ? -28.031 -6.388 26.078 1.00 94.69 333 LEU A CA 1
ATOM 2638 C C . LEU A 1 333 ? -27.943 -7.579 25.110 1.00 94.69 333 LEU A C 1
ATOM 2640 O O . LEU A 1 333 ? -27.157 -7.557 24.156 1.00 94.69 333 LEU A O 1
ATOM 2644 N N . PRO A 1 334 ? -28.751 -8.635 25.322 1.00 91.69 334 PRO A N 1
ATOM 2645 C CA . PRO A 1 334 ? -28.873 -9.719 24.357 1.00 91.69 334 PRO A CA 1
ATOM 2646 C C . PRO A 1 334 ? -29.279 -9.192 22.981 1.00 91.69 334 PRO A C 1
ATOM 2648 O O . PRO A 1 334 ? -30.202 -8.392 22.863 1.00 91.69 334 PRO A O 1
ATOM 2651 N N . GLY A 1 335 ? -28.604 -9.666 21.935 1.00 92.12 335 GLY A N 1
ATOM 2652 C CA . GLY A 1 335 ? -28.866 -9.242 20.560 1.00 92.12 335 GLY A CA 1
ATOM 2653 C C . GLY A 1 335 ? -28.000 -8.082 20.067 1.00 92.12 335 GLY A C 1
ATOM 2654 O O . GLY A 1 335 ? -27.892 -7.938 18.848 1.00 92.12 335 GLY A O 1
ATOM 2655 N N . ASP A 1 336 ? -27.299 -7.356 20.944 1.00 96.69 336 ASP A N 1
ATOM 2656 C CA . ASP A 1 336 ? -26.397 -6.268 20.547 1.00 96.69 336 ASP A CA 1
ATOM 2657 C C . ASP A 1 336 ? -25.340 -6.726 19.525 1.00 96.69 336 ASP A C 1
ATOM 2659 O O . ASP A 1 336 ? -24.825 -7.854 19.569 1.00 96.69 336 ASP A O 1
ATOM 2663 N N . LYS A 1 337 ? -25.018 -5.837 18.582 1.00 97.88 337 LYS A N 1
ATOM 2664 C CA . LYS A 1 337 ? -23.958 -6.030 17.586 1.00 97.88 337 LYS A CA 1
ATOM 2665 C C . LYS A 1 337 ? -23.015 -4.839 17.623 1.00 97.88 337 LYS A C 1
ATOM 2667 O O . LYS A 1 337 ? -23.457 -3.701 17.474 1.00 97.88 337 LYS A O 1
ATOM 2672 N N . TYR A 1 338 ? -21.729 -5.106 17.800 1.00 98.38 338 TYR A N 1
ATOM 2673 C CA . TYR A 1 338 ? -20.695 -4.083 17.915 1.00 98.38 338 TYR A CA 1
ATOM 2674 C C . TYR A 1 338 ? -19.764 -4.147 16.710 1.00 98.38 338 TYR A C 1
ATOM 2676 O O . TYR A 1 338 ? -19.357 -5.240 16.310 1.00 98.38 338 TYR A O 1
ATOM 2684 N N . TYR A 1 339 ? -19.410 -2.987 16.157 1.00 98.56 339 TYR A N 1
ATOM 2685 C CA . TYR A 1 339 ? -18.495 -2.876 15.024 1.00 98.56 339 TYR A CA 1
ATOM 2686 C C . TYR A 1 339 ? -17.443 -1.799 15.284 1.00 98.56 339 TYR A C 1
ATOM 2688 O O . TYR A 1 339 ? -17.770 -0.642 15.564 1.00 98.56 339 TYR A O 1
ATOM 2696 N N . LEU A 1 340 ? -16.181 -2.199 15.152 1.00 98.56 340 LEU A N 1
ATOM 2697 C CA . LEU A 1 340 ? -14.998 -1.346 15.179 1.00 98.56 340 LEU A CA 1
ATOM 2698 C C . LEU A 1 340 ? -14.327 -1.429 13.807 1.00 98.56 340 LEU A C 1
ATOM 2700 O O . LEU A 1 340 ? -14.236 -2.519 13.239 1.00 98.56 340 LEU A O 1
ATOM 2704 N N . PHE A 1 341 ? -13.882 -0.306 13.257 1.00 98.12 341 PHE A N 1
ATOM 2705 C CA . PHE A 1 341 ? -13.345 -0.265 11.899 1.00 98.12 341 PHE A CA 1
ATOM 2706 C C . PHE A 1 341 ? -12.402 0.920 11.687 1.00 98.12 341 PHE A C 1
ATOM 2708 O O . PHE A 1 341 ? -12.451 1.893 12.442 1.00 98.12 341 PHE A O 1
ATOM 2715 N N . THR A 1 342 ? -11.586 0.823 10.643 1.00 96.94 342 THR A N 1
ATOM 2716 C CA . THR A 1 342 ? -10.722 1.890 10.116 1.00 96.94 342 THR A CA 1
ATOM 2717 C C . THR A 1 342 ? -11.343 2.533 8.874 1.00 96.94 342 THR A C 1
ATOM 2719 O O . THR A 1 342 ? -12.363 2.062 8.349 1.00 96.94 342 THR A O 1
ATOM 2722 N N . ASP A 1 343 ? -10.803 3.663 8.423 1.00 94.56 343 ASP A N 1
ATOM 2723 C CA . ASP A 1 343 ? -11.456 4.486 7.401 1.00 94.56 343 ASP A CA 1
ATOM 2724 C C . ASP A 1 343 ? -11.375 3.908 5.973 1.00 94.56 343 ASP A C 1
ATOM 2726 O O . ASP A 1 343 ? -12.199 4.273 5.123 1.00 94.56 343 ASP A O 1
ATOM 2730 N N . GLY A 1 344 ? -10.487 2.937 5.727 1.00 94.88 344 GLY A N 1
ATOM 2731 C CA . GLY A 1 344 ? -10.209 2.431 4.385 1.00 94.88 344 GLY A CA 1
ATOM 2732 C C . GLY A 1 344 ? -11.414 1.824 3.668 1.00 94.88 344 GLY A C 1
ATOM 2733 O O . GLY A 1 344 ? -11.560 1.989 2.454 1.00 94.88 344 GLY A O 1
ATOM 2734 N N . TYR A 1 345 ? -12.344 1.180 4.389 1.00 97.12 345 TYR A N 1
ATOM 2735 C CA . TYR A 1 345 ? -13.567 0.656 3.764 1.00 97.12 345 TYR A CA 1
ATOM 2736 C C . TYR A 1 345 ? -14.499 1.795 3.311 1.00 97.12 345 TYR A C 1
ATOM 2738 O O . TYR A 1 345 ? -14.847 1.848 2.126 1.00 97.12 345 TYR A O 1
ATOM 2746 N N . PRO A 1 346 ? -14.927 2.727 4.192 1.00 96.50 346 PRO A N 1
ATOM 2747 C CA . PRO A 1 346 ? -15.658 3.923 3.776 1.00 96.50 346 PRO A CA 1
ATOM 2748 C C . PRO A 1 346 ? -14.974 4.737 2.674 1.00 96.50 346 PRO A C 1
ATOM 2750 O O . PRO A 1 346 ? -15.671 5.324 1.837 1.00 96.50 346 PRO A O 1
ATOM 2753 N N . ASP A 1 347 ? -13.648 4.797 2.664 1.00 96.19 347 ASP A N 1
ATOM 2754 C CA . ASP A 1 347 ? -12.919 5.662 1.750 1.00 96.19 347 ASP A CA 1
ATOM 2755 C C . ASP A 1 347 ? -12.675 5.049 0.371 1.00 96.19 347 ASP A C 1
ATOM 2757 O O . ASP A 1 347 ? -12.480 5.809 -0.583 1.00 96.19 347 ASP A O 1
ATOM 2761 N N . GLN A 1 348 ? -12.812 3.728 0.214 1.00 97.31 348 GLN A N 1
ATOM 2762 C CA . GLN A 1 348 ? -12.593 3.021 -1.050 1.00 97.31 348 GLN A CA 1
ATOM 2763 C C . GLN A 1 348 ? -13.362 3.634 -2.234 1.00 97.31 348 GLN A C 1
ATOM 2765 O O . GLN A 1 348 ? -14.593 3.777 -2.221 1.00 97.31 348 GLN A O 1
ATOM 2770 N N . PHE A 1 349 ? -12.628 3.956 -3.303 1.00 96.81 349 PHE A N 1
ATOM 2771 C CA . PHE A 1 349 ? -13.200 4.394 -4.578 1.00 96.81 349 PHE A CA 1
ATOM 2772 C C . PHE A 1 349 ? -13.765 3.214 -5.364 1.00 96.81 349 PHE A C 1
ATOM 2774 O O . PHE A 1 349 ? -13.202 2.119 -5.348 1.00 96.81 349 PHE A O 1
ATOM 2781 N N . GLY A 1 350 ? -14.884 3.452 -6.046 1.00 95.94 350 GLY A N 1
ATOM 2782 C CA . GLY A 1 350 ? -15.573 2.406 -6.777 1.00 95.94 350 GLY A CA 1
ATOM 2783 C C . GLY A 1 350 ? -16.951 2.783 -7.306 1.00 95.94 350 GLY A C 1
ATOM 2784 O O . GLY A 1 350 ? -17.358 3.955 -7.326 1.00 95.94 350 GLY A O 1
ATOM 2785 N N . GLY A 1 351 ? -17.665 1.749 -7.738 1.00 92.19 351 GLY A N 1
ATOM 2786 C CA . GLY A 1 351 ? -19.011 1.812 -8.284 1.00 92.19 351 GLY A CA 1
ATOM 2787 C C . GLY A 1 351 ? -19.110 2.521 -9.644 1.00 92.19 351 GLY A C 1
ATOM 2788 O O . GLY A 1 351 ? -18.128 3.047 -10.171 1.00 92.19 351 GLY A O 1
ATOM 2789 N N . PRO A 1 352 ? -20.327 2.618 -10.211 1.00 89.50 352 PRO A N 1
ATOM 2790 C CA . PRO A 1 352 ? -20.549 3.115 -11.577 1.00 89.50 352 PRO A CA 1
ATOM 2791 C C . PRO A 1 352 ? -20.093 4.558 -11.833 1.00 89.50 352 PRO A C 1
ATOM 2793 O O . PRO A 1 352 ? -19.928 4.970 -12.975 1.00 89.50 352 PRO A O 1
ATOM 2796 N N . SER A 1 353 ? -19.940 5.357 -10.774 1.00 90.88 353 SER A N 1
ATOM 2797 C CA . SER A 1 353 ? -19.536 6.765 -10.861 1.00 90.88 353 SER A CA 1
ATOM 2798 C C . SER A 1 353 ? -18.128 7.033 -10.329 1.00 90.88 353 SER A C 1
ATOM 2800 O O . SER A 1 353 ? -17.786 8.204 -10.172 1.00 90.88 353 SER A O 1
ATOM 2802 N N . ASN A 1 354 ? -17.355 5.990 -10.003 1.00 93.12 354 ASN A N 1
ATOM 2803 C CA . ASN A 1 354 ? -16.010 6.088 -9.433 1.00 93.12 354 ASN A CA 1
ATOM 2804 C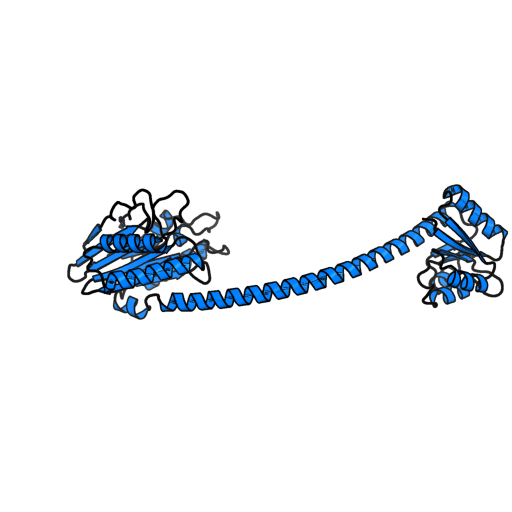 C . ASN A 1 354 ? -15.923 7.073 -8.243 1.00 93.12 354 ASN A C 1
ATOM 2806 O O . ASN A 1 354 ? -15.226 8.088 -8.282 1.00 93.12 354 ASN A O 1
ATOM 2810 N N . LYS A 1 355 ? -16.706 6.818 -7.187 1.00 95.56 355 LYS A N 1
ATOM 2811 C CA . LYS A 1 355 ? -16.764 7.657 -5.972 1.00 95.56 355 LYS A CA 1
ATOM 2812 C C . LYS A 1 355 ? -16.369 6.842 -4.745 1.00 95.56 355 LYS A C 1
ATOM 2814 O O . LYS A 1 355 ? -16.469 5.620 -4.761 1.00 95.56 355 LYS A O 1
ATOM 2819 N N . LYS A 1 356 ? -16.002 7.524 -3.654 1.00 96.44 356 LYS A N 1
ATOM 2820 C CA . LYS A 1 356 ? -15.852 6.886 -2.337 1.00 96.44 356 LYS A CA 1
ATOM 2821 C C . LYS A 1 356 ? -17.134 6.138 -1.936 1.00 96.44 356 LYS A C 1
ATOM 2823 O O . LYS A 1 356 ? -18.242 6.624 -2.220 1.00 96.44 356 LYS A O 1
ATOM 2828 N N . PHE A 1 357 ? -16.995 5.008 -1.242 1.00 96.81 357 PHE A N 1
ATOM 2829 C CA . PHE A 1 357 ? -18.123 4.243 -0.698 1.00 96.81 357 PHE A CA 1
ATOM 2830 C C . PHE A 1 357 ? -18.949 5.091 0.281 1.00 96.81 357 PHE A C 1
ATOM 2832 O O . PHE A 1 357 ? -20.178 5.142 0.179 1.00 96.81 357 PHE A O 1
ATOM 2839 N N . ARG A 1 358 ? -18.243 5.885 1.095 1.00 96.31 358 ARG A N 1
ATOM 2840 C CA . ARG A 1 358 ? -18.699 6.773 2.171 1.00 96.31 358 ARG A CA 1
ATOM 2841 C C . ARG A 1 358 ? -19.295 6.038 3.365 1.00 96.31 358 ARG A C 1
ATOM 2843 O O . ARG A 1 358 ? -19.994 5.035 3.247 1.00 96.31 358 ARG A O 1
ATOM 2850 N N . ILE A 1 359 ? -19.128 6.658 4.531 1.00 96.00 359 ILE A N 1
ATOM 2851 C CA . ILE A 1 359 ? -19.609 6.130 5.811 1.00 96.00 359 ILE A CA 1
ATOM 2852 C C . ILE A 1 359 ? -21.127 5.891 5.852 1.00 96.00 359 ILE A C 1
ATOM 2854 O O . ILE A 1 359 ? -21.596 5.015 6.567 1.00 96.00 359 ILE A O 1
ATOM 2858 N N . HIS A 1 360 ? -21.913 6.653 5.087 1.00 96.38 360 HIS A N 1
ATOM 2859 C CA . HIS A 1 360 ? -23.369 6.500 5.056 1.00 96.38 360 HIS A CA 1
ATOM 2860 C C . HIS A 1 360 ? -23.797 5.139 4.494 1.00 96.38 360 HIS A C 1
ATOM 2862 O O . HIS A 1 360 ? -24.578 4.452 5.144 1.00 96.38 360 HIS A O 1
ATOM 2868 N N . ARG A 1 361 ? -23.220 4.710 3.362 1.00 96.19 361 ARG A N 1
ATOM 2869 C CA . ARG A 1 361 ? -23.496 3.383 2.792 1.00 96.19 361 ARG A CA 1
ATOM 2870 C C . ARG A 1 361 ? -22.980 2.267 3.687 1.00 96.19 361 ARG A C 1
ATOM 2872 O O . ARG A 1 361 ? -23.594 1.215 3.769 1.00 96.19 361 ARG A O 1
ATOM 2879 N N . PHE A 1 362 ? -21.863 2.502 4.376 1.00 97.75 362 PHE A N 1
ATOM 2880 C CA . PHE A 1 362 ? -21.307 1.522 5.305 1.00 97.75 362 PHE A CA 1
ATOM 2881 C C . PHE A 1 362 ? -22.244 1.265 6.486 1.00 97.75 362 PHE A C 1
ATOM 2883 O O . PHE A 1 362 ? -22.509 0.115 6.818 1.00 97.75 362 PHE A O 1
ATOM 2890 N N . LYS A 1 363 ? -22.846 2.321 7.044 1.00 97.75 363 LYS A N 1
ATOM 2891 C CA . LYS A 1 363 ? -23.894 2.189 8.066 1.00 97.75 363 LYS A CA 1
ATOM 2892 C C . LYS A 1 363 ? -25.086 1.375 7.569 1.00 97.75 363 LYS A C 1
ATOM 2894 O O . LYS A 1 363 ? -25.521 0.470 8.267 1.00 97.75 363 LYS A O 1
ATOM 2899 N N . GLU A 1 364 ? -25.590 1.672 6.372 1.00 97.50 364 GLU A N 1
ATOM 2900 C CA . GLU A 1 364 ? -26.713 0.934 5.776 1.00 97.50 364 GLU A CA 1
ATOM 2901 C C . GLU A 1 364 ? -26.364 -0.533 5.518 1.00 97.50 364 GLU A C 1
ATOM 2903 O O . GLU A 1 364 ? -27.172 -1.416 5.788 1.00 97.50 364 GLU A O 1
ATOM 2908 N N . LEU A 1 365 ? -25.147 -0.810 5.044 1.00 97.81 365 LEU A N 1
ATOM 2909 C CA . LEU A 1 365 ? -24.662 -2.167 4.817 1.00 97.81 365 LEU A CA 1
ATOM 2910 C C . LEU A 1 365 ? -24.669 -2.987 6.110 1.00 97.81 365 LEU A C 1
ATOM 2912 O O . LEU A 1 365 ? -25.185 -4.105 6.115 1.00 97.81 365 LEU A O 1
ATOM 2916 N N . LEU A 1 366 ? -24.133 -2.434 7.200 1.00 97.81 366 LEU A N 1
ATOM 2917 C CA . LEU A 1 366 ? -24.142 -3.101 8.502 1.00 97.81 366 LEU A CA 1
ATOM 2918 C C . LEU A 1 366 ? -25.576 -3.268 9.017 1.00 97.81 366 LEU A C 1
ATOM 2920 O O . LEU A 1 366 ? -25.970 -4.373 9.389 1.00 97.81 366 LEU A O 1
ATOM 2924 N N . LEU A 1 367 ? -26.386 -2.209 8.953 1.00 97.44 367 LEU A N 1
ATOM 2925 C CA . LEU A 1 367 ? -27.771 -2.223 9.421 1.00 97.44 367 LEU A CA 1
ATOM 2926 C C . LEU A 1 367 ? -28.652 -3.219 8.662 1.00 97.44 367 LEU A C 1
ATOM 2928 O O . LEU A 1 367 ? -29.456 -3.907 9.275 1.00 97.44 367 LEU A O 1
ATOM 2932 N N . ASN A 1 368 ? -28.475 -3.388 7.357 1.00 97.31 368 ASN A N 1
ATOM 2933 C CA . ASN A 1 368 ? -29.284 -4.333 6.584 1.00 97.31 368 ASN A CA 1
ATOM 2934 C C . ASN A 1 368 ? -28.898 -5.801 6.829 1.00 97.31 368 ASN A C 1
ATOM 2936 O O . ASN A 1 368 ? -29.683 -6.699 6.532 1.00 97.31 368 ASN A O 1
ATOM 2940 N N . ASN A 1 369 ? -27.702 -6.059 7.369 1.00 97.00 369 ASN A N 1
ATOM 2941 C CA . ASN A 1 369 ? -27.146 -7.410 7.489 1.00 97.00 369 ASN A CA 1
ATOM 2942 C C . ASN A 1 369 ? -26.903 -7.866 8.936 1.00 97.00 369 ASN A C 1
ATOM 2944 O O . ASN A 1 369 ? -26.564 -9.030 9.146 1.00 97.00 369 ASN A O 1
ATOM 2948 N N . HIS A 1 370 ? -27.110 -7.008 9.938 1.00 96.31 370 HIS A N 1
ATOM 2949 C CA . HIS A 1 370 ? -26.778 -7.284 11.344 1.00 96.31 370 HIS A CA 1
ATOM 2950 C C . HIS A 1 370 ? -27.486 -8.510 11.958 1.00 96.31 370 HIS A C 1
ATOM 2952 O O . HIS A 1 370 ? -26.978 -9.098 12.915 1.00 96.31 370 HIS A O 1
ATOM 2958 N N . MET A 1 371 ? -28.634 -8.917 11.404 1.00 95.19 371 MET A N 1
ATOM 2959 C CA . MET A 1 371 ? -29.389 -10.106 11.834 1.00 95.19 371 MET A CA 1
ATOM 2960 C C . MET A 1 371 ? -28.799 -11.424 11.312 1.00 95.19 371 MET A C 1
ATOM 2962 O O . MET A 1 371 ? -29.158 -12.502 11.788 1.00 95.19 371 MET A O 1
ATOM 2966 N N . LEU A 1 372 ? -27.903 -11.374 10.322 1.00 96.25 372 LEU A N 1
ATOM 2967 C CA . LEU A 1 372 ? -27.223 -12.563 9.820 1.00 96.25 372 LEU A CA 1
ATOM 2968 C C . LEU A 1 372 ? -26.175 -13.055 10.836 1.00 96.25 372 LEU A C 1
ATOM 2970 O O . LEU A 1 372 ? -25.612 -12.255 11.581 1.00 96.25 372 LEU A O 1
ATOM 2974 N N . PRO A 1 373 ? -25.826 -14.354 10.843 1.00 96.56 373 PRO A N 1
ATOM 2975 C CA . PRO A 1 373 ? -24.662 -14.841 11.582 1.00 96.56 373 PRO A CA 1
ATOM 2976 C C . PRO A 1 373 ? -23.383 -14.091 11.185 1.00 96.56 373 PRO A C 1
ATOM 2978 O O . PRO A 1 373 ? -23.204 -13.777 10.007 1.00 96.56 373 PRO A O 1
ATOM 2981 N N . MET A 1 374 ? -22.459 -13.877 12.129 1.00 95.81 374 MET A N 1
ATOM 2982 C CA . MET A 1 374 ? -21.223 -13.101 11.901 1.00 95.81 374 MET A CA 1
ATOM 2983 C C . MET A 1 374 ? -20.406 -13.577 10.694 1.00 95.81 374 MET A C 1
ATOM 2985 O O . MET A 1 374 ? -19.893 -12.764 9.933 1.00 95.81 374 MET A O 1
ATOM 2989 N N . SER A 1 375 ? -20.350 -14.888 10.449 1.00 95.75 375 SER A N 1
ATOM 2990 C CA . SER A 1 375 ? -19.675 -15.448 9.272 1.00 95.75 375 SER A CA 1
ATOM 2991 C C . SER A 1 375 ? -20.330 -15.042 7.947 1.00 95.75 375 SER A C 1
ATOM 2993 O O . SER A 1 375 ? -19.632 -14.802 6.963 1.00 95.75 375 SER A O 1
ATOM 2995 N N . LYS A 1 376 ? -21.664 -14.932 7.910 1.00 97.44 376 LYS A N 1
ATOM 2996 C CA . LYS A 1 376 ? -22.402 -14.452 6.734 1.00 97.44 376 LYS A CA 1
ATOM 2997 C C . LYS A 1 376 ? -22.293 -12.938 6.583 1.00 97.44 376 LYS A C 1
ATOM 2999 O O . LYS A 1 376 ? -22.150 -12.482 5.456 1.00 97.44 376 LYS A O 1
ATOM 3004 N N . GLN A 1 377 ? -22.312 -12.184 7.686 1.00 98.06 377 GLN A N 1
ATOM 3005 C CA . GLN A 1 377 ? -22.052 -10.740 7.653 1.00 98.06 377 GLN A CA 1
ATOM 3006 C C . GLN A 1 377 ? -20.684 -10.446 7.044 1.00 98.06 377 GLN A C 1
ATOM 3008 O O . GLN A 1 377 ? -20.602 -9.658 6.110 1.00 98.06 377 GLN A O 1
ATOM 3013 N N . CYS A 1 378 ? -19.644 -11.142 7.517 1.00 97.75 378 CYS A N 1
ATOM 3014 C CA . CYS A 1 378 ? -18.287 -11.037 6.987 1.00 97.75 378 CYS A CA 1
ATOM 3015 C C . CYS A 1 378 ? -18.278 -11.197 5.465 1.00 97.75 378 CYS A C 1
ATOM 3017 O O . CYS A 1 378 ? -17.842 -10.301 4.751 1.00 97.75 378 CYS A O 1
ATOM 3019 N N . LYS A 1 379 ? -18.871 -12.293 4.974 1.00 98.00 379 LYS A N 1
ATOM 3020 C CA . LYS A 1 379 ? -18.928 -12.581 3.542 1.00 98.00 379 LYS A CA 1
ATOM 3021 C C . LYS A 1 379 ? -19.653 -11.490 2.750 1.00 98.00 379 LYS A C 1
ATOM 3023 O O . LYS A 1 379 ? -19.139 -11.050 1.735 1.00 98.00 379 LYS A O 1
ATOM 3028 N N . VAL A 1 380 ? -20.810 -11.021 3.223 1.00 98.25 380 VAL A N 1
ATOM 3029 C CA . VAL A 1 380 ? -21.558 -9.950 2.540 1.00 98.25 380 VAL A CA 1
ATOM 3030 C C . VAL A 1 380 ? -20.748 -8.654 2.481 1.00 98.25 380 VAL A C 1
ATOM 3032 O O . VAL A 1 380 ? -20.737 -7.987 1.451 1.00 98.25 380 VAL A O 1
ATOM 3035 N N . ILE A 1 381 ? -20.060 -8.296 3.566 1.00 98.25 381 ILE A N 1
ATOM 3036 C CA . ILE A 1 381 ? -19.224 -7.093 3.617 1.00 98.25 381 ILE A CA 1
ATOM 3037 C C . ILE A 1 381 ? -18.037 -7.225 2.651 1.00 98.25 381 ILE A C 1
ATOM 3039 O O . ILE A 1 381 ? -17.721 -6.276 1.938 1.00 98.25 381 ILE A O 1
ATOM 3043 N N . GLU A 1 382 ? -17.403 -8.396 2.576 1.00 97.94 382 GLU A N 1
ATOM 3044 C CA . GLU A 1 382 ? -16.323 -8.646 1.617 1.00 97.94 382 GLU A CA 1
ATOM 3045 C C . GLU A 1 382 ? -16.808 -8.616 0.164 1.00 97.94 382 GLU A C 1
ATOM 3047 O O . GLU A 1 382 ? -16.189 -7.948 -0.663 1.00 97.94 382 GLU A O 1
ATOM 3052 N N . ASP A 1 383 ? -17.919 -9.289 -0.140 1.00 97.94 383 ASP A N 1
ATOM 3053 C CA . ASP A 1 383 ? -18.492 -9.343 -1.488 1.00 97.94 383 ASP A CA 1
ATOM 3054 C C . ASP A 1 383 ? -18.847 -7.921 -1.970 1.00 97.94 383 ASP A C 1
ATOM 3056 O O . ASP A 1 383 ? -18.417 -7.499 -3.043 1.00 97.94 383 ASP A O 1
ATOM 3060 N N . VAL A 1 384 ? -19.515 -7.118 -1.127 1.00 98.00 384 VAL A N 1
ATOM 3061 C CA . VAL A 1 384 ? -19.846 -5.715 -1.443 1.00 98.00 384 VAL A CA 1
ATOM 3062 C C . VAL A 1 384 ? -18.595 -4.855 -1.632 1.00 98.00 384 VAL A C 1
ATOM 3064 O O . VAL A 1 384 ? -18.593 -3.964 -2.484 1.00 98.00 384 VAL A O 1
ATOM 3067 N N . PHE A 1 385 ? -17.526 -5.099 -0.870 1.00 97.81 385 PHE A N 1
ATOM 3068 C CA . PHE A 1 385 ? -16.262 -4.384 -1.044 1.00 97.81 385 PHE A CA 1
ATOM 3069 C C . PHE A 1 385 ? -15.629 -4.666 -2.408 1.00 97.81 385 PHE A C 1
ATOM 3071 O O . PHE A 1 385 ? -15.242 -3.727 -3.109 1.00 97.81 385 PHE A O 1
ATOM 3078 N N . TYR A 1 386 ? -15.534 -5.941 -2.796 1.00 96.75 386 TYR A N 1
ATOM 3079 C CA . TYR A 1 386 ? -14.955 -6.332 -4.081 1.00 96.75 386 TYR A CA 1
ATOM 3080 C C . TYR A 1 386 ? -15.801 -5.845 -5.258 1.00 96.75 386 TYR A C 1
ATOM 3082 O O . TYR A 1 386 ? -15.237 -5.301 -6.209 1.00 96.75 386 TYR A O 1
ATOM 3090 N N . ASP A 1 387 ? -17.127 -5.942 -5.155 1.00 97.38 387 ASP A N 1
ATOM 3091 C CA . ASP A 1 387 ? -18.053 -5.436 -6.171 1.00 97.38 387 ASP A CA 1
ATOM 3092 C C . ASP A 1 387 ? -17.959 -3.915 -6.320 1.00 97.38 387 ASP A C 1
ATOM 3094 O O . ASP A 1 387 ? -17.961 -3.388 -7.434 1.00 97.38 387 ASP A O 1
ATOM 3098 N N . TRP A 1 388 ? -17.850 -3.186 -5.203 1.00 97.31 388 TRP A N 1
ATOM 3099 C CA . TRP A 1 388 ? -17.687 -1.737 -5.245 1.00 97.31 388 TRP A CA 1
ATOM 3100 C C . TRP A 1 388 ? -16.349 -1.350 -5.866 1.00 97.31 388 TRP A C 1
ATOM 3102 O O . TRP A 1 388 ? -16.319 -0.528 -6.782 1.00 97.31 388 TRP A O 1
ATOM 3112 N N . LYS A 1 389 ? -15.250 -1.942 -5.387 1.00 96.62 389 LYS A N 1
ATOM 3113 C CA . LYS A 1 389 ? -13.893 -1.658 -5.862 1.00 96.62 389 LYS A CA 1
ATOM 3114 C C . LYS A 1 389 ? -13.731 -1.987 -7.351 1.00 96.62 389 LYS A C 1
ATOM 3116 O O . LYS A 1 389 ? -13.091 -1.225 -8.076 1.00 96.62 389 LYS A O 1
ATOM 3121 N N . GLY A 1 390 ? -14.285 -3.113 -7.802 1.00 95.50 390 GLY A N 1
ATOM 3122 C CA . GLY A 1 390 ? -14.071 -3.640 -9.148 1.00 95.50 390 GLY A CA 1
ATOM 3123 C C . GLY A 1 390 ? -12.578 -3.788 -9.458 1.00 95.50 390 GLY A C 1
ATOM 3124 O O . GLY A 1 390 ? -11.796 -4.252 -8.618 1.00 95.50 390 GLY A O 1
ATOM 3125 N N . ASP A 1 391 ? -12.177 -3.315 -10.636 1.00 94.69 391 ASP A N 1
ATOM 3126 C CA . ASP A 1 391 ? -10.790 -3.356 -11.118 1.00 94.69 391 ASP A CA 1
ATOM 3127 C C . ASP A 1 391 ? -9.890 -2.254 -10.533 1.00 94.69 391 ASP A C 1
ATOM 3129 O O . ASP A 1 391 ? -8.695 -2.214 -10.825 1.00 94.69 391 ASP A O 1
ATOM 3133 N N . LEU A 1 392 ? -10.432 -1.349 -9.710 1.00 94.94 392 LEU A N 1
ATOM 3134 C CA . LEU A 1 392 ? -9.629 -0.306 -9.076 1.00 94.94 392 LEU A CA 1
ATOM 3135 C C . LEU A 1 392 ? -8.712 -0.891 -7.996 1.00 94.94 392 LEU A C 1
ATOM 3137 O O . LEU A 1 392 ? -8.986 -1.931 -7.385 1.00 94.94 392 LEU A O 1
ATOM 3141 N N . GLU A 1 393 ? -7.617 -0.190 -7.730 1.00 94.25 393 GLU A N 1
ATOM 3142 C CA . GLU A 1 393 ? -6.728 -0.525 -6.624 1.00 94.25 393 GLU A CA 1
ATOM 3143 C C . GLU A 1 393 ? -7.368 -0.185 -5.272 1.00 94.25 393 GLU A C 1
ATOM 3145 O O . GLU A 1 393 ? -8.219 0.706 -5.146 1.00 94.25 393 GLU A O 1
ATOM 3150 N N . GLN A 1 394 ? -6.953 -0.923 -4.243 1.00 95.31 394 GLN A N 1
ATOM 3151 C CA . GLN A 1 394 ? -7.296 -0.590 -2.870 1.00 95.31 394 GLN A CA 1
ATOM 3152 C C . GLN A 1 394 ? -6.515 0.662 -2.456 1.00 95.31 394 GLN A C 1
ATOM 3154 O O . GLN A 1 394 ? -5.305 0.745 -2.670 1.00 95.31 394 GLN A O 1
ATOM 3159 N N . ILE A 1 395 ? -7.204 1.657 -1.900 1.00 93.06 395 ILE A N 1
ATOM 3160 C CA . ILE A 1 395 ? -6.577 2.960 -1.631 1.00 93.06 395 ILE A CA 1
ATOM 3161 C C . ILE A 1 395 ? -5.926 3.054 -0.253 1.00 93.06 395 ILE A C 1
ATOM 3163 O O . ILE A 1 395 ? -4.983 3.833 -0.110 1.00 93.06 395 ILE A O 1
ATOM 3167 N N . ASP A 1 396 ? -6.403 2.267 0.711 1.00 93.56 396 ASP A N 1
ATOM 3168 C CA . ASP A 1 396 ? -5.927 2.255 2.093 1.00 93.56 396 ASP A CA 1
ATOM 3169 C C . ASP A 1 396 ? -6.090 0.884 2.743 1.00 93.56 396 ASP A C 1
ATOM 3171 O O . ASP A 1 396 ? -6.767 0.025 2.177 1.00 93.56 396 ASP A O 1
ATOM 3175 N N . ASP A 1 397 ? -5.452 0.662 3.888 1.00 94.69 397 ASP A N 1
ATOM 3176 C CA . ASP A 1 397 ? -5.645 -0.545 4.690 1.00 94.69 397 ASP A CA 1
ATOM 3177 C C . ASP A 1 397 ? -7.113 -0.652 5.156 1.00 94.69 397 ASP A C 1
ATOM 3179 O O . ASP A 1 397 ? -7.793 0.340 5.397 1.00 94.69 397 ASP A O 1
ATOM 3183 N N . VAL A 1 398 ? -7.662 -1.870 5.181 1.00 96.56 398 VAL A N 1
ATOM 3184 C CA . VAL A 1 398 ? -9.060 -2.107 5.568 1.00 96.56 398 VAL A CA 1
ATOM 3185 C C . VAL A 1 398 ? -9.107 -3.077 6.730 1.00 96.56 398 VAL A C 1
ATOM 3187 O O . VAL A 1 398 ? -8.859 -4.276 6.561 1.00 96.56 398 VAL A O 1
ATOM 3190 N N . LEU A 1 399 ? -9.518 -2.573 7.889 1.00 97.50 399 LEU A N 1
ATOM 3191 C CA . LEU A 1 399 ? -9.682 -3.363 9.094 1.00 97.50 399 LEU A CA 1
ATOM 3192 C C . LEU A 1 399 ? -11.076 -3.162 9.692 1.00 97.50 399 LEU A C 1
ATOM 3194 O O . LEU A 1 399 ? -11.497 -2.049 9.992 1.00 97.50 399 LEU A O 1
ATOM 3198 N N . ILE A 1 400 ? -11.810 -4.261 9.870 1.00 98.38 400 ILE A N 1
ATOM 3199 C CA . ILE A 1 400 ? -13.148 -4.276 10.471 1.00 98.38 400 ILE A CA 1
ATOM 3200 C C . ILE A 1 400 ? -13.245 -5.467 11.416 1.00 98.38 400 ILE A C 1
ATOM 3202 O O . ILE A 1 400 ? -13.024 -6.610 11.012 1.00 98.38 400 ILE A O 1
ATOM 3206 N N . MET A 1 401 ? -13.653 -5.216 12.655 1.00 98.44 401 MET A N 1
ATOM 3207 C CA . MET A 1 401 ? -14.028 -6.251 13.608 1.00 98.44 401 MET A CA 1
ATOM 3208 C C . MET A 1 401 ? -15.487 -6.072 14.017 1.00 98.44 401 MET A C 1
ATOM 3210 O O . MET A 1 401 ? -15.865 -5.034 14.560 1.00 98.44 401 MET A O 1
ATOM 3214 N N . GLY A 1 402 ? -16.298 -7.098 13.765 1.00 98.06 402 GLY A N 1
ATOM 3215 C CA . GLY A 1 402 ? -17.688 -7.163 14.205 1.00 98.06 402 GLY A CA 1
ATOM 3216 C C . GLY A 1 402 ? -17.892 -8.304 15.190 1.00 98.06 402 GLY A C 1
ATOM 3217 O O . GLY A 1 402 ? -17.358 -9.395 14.981 1.00 98.06 402 GLY A O 1
ATOM 3218 N N . PHE A 1 403 ? -18.650 -8.079 16.264 1.00 97.88 403 PHE A N 1
ATOM 3219 C CA . PHE A 1 403 ? -18.901 -9.113 17.268 1.00 97.88 403 PHE A CA 1
ATOM 3220 C C . PHE A 1 403 ? -20.239 -8.980 18.010 1.00 97.88 403 PHE A C 1
ATOM 3222 O O . PHE A 1 403 ? -20.869 -7.923 18.046 1.00 97.88 403 PHE A O 1
ATOM 3229 N N . SER A 1 404 ? -20.669 -10.105 18.585 1.00 96.00 404 SER A N 1
ATOM 3230 C CA . SER A 1 404 ? -21.830 -10.278 19.468 1.00 96.00 404 SER A CA 1
ATOM 3231 C C . SER A 1 404 ? -21.376 -11.055 20.698 1.00 96.00 404 SER A C 1
ATOM 3233 O O . SER A 1 404 ? -20.556 -11.967 20.579 1.00 96.00 404 SER A O 1
ATOM 3235 N N . LEU A 1 405 ? -21.906 -10.713 21.869 1.00 89.81 405 LEU A N 1
ATOM 3236 C CA . LEU A 1 405 ? -21.520 -11.344 23.138 1.00 89.81 405 LEU A CA 1
ATOM 3237 C C . LEU A 1 405 ? -22.530 -12.387 23.631 1.00 89.81 405 LEU A C 1
ATOM 3239 O O . LEU A 1 405 ? -22.182 -13.214 24.469 1.00 89.81 405 LEU A O 1
ATOM 3243 N N . PHE A 1 406 ? -23.738 -12.376 23.063 1.00 81.69 406 PHE A N 1
ATOM 3244 C CA . PHE A 1 406 ? -24.818 -13.327 23.322 1.00 81.69 406 PHE A CA 1
ATOM 3245 C C . PHE A 1 406 ? -25.346 -13.919 22.018 1.00 81.69 406 PHE A C 1
ATOM 3247 O O . PHE A 1 406 ? -25.237 -13.227 20.966 1.00 81.69 406 PHE A O 1
#